Protein AF-A0A1F3T4G9-F1 (afdb_monomer_lite)

Secondary structure (DSSP, 8-state):
----GGGSPPPTTHHHHHHHHHHHHHHHGGGGGGT---EEETTSTTHHHHHHS--SSEEEEEE-SSHHHHHHGGGGS-SSEEEEEES-HHHHHHHHHTT---GGGEEE--HHHHSPPPSSPPPPP-TTTS-EEEEEES-BSGGGTHHHHHHHHHHHHHTS---EEEEEES-B-----GGG-------HHHHHHHHHHHS--SSPPEEE----TTHHHHHT-SS-EEEE----TT-SS-HHHHHHHHTT--EEEESSGGGGG--EEEEEEEPGGGS--TTS-HHHHHHHHHHHHHHHHTT---EE--------PPPPPPEEHHHHHHHHHHHHHHH-GGGHHHHTT-HHHHHTSHHHHHHHHHHHHHHHT--TT--EEEEE-----TT-HHHHHHHHHHHHHHHHHHHHT--EEEEEGGGTTSHHHHHHHHH-SEEEE----TTTHHHHHHHHHHS--S-EEE----SSSSSHHHHHHHHHH--S--------TTSTTSSSSSS--

Foldseek 3Di:
DDDDPVPPDPDQCVLVLVLLVVLVCQLCVVCVVVVQDQEAEQPDPCRLVSQVVDPDQEHEYEAAQLNVLSLLCLLVGPFHWYQYEYAWPLVLCCCCPQLVDPSLSYWYRALCSSFNFDPAFDAADLQLPDQAEEEEADEDELLQLVLLVQLLQLCLCPVRVGNYAYEYEEHYDHDFQLLQADDDDDCVVVVVVVSQVVGDHPYGYHYHYDDDPCRRVVVSDPQHEYETAGQHLRPAAPSVVSVCRNVSHQYEYELFHNVVSDADNSYFYDQNQLRDGPPDDPLVSSLSSNLVNVVSNVPPTDHRHDNCPPDGPPRRDIDTSVRSVVSSVVSDVVLDVLVVCVNVVSSNNLSLDPSSVVVSLVSSCSGNVADSQQEEEEEDADLPDPPDPQSVVVSVLVSLLSVLCSVVSGHYDYAYPVCCPRPSNVSSVLRHLEYEYSDDDVVCVVVCVVVCVVRPDQAYEYQDDDVPPDCRSVVSNCVSVDPDHDHDPPPDPPPVVPPVPPPPD

Structure (mmCIF, N/CA/C/O backbone):
data_AF-A0A1F3T4G9-F1
#
_entry.id   AF-A0A1F3T4G9-F1
#
loop_
_atom_site.group_PDB
_atom_site.id
_atom_site.type_symbol
_atom_site.label_atom_id
_atom_site.label_alt_id
_atom_site.label_comp_id
_atom_site.label_asym_id
_atom_site.label_entity_id
_atom_site.label_seq_id
_atom_site.pdbx_PDB_ins_code
_atom_site.Cartn_x
_atom_site.Cartn_y
_atom_site.Cartn_z
_atom_site.occupancy
_atom_site.B_iso_or_equiv
_atom_site.auth_seq_id
_atom_site.auth_comp_id
_atom_site.auth_asym_id
_atom_site.auth_atom_id
_atom_site.pdbx_PDB_model_num
ATOM 1 N N . MET A 1 1 ? -19.955 29.181 7.749 1.00 43.38 1 MET A N 1
ATOM 2 C CA . MET A 1 1 ? -20.123 29.004 6.291 1.00 43.38 1 MET A CA 1
ATOM 3 C C . MET A 1 1 ? -20.941 27.734 6.081 1.00 43.38 1 MET A C 1
ATOM 5 O O . MET A 1 1 ? -20.530 26.710 6.604 1.00 43.38 1 MET A O 1
ATOM 9 N N . LYS A 1 2 ? -22.126 27.787 5.457 1.00 42.16 2 LYS A N 1
ATOM 10 C CA . LYS A 1 2 ? -22.901 26.577 5.120 1.00 42.16 2 LYS A CA 1
ATOM 11 C C . LYS A 1 2 ? -22.518 26.178 3.695 1.00 42.16 2 LYS A C 1
ATOM 13 O O . LYS A 1 2 ? -22.867 26.904 2.770 1.00 42.16 2 LYS A O 1
ATOM 18 N N . ILE A 1 3 ? -21.765 25.094 3.528 1.00 47.03 3 ILE A N 1
ATOM 19 C CA . ILE A 1 3 ? -21.494 24.521 2.204 1.00 47.03 3 ILE A CA 1
ATOM 20 C C . ILE A 1 3 ? -22.787 23.831 1.766 1.00 47.03 3 ILE A C 1
ATOM 22 O O . ILE A 1 3 ? -23.358 23.045 2.521 1.00 47.03 3 ILE A O 1
ATOM 26 N N . HIS A 1 4 ? -23.312 24.196 0.598 1.00 53.00 4 HIS A N 1
ATOM 27 C CA . HIS A 1 4 ? -24.523 23.567 0.085 1.00 53.00 4 HIS A CA 1
ATOM 28 C C . HIS A 1 4 ? -24.197 22.105 -0.282 1.00 53.00 4 HIS A C 1
ATOM 30 O O . HIS A 1 4 ? -23.204 21.893 -0.977 1.00 53.00 4 HIS A O 1
ATOM 36 N N . PRO A 1 5 ? -25.001 21.104 0.133 1.00 55.38 5 PRO A N 1
ATOM 37 C CA . PRO A 1 5 ? -24.696 19.681 -0.078 1.00 55.38 5 PRO A CA 1
ATOM 38 C C . PRO A 1 5 ? -24.409 19.300 -1.535 1.00 55.38 5 PRO A C 1
ATOM 40 O O . PRO A 1 5 ? -23.608 18.415 -1.789 1.00 55.38 5 PRO A O 1
ATOM 43 N N . ALA A 1 6 ? -25.007 20.011 -2.496 1.00 58.03 6 ALA A N 1
ATOM 44 C CA . ALA A 1 6 ? -24.750 19.809 -3.927 1.00 58.03 6 ALA A CA 1
ATOM 45 C C . ALA A 1 6 ? -23.314 20.150 -4.389 1.00 58.03 6 ALA A C 1
ATOM 47 O O . ALA A 1 6 ? -22.973 19.834 -5.522 1.00 58.03 6 ALA A O 1
ATOM 48 N N . PHE A 1 7 ? -22.498 20.806 -3.556 1.00 56.47 7 PHE A N 1
ATOM 49 C CA . PHE A 1 7 ? -21.085 21.099 -3.843 1.00 56.47 7 PHE A CA 1
ATOM 50 C C . PHE A 1 7 ? -20.116 20.178 -3.098 1.00 56.47 7 PHE A C 1
ATOM 52 O O . PHE A 1 7 ? -18.908 20.374 -3.189 1.00 56.47 7 PHE A O 1
ATOM 59 N N . VAL A 1 8 ? -20.622 19.204 -2.337 1.00 61.56 8 VAL A N 1
ATOM 60 C CA . VAL A 1 8 ? -19.778 18.144 -1.791 1.00 61.56 8 VAL A CA 1
ATOM 61 C C . VAL A 1 8 ? -19.690 17.083 -2.877 1.00 61.56 8 VAL A C 1
ATOM 63 O O . VAL A 1 8 ? -20.661 16.368 -3.123 1.00 61.56 8 VAL A O 1
ATOM 66 N N . GLU A 1 9 ? -18.561 17.038 -3.582 1.00 63.91 9 GLU A N 1
ATOM 67 C CA . GLU A 1 9 ? -18.299 15.933 -4.499 1.00 63.91 9 GLU A CA 1
ATOM 68 C C . GLU A 1 9 ? -18.365 14.619 -3.708 1.00 63.91 9 GLU A C 1
ATOM 70 O O . GLU A 1 9 ? -17.829 14.548 -2.596 1.00 63.91 9 GLU A O 1
ATOM 75 N N . PRO A 1 10 ? -19.078 13.598 -4.213 1.00 69.50 10 PRO A N 1
ATOM 76 C CA . PRO A 1 10 ? -19.166 12.323 -3.524 1.00 69.50 10 PRO A CA 1
ATOM 77 C C . PRO A 1 10 ? -17.761 11.739 -3.376 1.00 69.50 10 PRO A C 1
ATOM 79 O O . PRO A 1 10 ? -17.034 11.616 -4.362 1.00 69.50 10 PRO A O 1
ATOM 82 N N . ASP A 1 11 ? -17.390 11.378 -2.146 1.00 76.31 11 ASP A N 1
ATOM 83 C CA . ASP A 1 11 ? -16.114 10.726 -1.873 1.00 76.31 11 ASP A CA 1
ATOM 84 C C . ASP A 1 11 ? -16.021 9.438 -2.703 1.00 76.31 11 ASP A C 1
ATOM 86 O O . ASP A 1 11 ? -16.831 8.517 -2.569 1.00 76.31 11 ASP A O 1
ATOM 90 N N . VAL A 1 12 ? -15.014 9.378 -3.573 1.00 77.06 12 VAL A N 1
ATOM 91 C CA . VAL A 1 12 ? -14.746 8.248 -4.471 1.00 77.06 12 VAL A CA 1
ATOM 92 C C . VAL A 1 12 ? -14.501 6.952 -3.678 1.00 77.06 12 VAL A C 1
ATOM 94 O O . VAL A 1 12 ? -14.681 5.854 -4.206 1.00 77.06 12 VAL A O 1
ATOM 97 N N . CYS A 1 13 ? -14.128 7.052 -2.398 1.00 83.88 13 CYS A N 1
ATOM 98 C CA . CYS A 1 13 ? -13.931 5.918 -1.497 1.00 83.88 13 CYS A CA 1
ATOM 99 C C . CYS A 1 13 ? -15.211 5.444 -0.800 1.00 83.88 13 CYS A C 1
ATOM 101 O O . CYS A 1 13 ? -15.209 4.342 -0.244 1.00 83.88 13 CYS A O 1
ATOM 103 N N . GLN A 1 14 ? -16.300 6.217 -0.840 1.00 87.88 14 GLN A N 1
ATOM 104 C CA . GLN A 1 14 ? -17.501 5.950 -0.047 1.00 87.88 14 GLN A CA 1
ATOM 105 C C . GLN A 1 14 ? -18.088 4.561 -0.333 1.00 87.88 14 GLN A C 1
ATOM 107 O O . GLN A 1 14 ? -18.443 3.836 0.593 1.00 87.88 14 GLN A O 1
ATOM 112 N N . THR A 1 15 ? -18.103 4.129 -1.598 1.00 88.56 15 THR A N 1
ATOM 113 C CA . THR A 1 15 ? -18.576 2.786 -1.976 1.00 88.56 15 THR A CA 1
ATOM 114 C C . THR A 1 15 ? -17.752 1.669 -1.328 1.00 88.56 15 THR A C 1
ATOM 116 O O . THR A 1 15 ? -18.314 0.676 -0.863 1.00 88.56 15 THR A O 1
ATOM 119 N N . SER A 1 16 ? -16.427 1.822 -1.266 1.00 90.31 16 SER A N 1
ATOM 120 C CA . SER A 1 16 ? -15.539 0.852 -0.613 1.00 90.31 16 SER A CA 1
ATOM 121 C C . SER A 1 16 ? -15.722 0.859 0.905 1.00 90.31 16 SER A C 1
ATOM 123 O O . SER A 1 16 ? -15.733 -0.207 1.518 1.00 90.31 16 SER A O 1
ATOM 125 N N . ILE A 1 17 ? -15.912 2.040 1.504 1.00 92.19 17 ILE A N 1
ATOM 126 C CA . ILE A 1 17 ? -16.172 2.213 2.941 1.00 92.19 17 ILE A CA 1
ATOM 127 C C . ILE A 1 17 ? -17.494 1.547 3.340 1.00 92.19 17 ILE A C 1
ATOM 129 O O . ILE A 1 17 ? -17.544 0.825 4.335 1.00 92.19 17 ILE A O 1
ATOM 133 N N . GLU A 1 18 ? -18.558 1.742 2.561 1.00 93.19 18 GLU A N 1
ATOM 134 C CA . GLU A 1 18 ? -19.873 1.137 2.802 1.00 93.19 18 GLU A CA 1
ATOM 135 C C . GLU A 1 18 ? -19.830 -0.388 2.690 1.00 93.19 18 GLU A C 1
ATOM 137 O O . GLU A 1 18 ? -20.284 -1.091 3.594 1.00 93.19 18 GLU A O 1
ATOM 142 N N . LEU A 1 19 ? -19.211 -0.904 1.625 1.00 93.00 19 LEU A N 1
ATOM 143 C CA . LEU A 1 19 ? -19.013 -2.337 1.419 1.00 93.00 19 LEU A CA 1
ATOM 144 C C . LEU A 1 19 ? -18.200 -2.954 2.573 1.00 93.00 19 LEU A C 1
ATOM 146 O O . LEU A 1 19 ? -18.610 -3.962 3.150 1.00 93.00 19 LEU A O 1
ATOM 150 N N . LEU A 1 20 ? -17.089 -2.329 2.975 1.00 94.88 20 LEU A N 1
ATOM 151 C CA . LEU A 1 20 ? -16.284 -2.800 4.105 1.00 94.88 20 LEU A CA 1
ATOM 152 C C . LEU A 1 20 ? -17.065 -2.752 5.428 1.00 94.88 20 LEU A C 1
ATOM 154 O O . LEU A 1 20 ? -16.997 -3.697 6.215 1.00 94.88 20 LEU A O 1
ATOM 158 N N . ARG A 1 21 ? -17.843 -1.689 5.667 1.00 95.56 21 ARG A N 1
ATOM 159 C CA . ARG A 1 21 ? -18.725 -1.562 6.836 1.00 95.56 21 ARG A CA 1
ATOM 160 C C . ARG A 1 21 ? -19.712 -2.724 6.909 1.00 95.56 21 ARG A C 1
ATOM 162 O O . ARG A 1 21 ? -19.790 -3.374 7.950 1.00 95.56 21 ARG A O 1
ATOM 169 N N . GLU A 1 22 ? -20.449 -2.993 5.833 1.00 95.75 22 GLU A N 1
ATOM 170 C CA . GLU A 1 22 ? -21.432 -4.085 5.759 1.00 95.75 22 GLU A CA 1
ATOM 171 C C . GLU A 1 22 ? -20.797 -5.437 6.112 1.00 95.75 22 GLU A C 1
ATOM 173 O O . GLU A 1 22 ? -21.308 -6.175 6.962 1.00 95.75 22 GLU A O 1
ATOM 178 N N . HIS A 1 23 ? -19.635 -5.729 5.529 1.00 95.94 23 HIS A N 1
ATOM 179 C CA . HIS A 1 23 ? -18.925 -6.979 5.778 1.00 95.94 23 HIS A CA 1
ATOM 180 C C . HIS A 1 23 ? -18.355 -7.082 7.196 1.00 95.94 23 HIS A C 1
ATOM 182 O O . HIS A 1 23 ? -18.458 -8.138 7.816 1.00 95.94 23 HIS A O 1
ATOM 188 N N . CYS A 1 24 ? -17.828 -5.995 7.762 1.00 96.19 24 CYS A N 1
ATOM 189 C CA . CYS A 1 24 ? -17.387 -5.959 9.157 1.00 96.19 24 CYS A CA 1
ATOM 190 C C . CYS A 1 24 ? -18.546 -6.194 10.141 1.00 96.19 24 CYS A C 1
ATOM 192 O O . CYS A 1 24 ? -18.367 -6.898 11.135 1.00 96.19 24 CYS A O 1
ATOM 194 N N . ILE A 1 25 ? -19.742 -5.652 9.867 1.00 96.12 25 ILE A N 1
ATOM 195 C CA . ILE A 1 25 ? -20.944 -5.926 10.676 1.00 96.12 25 ILE A CA 1
ATOM 196 C C . ILE A 1 25 ? -21.257 -7.424 10.657 1.00 96.12 25 ILE A C 1
ATOM 198 O O . ILE A 1 25 ? -21.473 -8.014 11.715 1.00 96.12 25 ILE A O 1
ATOM 202 N N . SER A 1 26 ? -21.249 -8.040 9.471 1.00 95.38 26 SER A N 1
ATOM 203 C CA . SER A 1 26 ? -21.489 -9.478 9.323 1.00 95.38 26 SER A CA 1
ATOM 204 C C . SER A 1 26 ? -20.421 -10.315 10.035 1.00 95.38 26 SER A C 1
ATOM 206 O O . SER A 1 26 ? -20.754 -11.279 10.721 1.00 95.38 26 SER A O 1
ATOM 208 N N . ALA A 1 27 ? -19.147 -9.934 9.918 1.00 94.38 27 ALA A N 1
ATOM 209 C CA . ALA A 1 27 ? -18.022 -10.636 10.534 1.00 94.38 27 ALA A CA 1
ATOM 210 C C . ALA A 1 27 ? -18.083 -10.629 12.070 1.00 94.38 27 ALA A C 1
ATOM 212 O O . ALA A 1 27 ? -17.683 -11.597 12.715 1.00 94.38 27 ALA A O 1
ATOM 213 N N . LEU A 1 28 ? -18.588 -9.542 12.660 1.00 94.44 28 LEU A N 1
ATOM 214 C CA . LEU A 1 28 ? -18.686 -9.364 14.111 1.00 94.44 28 LEU A CA 1
ATOM 215 C C . LEU A 1 28 ? -20.017 -9.845 14.707 1.00 94.44 28 LEU A C 1
ATOM 217 O O . LEU A 1 28 ? -20.136 -9.921 15.931 1.00 94.44 28 LEU A O 1
ATOM 221 N N . ASP A 1 29 ? -21.009 -10.206 13.888 1.00 94.19 29 ASP A N 1
ATOM 222 C CA . ASP A 1 29 ? -22.315 -10.684 14.361 1.00 94.19 29 ASP A CA 1
ATOM 223 C C . ASP A 1 29 ? -22.218 -11.853 15.368 1.00 94.19 29 ASP A C 1
ATOM 225 O O . ASP A 1 29 ? -22.850 -11.772 16.431 1.00 94.19 29 ASP A O 1
ATOM 229 N N . PRO A 1 30 ? -21.352 -12.873 15.164 1.00 92.25 30 PRO A N 1
ATOM 230 C CA . PRO A 1 30 ? -21.170 -13.952 16.137 1.00 92.25 30 PRO A CA 1
ATOM 231 C C . PRO A 1 30 ? -20.687 -13.474 17.518 1.00 92.25 30 PRO A C 1
ATOM 233 O O . PRO A 1 30 ? -20.947 -14.131 18.529 1.00 92.25 30 PRO A O 1
ATOM 236 N N . MET A 1 31 ? -20.024 -12.313 17.590 1.00 90.75 31 MET A N 1
ATOM 237 C CA . MET A 1 31 ? -19.479 -11.741 18.826 1.00 90.75 31 MET A CA 1
ATOM 238 C C . MET A 1 31 ? -20.502 -10.927 19.626 1.00 90.75 31 MET A C 1
ATOM 240 O O . MET A 1 31 ? -20.212 -10.521 20.755 1.00 90.75 31 MET A O 1
ATOM 244 N N . LYS A 1 32 ? -21.733 -10.744 19.124 1.00 91.38 32 LYS A N 1
ATOM 245 C CA . LYS A 1 32 ? -22.816 -10.081 19.876 1.00 91.38 32 LYS A CA 1
ATOM 246 C C . LYS A 1 32 ? -23.099 -10.757 21.215 1.00 91.38 32 LYS A C 1
ATOM 248 O O . LYS A 1 32 ? -23.320 -10.079 22.217 1.00 91.38 32 LYS A O 1
ATOM 253 N N . LYS A 1 33 ? -23.005 -12.091 21.268 1.00 88.88 33 LYS A N 1
ATOM 254 C CA . LYS A 1 33 ? -23.147 -12.874 22.512 1.00 88.88 33 LYS A CA 1
ATOM 255 C C . LYS A 1 33 ? -22.025 -12.609 23.523 1.00 88.88 33 LYS A C 1
ATOM 257 O O . LYS A 1 33 ? -22.215 -12.836 24.710 1.00 88.88 33 LYS A O 1
ATOM 262 N N . MET A 1 34 ? -20.883 -12.106 23.057 1.00 86.81 34 MET A N 1
ATOM 263 C CA . MET A 1 34 ? -19.728 -11.710 23.868 1.00 86.81 34 MET A CA 1
ATOM 264 C C . MET A 1 34 ? -19.728 -10.199 24.171 1.00 86.81 34 MET A C 1
ATOM 266 O O . MET A 1 34 ? -18.715 -9.630 24.572 1.00 86.81 34 MET A O 1
ATOM 270 N N . GLY A 1 35 ? -20.865 -9.530 23.956 1.00 88.94 35 GLY A N 1
ATOM 271 C CA . GLY A 1 35 ? -21.068 -8.127 24.293 1.00 88.94 35 GLY A CA 1
ATOM 272 C C . GLY A 1 35 ? -20.636 -7.133 23.218 1.00 88.94 35 GLY A C 1
ATOM 273 O O . GLY A 1 35 ? -20.632 -5.943 23.510 1.00 88.94 35 GLY A O 1
ATOM 274 N N . VAL A 1 36 ? -20.259 -7.558 22.007 1.00 90.75 36 VAL A N 1
ATOM 275 C CA . VAL A 1 36 ? -20.019 -6.638 20.875 1.00 90.75 36 VAL A CA 1
ATOM 276 C C . VAL A 1 36 ? -21.368 -6.163 20.339 1.00 90.75 36 VAL A C 1
ATOM 278 O O . VAL A 1 36 ? -22.005 -6.841 19.539 1.00 90.75 36 VAL A O 1
ATOM 281 N N . THR A 1 37 ? -21.867 -5.034 20.833 1.00 85.38 37 THR A N 1
ATOM 282 C CA . THR A 1 37 ? -23.244 -4.585 20.542 1.00 85.38 37 THR A CA 1
ATOM 283 C C . THR A 1 37 ? -23.308 -3.236 19.848 1.00 85.38 37 THR A C 1
ATOM 285 O O . THR A 1 37 ? -24.317 -2.914 19.228 1.00 85.38 37 THR A O 1
ATOM 288 N N . SER A 1 38 ? -22.252 -2.433 19.963 1.00 91.50 38 SER A N 1
ATOM 289 C CA . SER A 1 38 ? -22.264 -1.020 19.606 1.00 91.50 38 SER A CA 1
ATOM 290 C C . SER A 1 38 ? -21.130 -0.721 18.625 1.00 91.50 38 SER A C 1
ATOM 292 O O . SER A 1 38 ? -20.130 -0.133 19.000 1.00 91.50 38 SER A O 1
ATOM 294 N N . LEU A 1 39 ? -21.318 -1.046 17.341 1.00 95.00 39 LEU A N 1
ATOM 295 C CA . LEU A 1 39 ? -20.319 -0.813 16.284 1.00 95.00 39 LEU A CA 1
ATOM 296 C C . LEU A 1 39 ? -20.311 0.636 15.763 1.00 95.00 39 LEU A C 1
ATOM 298 O O . LEU A 1 39 ? -21.343 1.093 15.273 1.00 95.00 39 LEU A O 1
ATOM 302 N N . ALA A 1 40 ? -19.195 1.350 15.845 1.00 96.06 40 ALA A N 1
ATOM 303 C CA . ALA A 1 40 ? -18.978 2.671 15.249 1.00 96.06 40 ALA A CA 1
ATOM 304 C C . ALA A 1 40 ? -17.820 2.594 14.244 1.00 96.06 40 ALA A C 1
ATOM 306 O O . ALA A 1 40 ? -16.798 1.976 14.527 1.00 96.06 40 ALA A O 1
ATOM 307 N N . PHE A 1 41 ? -17.981 3.196 13.068 1.00 95.88 41 PHE A N 1
ATOM 308 C CA . PHE A 1 41 ? -17.056 3.055 11.941 1.00 95.88 41 PHE A CA 1
ATOM 309 C C . PHE A 1 41 ? -16.327 4.372 11.732 1.00 95.88 41 PHE A C 1
ATOM 311 O O . PHE A 1 41 ? -16.973 5.350 11.378 1.00 95.88 41 PHE A O 1
ATOM 318 N N . ALA A 1 42 ? -15.019 4.405 11.982 1.00 90.81 42 ALA A N 1
ATOM 319 C CA . ALA A 1 42 ? -14.299 5.662 12.179 1.00 90.81 42 ALA A CA 1
ATOM 320 C C . ALA A 1 42 ? -14.314 6.590 10.952 1.00 90.81 42 ALA A C 1
ATOM 322 O O . ALA A 1 42 ? -14.461 7.796 11.106 1.00 90.81 42 ALA A O 1
ATOM 323 N N . ASP A 1 43 ? -14.261 6.026 9.747 1.00 88.88 43 ASP A N 1
ATOM 324 C CA . ASP A 1 43 ? -14.284 6.787 8.491 1.00 88.88 43 ASP A CA 1
ATOM 325 C C . ASP A 1 43 ? -15.671 6.924 7.862 1.00 88.88 43 ASP A C 1
ATOM 327 O O . ASP A 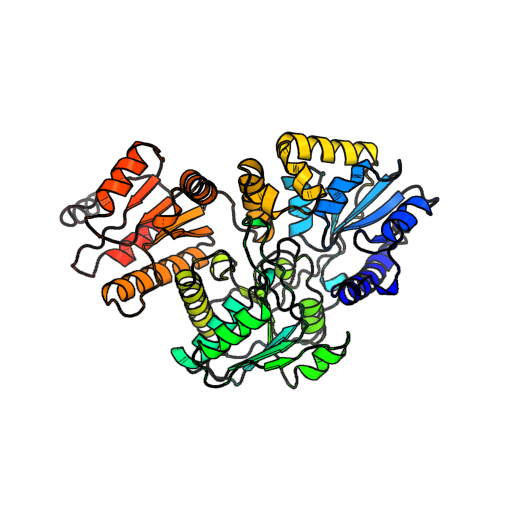1 43 ? -15.813 7.436 6.755 1.00 88.88 43 ASP A O 1
ATOM 331 N N . HIS A 1 44 ? -16.723 6.489 8.555 1.00 92.12 44 HIS A N 1
ATOM 332 C CA . HIS A 1 44 ? -18.076 6.692 8.067 1.00 92.12 44 HIS A CA 1
ATOM 333 C C . HIS A 1 44 ? -18.619 8.059 8.519 1.00 92.12 44 HIS A C 1
ATOM 335 O O . HIS A 1 44 ? -18.427 8.481 9.657 1.00 92.12 44 HIS A O 1
ATOM 341 N N . GLN A 1 45 ? -19.374 8.736 7.650 1.00 87.81 45 GLN A N 1
ATOM 342 C CA . GLN A 1 45 ? -19.973 10.058 7.907 1.00 87.81 45 GLN A CA 1
ATOM 343 C C . GLN A 1 45 ? -20.854 10.154 9.172 1.00 87.81 45 GLN A C 1
ATOM 345 O O . GLN A 1 45 ? -21.072 11.246 9.689 1.00 87.81 45 GLN A O 1
ATOM 350 N N . ASP A 1 46 ? -21.366 9.022 9.668 1.00 90.06 46 ASP A N 1
ATOM 351 C CA . ASP A 1 46 ? -22.190 8.935 10.884 1.00 90.06 46 ASP A CA 1
ATOM 352 C C . ASP A 1 46 ? -21.366 8.725 12.167 1.00 90.06 46 ASP A C 1
ATOM 354 O O . ASP A 1 46 ? -21.951 8.555 13.237 1.00 90.06 46 ASP A O 1
ATOM 358 N N . PHE A 1 47 ? -20.028 8.715 12.088 1.00 90.81 47 PHE A N 1
ATOM 359 C CA . PHE A 1 47 ? -19.158 8.368 13.210 1.00 90.81 47 PHE A CA 1
ATOM 360 C C . PHE A 1 47 ? -19.381 9.238 14.458 1.00 90.81 47 PHE A C 1
ATOM 362 O O . PHE A 1 47 ? -19.616 8.659 15.523 1.00 90.81 47 PHE A O 1
ATOM 369 N N . PRO A 1 48 ? -19.409 10.587 14.384 1.00 89.25 48 PRO A N 1
ATOM 370 C CA . PRO A 1 48 ? -19.650 11.415 15.569 1.00 89.25 48 PRO A CA 1
ATOM 371 C C . PRO A 1 48 ? -21.005 11.116 16.222 1.00 89.25 48 PRO A C 1
ATOM 373 O O . PRO A 1 48 ? -21.092 10.904 17.431 1.00 89.25 48 PRO A O 1
ATOM 376 N N . GLN A 1 49 ? -22.064 10.995 15.415 1.00 90.31 49 GLN A N 1
ATOM 377 C CA . GLN A 1 49 ? -23.401 10.672 15.910 1.00 90.31 49 GLN A CA 1
ATOM 378 C C . GLN A 1 49 ? -23.450 9.254 16.491 1.00 90.31 49 GLN A C 1
ATOM 380 O O . GLN A 1 49 ? -24.146 9.008 17.478 1.00 90.31 49 GLN A O 1
ATOM 385 N N . ALA A 1 50 ? -22.708 8.308 15.912 1.00 89.06 50 ALA A N 1
ATOM 386 C CA . ALA A 1 50 ? -22.594 6.945 16.414 1.00 89.06 50 ALA A CA 1
ATOM 387 C C . ALA A 1 50 ? -21.879 6.879 17.772 1.00 89.06 50 ALA A C 1
ATOM 389 O O . ALA A 1 50 ? -22.191 5.981 18.553 1.00 89.06 50 ALA A O 1
ATOM 390 N N . LEU A 1 51 ? -20.976 7.815 18.080 1.00 90.25 51 LEU A N 1
ATOM 391 C CA . LEU A 1 51 ? -20.354 7.928 19.402 1.00 90.25 51 LEU A CA 1
ATOM 392 C C . LEU A 1 51 ? -21.300 8.560 20.438 1.00 90.25 51 LEU A C 1
ATOM 394 O O . LEU A 1 51 ? -21.379 8.070 21.561 1.00 90.25 51 LEU A O 1
ATOM 398 N N . GLU A 1 52 ? -22.040 9.609 20.068 1.00 86.38 52 GLU A N 1
ATOM 399 C CA . GLU A 1 52 ? -22.909 10.366 20.989 1.00 86.38 52 GLU A CA 1
ATOM 400 C C . GLU A 1 52 ? -24.242 9.673 21.308 1.00 86.38 52 GLU A C 1
ATOM 402 O O . GLU A 1 52 ? -24.752 9.746 22.426 1.00 86.38 52 GLU A O 1
ATOM 407 N N . SER A 1 53 ? -24.847 9.005 20.323 1.00 77.06 53 SER A N 1
ATOM 408 C CA . SER A 1 53 ? -26.222 8.486 20.424 1.00 77.06 53 SER A CA 1
ATOM 409 C C . SER A 1 53 ? -26.375 7.258 21.328 1.00 77.06 53 SER A C 1
ATOM 411 O O . SER A 1 53 ? -27.490 6.761 21.529 1.00 77.06 53 SER A O 1
ATOM 413 N N . ARG A 1 54 ? -25.277 6.724 21.869 1.00 73.94 54 ARG A N 1
ATOM 414 C CA . ARG A 1 54 ? -25.261 5.365 22.410 1.00 73.94 54 ARG A CA 1
ATOM 415 C C . ARG A 1 54 ? -25.208 5.343 23.922 1.00 73.94 54 ARG A C 1
ATOM 417 O O . ARG A 1 54 ? -24.225 5.690 24.554 1.00 73.94 54 ARG A O 1
ATOM 424 N N . LYS A 1 55 ? -26.292 4.820 24.496 1.00 68.44 55 LYS A N 1
ATOM 425 C CA . LYS A 1 55 ? -26.476 4.607 25.940 1.00 68.44 55 LYS A CA 1
ATOM 426 C C . LYS A 1 55 ? -25.695 3.402 26.491 1.00 68.44 55 LYS A C 1
ATOM 428 O O . LYS A 1 55 ? -25.875 3.043 27.652 1.00 68.44 55 LYS A O 1
ATOM 433 N N . THR A 1 56 ? -24.914 2.709 25.661 1.00 73.44 56 THR A N 1
ATOM 434 C CA . THR A 1 56 ? -24.182 1.497 26.055 1.00 73.44 56 THR A CA 1
ATOM 435 C C . THR A 1 56 ? -22.936 1.844 26.858 1.00 73.44 56 THR A C 1
ATOM 437 O O . THR A 1 56 ? -22.255 2.813 26.548 1.00 73.44 56 THR A O 1
ATOM 440 N N . ALA A 1 57 ? -22.582 1.004 27.834 1.00 85.44 57 ALA A N 1
ATOM 441 C CA . ALA A 1 57 ? -21.376 1.201 28.641 1.00 85.44 57 ALA A CA 1
ATOM 442 C C . ALA A 1 57 ? -20.064 1.097 27.834 1.00 85.44 57 ALA A C 1
ATOM 444 O O . ALA A 1 57 ? -19.058 1.669 28.250 1.00 85.44 57 ALA A O 1
ATOM 445 N N . VAL A 1 58 ? -20.066 0.372 26.704 1.00 95.12 58 VAL A N 1
ATOM 446 C CA . VAL A 1 58 ? -18.893 0.166 25.839 1.00 95.12 58 VAL A CA 1
ATOM 447 C C . VAL A 1 58 ? -19.276 0.315 24.364 1.00 95.12 58 VAL A C 1
ATOM 449 O O . VAL A 1 58 ? -20.256 -0.293 23.929 1.00 95.12 58 VAL A O 1
ATOM 452 N N . THR A 1 59 ? -18.480 1.064 23.597 1.00 95.75 59 THR A N 1
ATOM 453 C CA . THR A 1 59 ? -18.618 1.223 22.137 1.00 95.75 59 THR A CA 1
ATOM 454 C C . THR A 1 59 ? -17.470 0.525 21.406 1.00 95.75 59 THR A C 1
ATOM 456 O O . THR A 1 59 ? -16.303 0.736 21.715 1.00 95.75 59 THR A O 1
ATOM 459 N N . ASP A 1 60 ? -17.787 -0.319 20.433 1.00 96.81 60 ASP A N 1
ATOM 460 C CA . ASP A 1 60 ? -16.837 -1.017 19.570 1.00 96.81 60 ASP A CA 1
ATOM 461 C C . ASP A 1 60 ? -16.513 -0.130 18.357 1.00 96.81 60 ASP A C 1
ATOM 463 O O . ASP A 1 60 ? -17.355 0.071 17.486 1.00 96.81 60 ASP A O 1
ATOM 467 N N . VAL A 1 61 ? -15.306 0.430 18.304 1.00 97.50 61 VAL A N 1
ATOM 468 C CA . VAL A 1 61 ? -14.852 1.327 17.234 1.00 97.50 61 VAL A CA 1
ATOM 469 C C . VAL A 1 61 ? -14.014 0.541 16.233 1.00 97.50 61 VAL A C 1
ATOM 471 O O . VAL A 1 61 ? -12.960 0.019 16.589 1.00 97.50 61 VAL A O 1
ATOM 474 N N . ILE A 1 62 ? -14.466 0.479 14.983 1.00 97.94 62 ILE A N 1
ATOM 475 C CA . ILE A 1 62 ? -13.734 -0.128 13.874 1.00 97.94 62 ILE A CA 1
ATOM 476 C C . ILE A 1 62 ? -12.915 0.963 13.186 1.00 97.94 62 ILE A C 1
ATOM 478 O O . ILE A 1 62 ? -13.463 1.927 12.647 1.00 97.94 62 ILE A O 1
ATOM 482 N N . LEU A 1 63 ? -11.601 0.785 13.218 1.00 97.44 63 LEU A N 1
ATOM 483 C CA . LEU A 1 63 ? -10.595 1.648 12.627 1.00 97.44 63 LEU A CA 1
ATOM 484 C C . LEU A 1 63 ? -10.112 1.028 11.308 1.00 97.44 63 LEU A C 1
ATOM 486 O O . LEU A 1 63 ? -9.490 -0.037 11.301 1.00 97.44 63 LEU A O 1
ATOM 490 N N . PHE A 1 64 ? -10.389 1.718 10.208 1.00 94.56 64 PHE A N 1
ATOM 491 C CA . PHE A 1 64 ? -9.793 1.501 8.891 1.00 94.56 64 PHE A CA 1
ATOM 492 C C . PHE A 1 64 ? -9.608 2.853 8.191 1.00 94.56 64 PHE A C 1
ATOM 494 O O . PHE A 1 64 ? -10.080 3.859 8.717 1.00 94.56 64 PHE A O 1
ATOM 501 N N . GLY A 1 65 ? -8.900 2.879 7.062 1.00 90.12 65 GLY A N 1
ATOM 502 C CA . GLY A 1 65 ? -8.557 4.076 6.300 1.00 90.12 65 GLY A CA 1
ATOM 503 C C . GLY A 1 65 ? -7.714 5.053 7.123 1.00 90.12 65 GLY A C 1
ATOM 504 O O . GLY A 1 65 ? -6.570 4.762 7.478 1.00 90.12 65 GLY A O 1
ATOM 505 N N . GLY A 1 66 ? -8.291 6.199 7.472 1.00 91.88 66 GLY A N 1
ATOM 506 C CA . GLY A 1 66 ? -7.734 7.272 8.296 1.00 91.88 66 GLY A CA 1
ATOM 507 C C . GLY A 1 66 ? -7.534 6.920 9.772 1.00 91.88 66 GLY A C 1
ATOM 508 O O . GLY A 1 66 ? -7.621 7.797 10.631 1.00 91.88 66 GLY A O 1
ATOM 509 N N . PHE A 1 67 ? -7.234 5.662 10.111 1.00 96.19 67 PHE A N 1
ATOM 510 C CA . PHE A 1 67 ? -7.154 5.176 11.494 1.00 96.19 67 PHE A CA 1
ATOM 511 C C . PHE A 1 67 ? -6.235 6.022 12.395 1.00 96.19 67 PHE A C 1
ATOM 513 O O . PHE A 1 67 ? -6.525 6.201 13.578 1.00 96.19 67 PHE A O 1
ATOM 520 N N . LEU A 1 68 ? -5.128 6.548 11.852 1.00 96.19 68 LEU A N 1
ATOM 521 C CA . LEU A 1 68 ? -4.177 7.364 12.608 1.00 96.19 68 LEU A CA 1
ATOM 522 C C . LEU A 1 68 ? -4.763 8.741 12.943 1.00 96.19 68 LEU A C 1
ATOM 524 O O . LEU A 1 68 ? -4.604 9.211 14.069 1.00 96.19 68 LEU A O 1
ATOM 528 N N . LEU A 1 69 ? -5.480 9.355 11.999 1.00 95.44 69 LEU A N 1
ATOM 529 C CA . LEU A 1 69 ? -6.215 10.598 12.232 1.00 95.44 69 LEU A CA 1
ATOM 530 C C . LEU A 1 69 ? -7.285 10.387 13.310 1.00 95.44 69 LEU A C 1
ATOM 532 O O . LEU A 1 69 ? -7.358 11.150 14.269 1.00 95.44 69 LEU A O 1
ATOM 536 N N . ARG A 1 70 ? -8.034 9.283 13.226 1.00 95.94 70 ARG A N 1
ATOM 537 C CA . ARG A 1 70 ? -9.081 8.925 14.197 1.00 95.94 70 ARG A CA 1
ATOM 538 C C . ARG A 1 70 ? -8.525 8.671 15.595 1.00 95.94 70 ARG A C 1
ATOM 540 O O . ARG A 1 70 ? -9.131 9.079 16.582 1.00 95.94 70 ARG A O 1
ATOM 547 N N . PHE A 1 71 ? -7.343 8.066 15.697 1.00 97.31 71 PHE A N 1
ATOM 548 C CA . PHE A 1 71 ? -6.615 7.976 16.962 1.00 97.31 71 PHE A CA 1
ATOM 549 C C . PHE A 1 71 ? -6.225 9.362 17.503 1.00 97.31 71 PHE A C 1
ATOM 551 O O . PHE A 1 71 ? -6.364 9.618 18.695 1.00 97.31 71 PHE A O 1
ATOM 558 N N . LEU A 1 72 ? -5.778 10.289 16.654 1.00 96.56 72 LEU A N 1
ATOM 559 C CA . LEU A 1 72 ? -5.448 11.655 17.079 1.00 96.56 72 LEU A CA 1
ATOM 560 C C . LEU A 1 72 ? -6.677 12.483 17.483 1.00 96.56 72 LEU A C 1
ATOM 562 O O . LEU A 1 72 ? -6.567 13.373 18.326 1.00 96.56 72 LEU A O 1
ATOM 566 N N . GLU A 1 73 ? -7.847 12.168 16.942 1.00 95.44 73 GLU A N 1
ATOM 567 C CA . GLU A 1 73 ? -9.132 12.743 17.346 1.00 95.44 73 GLU A CA 1
ATOM 568 C C . GLU A 1 73 ? -9.676 12.155 18.653 1.00 95.44 73 GLU A C 1
ATOM 570 O O . GLU A 1 73 ? -10.627 12.700 19.214 1.00 95.44 73 GLU A O 1
ATOM 575 N N . SER A 1 74 ? -9.081 11.082 19.186 1.00 96.00 74 SER A N 1
ATOM 576 C CA . SER A 1 74 ? -9.639 10.358 20.334 1.00 96.00 74 SER A CA 1
ATOM 577 C C . SER A 1 74 ? -9.752 11.190 21.614 1.00 96.00 74 SER A C 1
ATOM 579 O O . SER A 1 74 ? -10.528 10.851 22.502 1.00 96.00 74 SER A O 1
ATOM 581 N N . GLY A 1 75 ? -9.006 12.296 21.715 1.00 94.44 75 GLY A N 1
ATOM 582 C CA . GLY A 1 75 ? -9.131 13.261 22.812 1.00 94.44 75 GLY A CA 1
ATOM 583 C C . GLY A 1 75 ? -10.438 14.066 22.791 1.00 94.44 75 GLY A C 1
ATOM 584 O O . GLY A 1 75 ? -10.744 14.745 23.766 1.00 94.44 75 GLY A O 1
ATOM 585 N N . LEU A 1 76 ? -11.194 14.001 21.692 1.00 94.62 76 LEU A N 1
ATOM 586 C CA . LEU A 1 76 ? -12.505 14.634 21.521 1.00 94.62 76 LEU A CA 1
ATOM 587 C C . LEU A 1 76 ? -13.662 13.643 21.689 1.00 94.62 76 LEU A C 1
ATOM 589 O O . LEU A 1 76 ? -14.823 14.045 21.635 1.00 94.62 76 LEU A O 1
ATOM 593 N N . TRP A 1 77 ? -13.372 12.351 21.850 1.00 95.19 77 TRP A N 1
ATOM 594 C CA . TRP A 1 77 ? -14.415 11.342 21.977 1.00 95.19 77 TRP A CA 1
ATOM 595 C C . TRP A 1 77 ? -15.131 11.465 23.334 1.00 95.19 77 TRP A C 1
ATOM 597 O O . TRP A 1 77 ? -14.503 11.850 24.325 1.00 95.19 77 TRP A O 1
ATOM 607 N N . PRO A 1 78 ? -16.429 11.113 23.417 1.00 94.81 78 PRO A N 1
ATOM 608 C CA . PRO A 1 78 ? -17.171 11.110 24.678 1.00 94.81 78 PRO A CA 1
ATOM 609 C C . PRO A 1 78 ? -16.488 10.301 25.798 1.00 94.81 78 PRO A C 1
ATOM 611 O O . PRO A 1 78 ? -15.782 9.322 25.537 1.00 94.81 78 PRO A O 1
ATOM 614 N N . ASP A 1 79 ? -16.724 10.676 27.059 1.00 95.25 79 ASP A N 1
ATOM 615 C CA . ASP A 1 79 ? -16.088 10.058 28.238 1.00 95.25 79 ASP A CA 1
ATOM 616 C C . ASP A 1 79 ? -16.711 8.681 28.578 1.00 95.25 79 ASP A C 1
ATOM 618 O O . ASP A 1 79 ? -17.481 8.533 29.530 1.00 95.25 79 ASP A O 1
ATOM 622 N N . HIS A 1 80 ? -16.416 7.671 27.750 1.00 94.31 80 HIS A N 1
ATOM 623 C CA . HIS A 1 80 ? -16.942 6.299 27.815 1.00 94.31 80 HIS A CA 1
ATOM 624 C C . HIS A 1 80 ? -15.835 5.242 27.621 1.00 94.31 80 HIS A C 1
ATOM 626 O O . HIS A 1 80 ? -14.663 5.576 27.441 1.00 94.31 80 HIS A O 1
ATOM 632 N N . HIS A 1 81 ? -16.193 3.953 27.670 1.00 96.56 81 HIS A N 1
ATOM 633 C CA . HIS A 1 81 ? -15.274 2.865 27.321 1.00 96.56 81 HIS A CA 1
ATOM 634 C C . HIS A 1 81 ? -15.392 2.485 25.844 1.00 96.56 81 HIS A C 1
ATOM 636 O O . HIS A 1 81 ? -16.490 2.402 25.291 1.00 96.56 81 HIS A O 1
ATOM 642 N N . TYR A 1 82 ? -14.255 2.159 25.239 1.00 97.38 82 TYR A N 1
ATOM 643 C CA . TYR A 1 82 ? -14.137 1.774 23.841 1.00 97.38 82 TYR A CA 1
ATOM 644 C C . TYR A 1 82 ? -13.482 0.408 23.694 1.00 97.38 82 TYR A C 1
ATOM 646 O O . TYR A 1 82 ? -12.613 0.040 24.475 1.00 97.38 82 TYR A O 1
ATOM 654 N N . ARG A 1 83 ? -13.861 -0.340 22.667 1.00 97.38 83 ARG A N 1
ATOM 655 C CA . ARG A 1 83 ? -13.124 -1.507 22.176 1.00 97.38 83 ARG A CA 1
ATOM 656 C C . ARG A 1 83 ? -12.650 -1.190 20.774 1.00 97.38 83 ARG A C 1
ATOM 658 O O . ARG A 1 83 ? -13.476 -0.884 19.923 1.00 97.38 83 ARG A O 1
ATOM 665 N N . LEU A 1 84 ? -11.342 -1.205 20.547 1.00 98.12 84 LEU A N 1
ATOM 666 C CA . LEU A 1 84 ? -10.783 -0.854 19.246 1.00 98.12 84 LEU A CA 1
ATOM 667 C C . LEU A 1 84 ? -10.656 -2.114 18.397 1.00 98.12 84 LEU A C 1
ATOM 669 O O . LEU A 1 84 ? -10.114 -3.119 18.853 1.00 98.12 84 LEU A O 1
ATOM 673 N N . TRP A 1 85 ? -11.133 -2.045 17.163 1.00 98.12 85 TRP A N 1
ATOM 674 C CA . TRP A 1 85 ? -11.045 -3.106 16.171 1.00 98.12 85 TRP A CA 1
ATOM 675 C C . TRP A 1 85 ? -10.327 -2.580 14.935 1.00 98.12 85 TRP A C 1
ATOM 677 O O . TRP A 1 85 ? -10.592 -1.464 14.503 1.00 98.12 85 TRP A O 1
ATOM 687 N N . VAL A 1 86 ? -9.436 -3.377 14.354 1.00 97.81 86 VAL A N 1
ATOM 688 C CA . VAL A 1 86 ? -8.756 -3.065 13.088 1.00 97.81 86 VAL A CA 1
ATOM 689 C C . VAL A 1 86 ? -8.924 -4.215 12.104 1.00 97.81 86 VAL A C 1
ATOM 691 O O . VAL A 1 86 ? -9.211 -5.344 12.505 1.00 97.81 86 VAL A O 1
ATOM 694 N N . VAL A 1 87 ? -8.724 -3.936 10.817 1.00 96.94 87 VAL A N 1
ATOM 695 C CA . VAL A 1 87 ? -8.883 -4.917 9.725 1.00 96.94 87 VAL A CA 1
ATOM 696 C C . VAL A 1 87 ? -7.554 -5.433 9.162 1.00 96.94 87 VAL A C 1
ATOM 698 O O . VAL A 1 87 ? -7.558 -6.293 8.286 1.00 96.94 87 VAL A O 1
ATOM 701 N N . SER A 1 88 ? -6.421 -4.948 9.691 1.00 96.06 88 SER A N 1
ATOM 702 C CA . SER A 1 88 ? -5.090 -5.433 9.323 1.00 96.06 88 SER A CA 1
ATOM 703 C C . SER A 1 88 ? -4.112 -5.529 10.485 1.00 96.06 88 SER A C 1
ATOM 705 O O . SER A 1 88 ? -4.090 -4.696 11.398 1.00 96.06 88 SER A O 1
ATOM 707 N N . THR A 1 89 ? -3.241 -6.536 10.400 1.00 96.12 89 THR A N 1
ATOM 708 C CA . THR A 1 89 ? -2.107 -6.732 11.306 1.00 96.12 89 THR A CA 1
ATOM 709 C C . THR A 1 89 ? -1.165 -5.527 11.290 1.00 96.12 89 THR A C 1
ATOM 711 O O . THR A 1 89 ? -0.702 -5.107 12.347 1.00 96.12 89 THR A O 1
ATOM 714 N N . ALA A 1 90 ? -0.925 -4.911 10.128 1.00 96.31 90 ALA A N 1
ATOM 715 C CA . ALA A 1 90 ? -0.044 -3.749 10.016 1.00 96.31 90 ALA A CA 1
ATOM 716 C C . ALA A 1 90 ? -0.586 -2.538 10.795 1.00 96.31 90 ALA A C 1
ATOM 718 O O . ALA A 1 90 ? 0.158 -1.875 11.517 1.00 96.31 90 ALA A O 1
ATOM 719 N N . VAL A 1 91 ? -1.897 -2.287 10.714 1.00 97.75 91 VAL A N 1
ATOM 720 C CA . VAL A 1 91 ? -2.556 -1.217 11.481 1.00 97.75 91 VAL A CA 1
ATOM 721 C C . VAL A 1 91 ? -2.480 -1.502 12.981 1.00 97.75 91 VAL A C 1
ATOM 723 O O . VAL A 1 91 ? -2.139 -0.611 13.763 1.00 97.75 91 VAL A O 1
ATOM 726 N N . ARG A 1 92 ? -2.724 -2.756 13.393 1.00 97.69 92 ARG A N 1
ATOM 727 C CA . ARG A 1 92 ? -2.554 -3.182 14.791 1.00 97.69 92 ARG A CA 1
ATOM 728 C C . ARG A 1 92 ? -1.136 -2.898 15.284 1.00 97.69 92 ARG A C 1
ATOM 730 O O . ARG A 1 92 ? -0.971 -2.303 16.347 1.00 97.69 92 ARG A O 1
ATOM 737 N N . ASP A 1 93 ? -0.130 -3.292 14.510 1.00 97.19 93 ASP A N 1
ATOM 738 C CA . ASP A 1 93 ? 1.279 -3.106 14.854 1.00 97.19 93 ASP A CA 1
ATOM 739 C C . ASP A 1 93 ? 1.635 -1.625 15.008 1.00 97.19 93 ASP A C 1
ATOM 741 O O . ASP A 1 93 ? 2.391 -1.273 15.913 1.00 97.19 93 ASP A O 1
ATOM 745 N N . ILE A 1 94 ? 1.064 -0.743 14.186 1.00 97.94 94 ILE A N 1
ATOM 746 C CA . ILE A 1 94 ? 1.247 0.704 14.326 1.00 97.94 94 ILE A CA 1
ATOM 747 C C . ILE A 1 94 ? 0.628 1.229 15.616 1.00 97.94 94 ILE A C 1
ATOM 749 O O . ILE A 1 94 ? 1.313 1.908 16.384 1.00 97.94 94 ILE A O 1
ATOM 753 N N . LEU A 1 95 ? -0.633 0.898 15.893 1.00 98.44 95 LEU A N 1
ATOM 754 C CA . LEU A 1 95 ? -1.300 1.358 17.112 1.00 98.44 95 LEU A CA 1
ATOM 755 C C . LEU A 1 95 ? -0.579 0.857 18.375 1.00 98.44 95 LEU A C 1
ATOM 757 O O . LEU A 1 95 ? -0.454 1.586 19.361 1.00 98.44 95 LEU A O 1
ATOM 761 N N . VAL A 1 96 ? -0.029 -0.357 18.333 1.00 98.25 96 VAL A N 1
ATOM 762 C CA . VAL A 1 96 ? 0.746 -0.913 19.446 1.00 98.25 96 VAL A CA 1
ATOM 763 C C . VAL A 1 96 ? 2.121 -0.264 19.564 1.00 98.25 96 VAL A C 1
ATOM 765 O O . VAL A 1 96 ? 2.485 0.240 20.625 1.00 98.25 96 VAL A O 1
ATOM 768 N N . ARG A 1 97 ? 2.915 -0.282 18.490 1.00 97.75 97 ARG A N 1
ATOM 769 C CA . ARG A 1 97 ? 4.348 0.046 18.551 1.00 97.75 97 ARG A CA 1
ATOM 770 C C . ARG A 1 97 ? 4.620 1.536 18.400 1.00 97.75 97 ARG A C 1
ATOM 772 O O . ARG A 1 97 ? 5.552 2.034 19.024 1.00 97.75 97 ARG A O 1
ATOM 779 N N . LEU A 1 98 ? 3.830 2.244 17.592 1.00 97.31 98 LEU A N 1
ATOM 780 C CA . LEU A 1 98 ? 3.990 3.683 17.382 1.00 97.31 98 LEU A CA 1
ATOM 781 C C . LEU A 1 98 ? 3.067 4.499 18.273 1.00 97.31 98 LEU A C 1
ATOM 783 O O . LEU A 1 98 ? 3.535 5.496 18.810 1.00 97.31 98 LEU A O 1
ATOM 787 N N . CYS A 1 99 ? 1.812 4.094 18.479 1.00 98.00 99 CYS A N 1
ATOM 788 C CA . CYS A 1 99 ? 0.873 4.840 19.330 1.00 98.00 99 CYS A CA 1
ATOM 789 C C . CYS A 1 99 ? 0.924 4.415 20.809 1.00 98.00 99 CYS A C 1
ATOM 791 O O . CYS A 1 99 ? 0.474 5.164 21.670 1.00 98.00 99 CYS A O 1
ATOM 793 N N . GLY A 1 100 ? 1.538 3.270 21.126 1.00 98.12 100 GLY A N 1
ATOM 794 C CA . GLY A 1 100 ? 1.744 2.802 22.501 1.00 98.12 100 GLY A CA 1
ATOM 795 C C . GLY A 1 100 ? 0.523 2.142 23.145 1.00 98.12 100 GLY A C 1
ATOM 796 O O . GLY A 1 100 ? 0.547 1.891 24.347 1.00 98.12 100 GLY A O 1
ATOM 797 N N . ILE A 1 101 ? -0.533 1.849 22.379 1.00 98.50 101 ILE A N 1
ATOM 798 C CA . ILE A 1 101 ? -1.739 1.197 22.901 1.00 98.50 101 ILE A CA 1
ATOM 799 C C . ILE A 1 101 ? -1.429 -0.288 23.162 1.00 98.50 101 ILE A C 1
ATOM 801 O O . ILE A 1 101 ? -1.030 -0.998 22.239 1.00 98.50 101 ILE A O 1
ATOM 805 N N . PRO A 1 102 ? -1.636 -0.826 24.376 1.00 98.25 102 PRO A N 1
ATOM 806 C CA . PRO A 1 102 ? -1.366 -2.235 24.635 1.00 98.25 102 PRO A CA 1
ATOM 807 C C . PRO A 1 102 ? -2.204 -3.159 23.739 1.00 98.25 102 PRO A C 1
ATOM 809 O O . PRO A 1 102 ? -3.412 -2.979 23.592 1.00 98.25 102 PRO A O 1
ATOM 812 N N . ALA A 1 103 ? -1.581 -4.213 23.202 1.00 97.31 103 ALA A N 1
ATOM 813 C CA . ALA A 1 103 ? -2.187 -5.100 22.200 1.00 97.31 103 ALA A CA 1
ATOM 814 C C . ALA A 1 103 ? -3.493 -5.792 22.638 1.00 97.31 103 ALA A C 1
ATOM 816 O O . ALA A 1 103 ? -4.263 -6.219 21.779 1.00 97.31 103 ALA A O 1
ATOM 817 N N . LYS A 1 104 ? -3.749 -5.898 23.950 1.00 97.62 104 LYS A N 1
ATOM 818 C CA . LYS A 1 104 ? -4.998 -6.431 24.527 1.00 97.62 104 LYS A CA 1
ATOM 819 C C . LYS A 1 104 ? -6.219 -5.531 24.293 1.00 97.62 104 LYS A C 1
ATOM 821 O O . LYS A 1 104 ? -7.341 -6.000 24.434 1.00 97.62 104 LYS A O 1
ATOM 826 N N . HIS A 1 105 ? -6.010 -4.253 23.969 1.00 97.94 105 HIS A N 1
ATOM 827 C CA . HIS A 1 105 ? -7.080 -3.282 23.709 1.00 97.94 105 HIS A CA 1
ATOM 828 C C . HIS A 1 105 ? -7.455 -3.180 22.227 1.00 97.94 105 HIS A C 1
ATOM 830 O O . HIS A 1 105 ? -8.372 -2.435 21.886 1.00 97.94 105 HIS A O 1
ATOM 836 N N . ILE A 1 106 ? -6.750 -3.904 21.351 1.00 97.94 106 ILE A N 1
ATOM 837 C CA . ILE A 1 106 ? -6.948 -3.849 19.902 1.00 97.94 106 ILE A CA 1
ATOM 838 C C . ILE A 1 106 ? -7.279 -5.250 19.395 1.00 97.94 106 ILE A C 1
ATOM 840 O O . ILE A 1 106 ? -6.414 -6.130 19.355 1.00 97.94 106 ILE A O 1
ATOM 844 N N . GLY A 1 107 ? -8.535 -5.435 18.999 1.00 96.69 107 GLY A N 1
ATOM 845 C CA . GLY A 1 107 ? -9.010 -6.618 18.298 1.00 96.69 107 GLY A CA 1
ATOM 846 C C . GLY A 1 107 ? -8.655 -6.550 16.815 1.00 96.69 107 GLY A C 1
ATOM 847 O O . GLY A 1 107 ? -8.629 -5.473 16.219 1.00 96.69 107 GLY A O 1
ATOM 848 N N . LEU A 1 108 ? -8.387 -7.704 16.213 1.00 96.62 108 LEU A N 1
ATOM 849 C CA . LEU A 1 108 ? -8.166 -7.846 14.776 1.00 96.62 108 LEU A CA 1
ATOM 850 C C . LEU A 1 108 ? -9.349 -8.610 14.185 1.00 96.62 108 LEU A C 1
ATOM 852 O O . LEU A 1 108 ? -9.606 -9.748 14.583 1.00 96.62 108 LEU A O 1
ATOM 856 N N . ILE A 1 109 ? -10.047 -7.998 13.230 1.00 96.12 109 ILE A N 1
ATOM 857 C CA . ILE A 1 109 ? -11.070 -8.675 12.433 1.00 96.12 109 ILE A CA 1
ATOM 858 C C . ILE A 1 109 ? -10.342 -9.420 11.300 1.00 96.12 109 ILE A C 1
ATOM 860 O O . ILE A 1 109 ? -9.714 -8.767 10.465 1.00 96.12 109 ILE A O 1
ATOM 864 N N . PRO A 1 110 ? -10.374 -10.765 11.246 1.00 94.50 110 PRO A N 1
ATOM 865 C CA . PRO A 1 110 ? -9.663 -11.519 10.220 1.00 94.50 110 PRO A CA 1
ATOM 866 C C . PRO A 1 110 ? -10.173 -11.179 8.819 1.00 94.50 110 PRO A C 1
ATOM 868 O O . PRO A 1 110 ? -11.384 -11.174 8.586 1.00 94.50 110 PRO A O 1
ATOM 871 N N . ARG A 1 111 ? -9.252 -10.994 7.864 1.00 95.31 111 ARG A N 1
ATOM 872 C CA . ARG A 1 111 ? -9.562 -10.651 6.464 1.00 95.31 111 ARG A CA 1
ATOM 873 C C . ARG A 1 111 ? -10.672 -11.521 5.871 1.00 95.31 111 ARG A C 1
ATOM 875 O O . ARG A 1 111 ? -11.658 -11.010 5.351 1.00 95.31 111 ARG A O 1
ATOM 882 N N . TYR A 1 112 ? -10.522 -12.838 5.991 1.00 95.50 112 TYR A N 1
ATOM 883 C CA . TYR A 1 112 ? -11.458 -13.810 5.422 1.00 95.50 112 TYR A CA 1
ATOM 884 C C . TYR A 1 112 ? -12.736 -14.005 6.246 1.00 95.50 112 TYR A C 1
ATOM 886 O O . TYR A 1 112 ? -13.663 -14.657 5.777 1.00 95.50 112 TYR A O 1
ATOM 894 N N . GLY A 1 113 ? -12.799 -13.427 7.450 1.00 94.00 113 GLY A N 1
ATOM 895 C CA . GLY A 1 113 ? -14.046 -13.265 8.196 1.00 94.00 113 GLY A CA 1
ATOM 896 C C . GLY A 1 113 ? -14.887 -12.094 7.679 1.00 94.00 113 GLY A C 1
ATOM 897 O O . GLY A 1 113 ? -16.109 -12.158 7.751 1.00 94.00 113 GLY A O 1
ATOM 898 N N . ILE A 1 114 ? -14.243 -11.055 7.128 1.00 95.31 114 ILE A N 1
ATOM 899 C CA . ILE A 1 114 ? -14.901 -9.912 6.471 1.00 95.31 114 ILE A CA 1
ATOM 900 C C . ILE A 1 114 ? -15.423 -10.346 5.101 1.00 95.31 114 ILE A C 1
ATOM 902 O O . ILE A 1 114 ? -16.620 -10.262 4.833 1.00 95.31 114 ILE A O 1
ATOM 906 N N . LEU A 1 115 ? -14.530 -10.853 4.247 1.00 95.38 115 LEU A N 1
ATOM 907 C CA . LEU A 1 115 ? -14.894 -11.343 2.924 1.00 95.38 115 LEU A CA 1
ATOM 908 C C . LEU A 1 115 ? -14.194 -12.682 2.640 1.00 95.38 115 LEU A C 1
ATOM 910 O O . LEU A 1 115 ? -12.979 -12.698 2.414 1.00 95.38 115 LEU A O 1
ATOM 914 N N . PRO A 1 116 ? -14.930 -13.809 2.674 1.00 95.44 116 PRO A N 1
ATOM 915 C CA . PRO A 1 116 ? -14.364 -15.123 2.394 1.00 95.44 116 PRO A CA 1
ATOM 916 C C . PRO A 1 116 ? -13.765 -15.204 0.985 1.00 95.44 116 PRO A C 1
ATOM 918 O O . PRO A 1 116 ? -14.337 -14.693 0.023 1.00 95.44 116 PRO A O 1
ATOM 921 N N . ALA A 1 117 ? -12.618 -15.873 0.858 1.00 95.88 117 ALA A N 1
ATOM 922 C CA . ALA A 1 117 ? -12.067 -16.220 -0.450 1.00 95.88 117 ALA A CA 1
ATOM 923 C C . ALA A 1 117 ? -12.898 -17.331 -1.110 1.00 95.88 117 ALA A C 1
ATOM 925 O O . ALA A 1 117 ? -13.559 -18.109 -0.420 1.00 95.88 117 ALA A O 1
ATOM 926 N N . ALA A 1 118 ? -12.815 -17.444 -2.438 1.00 96.31 118 ALA A N 1
ATOM 927 C CA . ALA A 1 118 ? -13.400 -18.575 -3.148 1.00 96.31 118 ALA A CA 1
ATOM 928 C C . ALA A 1 118 ? -12.812 -19.905 -2.649 1.00 96.31 118 ALA A C 1
ATOM 930 O O . ALA A 1 118 ? -11.606 -20.016 -2.427 1.00 96.31 118 ALA A O 1
ATOM 931 N N . GLU A 1 119 ? -13.651 -20.937 -2.548 1.00 94.50 119 GLU A N 1
ATOM 932 C CA . GLU A 1 119 ? -13.225 -22.287 -2.146 1.00 94.50 119 GLU A CA 1
ATOM 933 C C . GLU A 1 119 ? -12.236 -22.911 -3.144 1.00 94.50 119 GLU A C 1
ATOM 935 O O . GLU A 1 119 ? -11.352 -23.689 -2.776 1.00 94.50 119 GLU A O 1
ATOM 940 N N . HIS A 1 120 ? -12.370 -22.552 -4.422 1.00 95.62 120 HIS A N 1
ATOM 941 C CA . HIS A 1 120 ? -11.561 -23.065 -5.523 1.00 95.62 120 HIS A CA 1
ATOM 942 C C . HIS A 1 120 ? -10.890 -21.912 -6.276 1.00 95.62 120 HIS A C 1
ATOM 944 O O . HIS A 1 120 ? -11.317 -21.555 -7.377 1.00 95.62 120 HIS A O 1
ATOM 950 N N . PRO A 1 121 ? -9.848 -21.297 -5.688 1.00 95.56 121 PRO A N 1
ATOM 951 C CA . PRO A 1 121 ? -9.127 -20.223 -6.349 1.00 95.56 121 PRO A CA 1
ATOM 952 C C . PRO A 1 121 ? -8.446 -20.729 -7.624 1.00 95.56 121 PRO A C 1
ATOM 954 O O . PRO A 1 121 ? -7.796 -21.780 -7.626 1.00 95.56 121 PRO A O 1
ATOM 957 N N . ARG A 1 122 ? -8.543 -19.951 -8.707 1.00 95.94 122 ARG A N 1
ATOM 958 C CA . ARG A 1 122 ? -7.798 -20.216 -9.941 1.00 95.94 122 ARG A CA 1
ATOM 959 C C . ARG A 1 122 ? -6.308 -20.038 -9.684 1.00 95.94 122 ARG A C 1
ATOM 961 O O . ARG A 1 122 ? -5.900 -19.161 -8.923 1.00 95.94 122 ARG A O 1
ATOM 968 N N . ARG A 1 123 ? -5.485 -20.865 -10.329 1.00 95.31 123 ARG A N 1
ATOM 969 C CA . ARG A 1 123 ? -4.025 -20.739 -10.254 1.00 95.31 123 ARG A CA 1
ATOM 970 C C . ARG A 1 123 ? -3.567 -19.497 -11.010 1.00 95.31 123 ARG A C 1
ATOM 972 O O . ARG A 1 123 ? -4.190 -19.091 -11.986 1.00 95.31 123 ARG A O 1
ATOM 979 N N . LEU A 1 124 ? -2.463 -18.917 -10.557 1.00 95.25 124 LEU A N 1
ATOM 980 C CA . LEU A 1 124 ? -1.789 -17.869 -11.309 1.00 95.25 124 LEU A CA 1
ATOM 981 C C . LEU A 1 124 ? -1.187 -18.481 -12.594 1.00 95.25 124 LEU A C 1
ATOM 983 O O . LEU A 1 124 ? -0.497 -19.502 -12.478 1.00 95.25 124 LEU A O 1
ATOM 987 N N . PRO A 1 125 ? -1.437 -17.903 -13.784 1.00 95.25 125 PRO A N 1
ATOM 988 C CA . PRO A 1 125 ? -0.910 -18.420 -15.049 1.00 95.25 125 PRO A CA 1
ATOM 989 C C . PRO A 1 125 ? 0.618 -18.283 -15.137 1.00 95.25 125 PRO A C 1
ATOM 991 O O . PRO A 1 125 ? 1.241 -17.521 -14.386 1.00 95.25 125 PRO A O 1
ATOM 994 N N . GLU A 1 126 ? 1.259 -19.015 -16.053 1.00 95.19 126 GLU A N 1
ATOM 995 C CA . GLU A 1 126 ? 2.662 -18.767 -16.393 1.00 95.19 126 GLU A CA 1
ATOM 996 C C . GLU A 1 126 ? 2.751 -17.515 -17.271 1.00 95.19 126 GLU A C 1
ATOM 998 O O . GLU A 1 126 ? 2.670 -17.596 -18.488 1.00 95.19 126 GLU A O 1
ATOM 1003 N N . ILE A 1 127 ? 2.948 -16.345 -16.649 1.00 96.00 127 ILE A N 1
ATOM 1004 C CA . ILE A 1 127 ? 2.950 -15.020 -17.312 1.00 96.00 127 ILE A CA 1
ATOM 1005 C C . ILE A 1 127 ? 3.826 -14.976 -18.580 1.00 96.00 127 ILE A C 1
ATOM 1007 O O . ILE A 1 127 ? 3.517 -14.252 -19.523 1.00 96.00 127 ILE A O 1
ATOM 1011 N N . GLN A 1 128 ? 4.920 -15.745 -18.609 1.00 95.69 128 GLN A N 1
ATOM 1012 C CA . GLN A 1 128 ? 5.833 -15.810 -19.751 1.00 95.69 128 GLN A CA 1
ATOM 1013 C C . GLN A 1 128 ? 5.227 -16.490 -20.992 1.00 95.69 128 GLN A C 1
ATOM 1015 O O . GLN A 1 128 ? 5.624 -16.173 -22.112 1.00 95.69 128 GLN A O 1
ATOM 1020 N N . HIS A 1 129 ? 4.307 -17.436 -20.811 1.00 95.62 129 HIS A N 1
ATOM 1021 C CA . HIS A 1 129 ? 3.829 -18.327 -21.873 1.00 95.62 129 HIS A CA 1
ATOM 1022 C C . HIS A 1 129 ? 2.324 -18.211 -22.119 1.00 95.62 129 HIS A C 1
ATOM 1024 O O . HIS A 1 129 ? 1.882 -18.309 -23.263 1.00 95.62 129 HIS A O 1
ATOM 1030 N N . ASP A 1 130 ? 1.552 -17.959 -21.067 1.00 96.38 130 ASP A N 1
ATOM 1031 C CA . ASP A 1 130 ? 0.098 -17.959 -21.107 1.00 96.38 130 ASP A CA 1
ATOM 1032 C C . ASP A 1 130 ? -0.441 -16.544 -21.363 1.00 96.38 130 ASP A C 1
ATOM 1034 O O . ASP A 1 130 ? -0.042 -15.600 -20.664 1.00 96.38 130 ASP A O 1
ATOM 1038 N N . PRO A 1 131 ? -1.391 -16.367 -22.302 1.00 97.38 131 PRO A N 1
ATOM 1039 C CA . PRO A 1 131 ? -2.125 -15.117 -22.442 1.00 97.38 131 PRO A CA 1
ATOM 1040 C C . PRO A 1 131 ? -2.723 -14.683 -21.101 1.00 97.38 131 PRO A C 1
ATOM 1042 O O . PRO A 1 131 ? -3.534 -15.395 -20.516 1.00 97.38 131 PRO A O 1
ATOM 1045 N N . THR A 1 132 ? -2.311 -13.517 -20.603 1.00 97.94 132 THR A N 1
ATOM 1046 C CA . THR A 1 132 ? -2.658 -13.078 -19.244 1.00 97.94 132 THR A CA 1
ATOM 1047 C C . THR A 1 132 ? -3.304 -11.694 -19.264 1.00 97.94 132 THR A C 1
ATOM 1049 O O . THR A 1 132 ? -2.670 -10.693 -19.616 1.00 97.94 132 THR A O 1
ATOM 1052 N N . ALA A 1 133 ? -4.569 -11.622 -18.844 1.00 98.06 133 ALA A N 1
ATOM 1053 C CA . ALA A 1 133 ? -5.300 -10.371 -18.665 1.00 98.06 133 ALA A CA 1
ATOM 1054 C C . ALA A 1 133 ? -5.068 -9.809 -17.253 1.00 98.06 133 ALA A C 1
ATOM 1056 O O . ALA A 1 133 ? -5.719 -10.216 -16.293 1.00 98.06 133 ALA A O 1
ATOM 1057 N N . LEU A 1 134 ? -4.125 -8.875 -17.125 1.00 98.56 134 LEU A N 1
ATOM 1058 C CA . LEU A 1 134 ? -3.876 -8.143 -15.888 1.00 98.56 134 LEU A CA 1
ATOM 1059 C C . LEU A 1 134 ? -4.936 -7.053 -15.695 1.00 98.56 134 LEU A C 1
ATOM 1061 O O . LEU A 1 134 ? -5.225 -6.274 -16.607 1.00 98.56 134 LEU A O 1
ATOM 1065 N N . VAL A 1 135 ? -5.488 -6.979 -14.488 1.00 98.25 135 VAL A N 1
ATOM 1066 C CA . VAL A 1 135 ? -6.548 -6.036 -14.120 1.00 98.25 135 VAL A CA 1
ATOM 1067 C C . VAL A 1 135 ? -6.172 -5.336 -12.820 1.00 98.25 135 VAL A C 1
ATOM 1069 O O . VAL A 1 135 ? -5.888 -5.989 -11.820 1.00 98.25 135 VAL A O 1
ATOM 1072 N N . PHE A 1 136 ? -6.196 -4.008 -12.824 1.00 98.06 136 PHE A N 1
ATOM 1073 C CA . PHE A 1 136 ? -6.154 -3.186 -11.614 1.00 98.06 136 PHE A CA 1
ATOM 1074 C C . PHE A 1 136 ? -7.552 -2.623 -11.352 1.00 98.06 136 PHE A C 1
ATOM 1076 O O . PHE A 1 136 ? -8.185 -2.125 -12.283 1.00 98.06 136 PHE A O 1
ATOM 1083 N N . GLY A 1 137 ? -8.018 -2.677 -10.104 1.00 95.19 137 GLY A N 1
ATOM 1084 C CA . GLY A 1 137 ? -9.295 -2.098 -9.686 1.00 95.19 137 GLY A CA 1
ATOM 1085 C C . GLY A 1 137 ? -9.101 -1.081 -8.565 1.00 95.19 137 GLY A C 1
ATOM 1086 O O . GLY A 1 137 ? -8.478 -1.388 -7.554 1.00 95.19 137 GLY A O 1
ATOM 1087 N N . GLY A 1 138 ? -9.650 0.121 -8.721 1.00 93.75 138 GLY A N 1
ATOM 1088 C CA . GLY A 1 138 ? -9.609 1.175 -7.707 1.00 93.75 138 GLY A CA 1
ATOM 1089 C C . GLY A 1 138 ? -9.197 2.530 -8.272 1.00 93.75 138 GLY A C 1
ATOM 1090 O O . GLY A 1 138 ? -9.066 2.709 -9.478 1.00 93.75 138 GLY A O 1
ATOM 1091 N N . ARG A 1 139 ? -9.000 3.512 -7.389 1.00 93.31 139 ARG A N 1
ATOM 1092 C CA . ARG A 1 139 ? -8.534 4.849 -7.789 1.00 93.31 139 ARG A CA 1
ATOM 1093 C C . ARG A 1 139 ? -7.187 4.754 -8.505 1.00 93.31 139 ARG A C 1
ATOM 1095 O O . ARG A 1 139 ? -6.289 4.062 -8.034 1.00 93.31 139 ARG A O 1
ATOM 1102 N N . ILE A 1 140 ? -7.053 5.452 -9.624 1.00 96.25 140 ILE A N 1
ATOM 1103 C CA . ILE A 1 140 ? -5.830 5.515 -10.419 1.00 96.25 140 ILE A CA 1
ATOM 1104 C C . ILE A 1 140 ? -5.042 6.732 -9.928 1.00 96.25 140 ILE A C 1
ATOM 1106 O O . ILE A 1 140 ? -5.262 7.846 -10.396 1.00 96.25 140 ILE A O 1
ATOM 1110 N N . SER A 1 141 ? -4.163 6.513 -8.949 1.00 95.94 141 SER A N 1
ATOM 1111 C CA . SER A 1 141 ? -3.376 7.564 -8.291 1.00 95.94 141 SER A CA 1
ATOM 1112 C C . SER A 1 141 ? -1.931 7.139 -8.040 1.00 95.94 141 SER A C 1
ATOM 1114 O O . SER A 1 141 ? -1.605 5.946 -8.052 1.00 95.94 141 SER A O 1
ATOM 1116 N N . ALA A 1 142 ? -1.055 8.108 -7.765 1.00 96.25 142 ALA A N 1
ATOM 1117 C CA . ALA A 1 142 ? 0.364 7.842 -7.547 1.00 96.25 142 ALA A CA 1
ATOM 1118 C C . ALA A 1 142 ? 0.600 6.926 -6.338 1.00 96.25 142 ALA A C 1
ATOM 1120 O O . ALA A 1 142 ? 1.458 6.051 -6.402 1.00 96.25 142 ALA A O 1
ATOM 1121 N N . VAL A 1 143 ? -0.217 7.019 -5.278 1.00 95.94 143 VAL A N 1
ATOM 1122 C CA . VAL A 1 143 ? -0.112 6.115 -4.110 1.00 95.94 143 VAL A CA 1
ATOM 1123 C C . VAL A 1 143 ? -0.370 4.639 -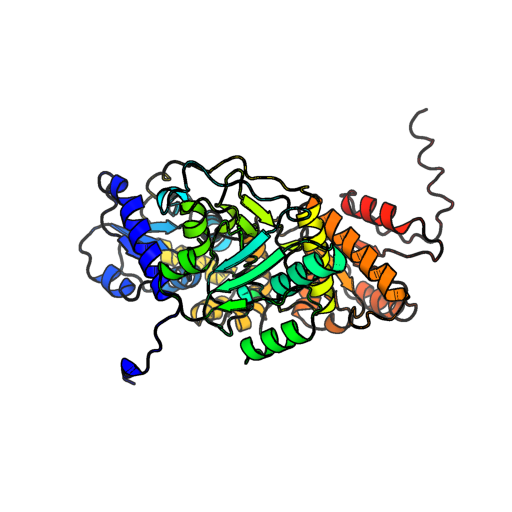4.437 1.00 95.94 143 VAL A C 1
ATOM 1125 O O . VAL A 1 143 ? 0.056 3.753 -3.690 1.00 95.94 143 VAL A O 1
ATOM 1128 N N . LYS A 1 144 ? -1.045 4.364 -5.562 1.00 97.25 144 LYS A N 1
ATOM 1129 C CA . LYS A 1 144 ? -1.296 3.013 -6.084 1.00 97.25 144 LYS A CA 1
ATOM 1130 C C . LYS A 1 144 ? -0.181 2.512 -7.013 1.00 97.25 144 LYS A C 1
ATOM 1132 O O . LYS A 1 144 ? -0.243 1.373 -7.469 1.00 97.25 144 LYS A O 1
ATOM 1137 N N . ASN A 1 145 ? 0.854 3.328 -7.239 1.00 97.75 145 ASN A N 1
ATOM 1138 C CA . ASN A 1 145 ? 2.038 3.030 -8.048 1.00 97.75 145 ASN A CA 1
ATOM 1139 C C . ASN A 1 145 ? 1.700 2.628 -9.495 1.00 97.75 145 ASN A C 1
ATOM 1141 O O . ASN A 1 145 ? 2.276 1.683 -10.047 1.00 97.75 145 ASN A O 1
ATOM 1145 N N . ILE A 1 146 ? 0.762 3.346 -10.122 1.00 98.19 146 ILE A N 1
ATOM 1146 C CA . ILE A 1 146 ? 0.315 3.062 -11.494 1.00 98.19 146 ILE A CA 1
ATOM 1147 C C . ILE A 1 146 ? 1.456 3.260 -12.500 1.00 98.19 146 ILE A C 1
ATOM 1149 O O . ILE A 1 146 ? 1.569 2.494 -13.452 1.00 98.19 146 ILE A O 1
ATOM 1153 N N . GLU A 1 147 ? 2.373 4.201 -12.268 1.00 97.62 147 GLU A N 1
ATOM 1154 C CA . GLU A 1 147 ? 3.573 4.371 -13.095 1.00 97.62 147 GLU A CA 1
ATOM 1155 C C . GLU A 1 147 ? 4.458 3.129 -13.087 1.00 97.62 147 GLU A C 1
ATOM 1157 O O . GLU A 1 147 ? 4.936 2.694 -14.137 1.00 97.62 147 GLU A O 1
ATOM 1162 N N . CYS A 1 148 ? 4.682 2.559 -11.898 1.00 97.75 148 CYS A N 1
ATOM 1163 C CA . CYS A 1 148 ? 5.464 1.341 -11.736 1.00 97.75 148 CYS A CA 1
ATOM 1164 C C . CYS A 1 148 ? 4.791 0.194 -12.494 1.00 97.75 148 CYS A C 1
ATOM 1166 O O . CYS A 1 148 ? 5.446 -0.483 -13.285 1.00 97.75 148 CYS A O 1
ATOM 1168 N N . LEU A 1 149 ? 3.471 0.051 -12.338 1.00 98.56 149 LEU A N 1
ATOM 1169 C CA . LEU A 1 149 ? 2.677 -0.952 -13.040 1.00 98.56 149 LEU A CA 1
ATOM 1170 C C . LEU A 1 149 ? 2.782 -0.816 -14.568 1.00 98.56 149 LEU A C 1
ATOM 1172 O O . LEU A 1 149 ? 3.069 -1.800 -15.249 1.00 98.56 149 LEU A O 1
ATOM 1176 N N . LEU A 1 150 ? 2.611 0.393 -15.109 1.00 98.69 150 LEU A N 1
ATOM 1177 C CA . LEU A 1 150 ? 2.719 0.657 -16.546 1.00 98.69 150 LEU A CA 1
ATOM 1178 C C . LEU A 1 150 ? 4.103 0.280 -17.089 1.00 98.69 150 LEU A C 1
ATOM 1180 O O . LEU A 1 150 ? 4.207 -0.443 -18.080 1.00 98.69 150 LEU A O 1
ATOM 1184 N N . ARG A 1 151 ? 5.173 0.709 -16.411 1.00 98.38 151 ARG A N 1
ATOM 1185 C CA . ARG A 1 151 ? 6.554 0.377 -16.797 1.00 98.38 151 ARG A CA 1
ATOM 1186 C C . ARG A 1 151 ? 6.819 -1.127 -16.720 1.00 98.38 151 ARG A C 1
ATOM 1188 O O . ARG A 1 151 ? 7.464 -1.675 -17.611 1.00 98.38 151 ARG A O 1
ATOM 1195 N N . THR A 1 152 ? 6.304 -1.805 -15.695 1.00 98.56 152 THR A N 1
ATOM 1196 C CA . THR A 1 152 ? 6.457 -3.257 -15.537 1.00 98.56 152 THR A CA 1
ATOM 1197 C C . THR A 1 152 ? 5.747 -4.015 -16.651 1.00 98.56 152 THR A C 1
ATOM 1199 O O . THR A 1 152 ? 6.345 -4.919 -17.227 1.00 98.56 152 THR A O 1
ATOM 1202 N N . VAL A 1 153 ? 4.512 -3.648 -17.006 1.00 98.69 153 VAL A N 1
ATOM 1203 C CA . VAL A 1 153 ? 3.782 -4.322 -18.094 1.00 98.69 153 VAL A CA 1
ATOM 1204 C C . VAL A 1 153 ? 4.421 -4.047 -19.454 1.00 98.69 153 VAL A C 1
ATOM 1206 O O . VAL A 1 153 ? 4.570 -4.979 -20.241 1.00 98.69 153 VAL A O 1
ATOM 1209 N N . SER A 1 154 ? 4.864 -2.814 -19.713 1.00 98.56 154 SER A N 1
ATOM 1210 C CA . SER A 1 154 ? 5.638 -2.491 -20.918 1.00 98.56 154 SER A CA 1
ATOM 1211 C C . SER A 1 154 ? 6.900 -3.364 -21.014 1.00 98.56 154 SER A C 1
ATOM 1213 O O . SER A 1 154 ? 7.128 -3.998 -22.042 1.00 98.56 154 SER A O 1
ATOM 1215 N N . SER A 1 155 ? 7.661 -3.511 -19.922 1.00 98.00 155 SER A N 1
ATOM 1216 C CA . SER A 1 155 ? 8.844 -4.385 -19.878 1.00 98.00 155 SER A CA 1
ATOM 1217 C C . SER A 1 155 ? 8.500 -5.870 -20.074 1.00 98.00 155 SER A C 1
ATOM 1219 O O . SER A 1 155 ? 9.167 -6.558 -20.843 1.00 98.00 155 SER A O 1
ATOM 1221 N N . LEU A 1 156 ? 7.415 -6.375 -19.471 1.00 98.31 156 LEU A N 1
ATOM 1222 C CA . LEU A 1 156 ? 6.931 -7.740 -19.724 1.00 98.31 156 LEU A CA 1
ATOM 1223 C C . LEU A 1 156 ? 6.632 -7.970 -21.214 1.00 98.31 156 LEU A C 1
ATOM 1225 O O . LEU A 1 156 ? 7.029 -8.995 -21.766 1.00 98.31 156 LEU A O 1
ATOM 1229 N N . GLN A 1 157 ? 5.961 -7.023 -21.873 1.00 98.50 157 GLN A N 1
ATOM 1230 C CA . GLN A 1 157 ? 5.620 -7.130 -23.292 1.00 98.50 157 GLN A CA 1
ATOM 1231 C C . GLN A 1 157 ? 6.840 -7.016 -24.209 1.00 98.50 157 GLN A C 1
ATOM 1233 O O . GLN A 1 157 ? 6.946 -7.776 -25.166 1.00 98.50 157 GLN A O 1
ATOM 1238 N N . ILE A 1 158 ? 7.729 -6.057 -23.949 1.00 98.19 158 ILE A N 1
ATOM 1239 C CA . ILE A 1 158 ? 8.784 -5.660 -24.889 1.00 98.19 158 ILE A CA 1
ATOM 1240 C C . ILE A 1 158 ? 10.105 -6.364 -24.595 1.00 98.19 158 ILE A C 1
ATOM 1242 O O . ILE A 1 158 ? 10.701 -6.949 -25.497 1.00 98.19 158 ILE A O 1
ATOM 1246 N N . ASP A 1 159 ? 10.552 -6.354 -23.340 1.00 97.00 159 ASP A N 1
ATOM 1247 C CA . ASP A 1 159 ? 11.842 -6.939 -22.960 1.00 97.00 159 ASP A CA 1
ATOM 1248 C C . ASP A 1 159 ? 11.741 -8.468 -22.828 1.00 97.00 159 ASP A C 1
ATOM 1250 O O . ASP A 1 159 ? 12.704 -9.191 -23.089 1.00 97.00 159 ASP A O 1
ATOM 1254 N N . HIS A 1 160 ? 10.564 -8.970 -22.437 1.00 96.88 160 HIS A N 1
ATOM 1255 C CA . HIS A 1 160 ? 10.334 -10.389 -22.155 1.00 96.88 160 HIS A CA 1
ATOM 1256 C C . HIS A 1 160 ? 9.354 -11.081 -23.114 1.00 96.88 160 HIS A C 1
ATOM 1258 O O . HIS A 1 160 ? 9.119 -12.279 -22.954 1.00 96.88 160 HIS A O 1
ATOM 1264 N N . ASN A 1 161 ? 8.806 -10.375 -24.112 1.00 97.94 161 ASN A N 1
ATOM 1265 C CA . ASN A 1 161 ? 7.862 -10.916 -25.104 1.00 97.94 161 ASN A CA 1
ATOM 1266 C C . ASN A 1 161 ? 6.666 -11.675 -24.490 1.00 97.94 161 ASN A C 1
ATOM 1268 O O . ASN A 1 161 ? 6.173 -12.643 -25.069 1.00 97.94 161 ASN A O 1
ATOM 1272 N N . CYS A 1 162 ? 6.204 -11.268 -23.306 1.00 97.94 162 CYS A N 1
ATOM 1273 C CA . CYS A 1 162 ? 5.100 -11.932 -22.615 1.00 97.94 162 CYS A CA 1
ATOM 1274 C C . CYS A 1 162 ? 3.745 -11.529 -23.235 1.00 97.94 162 CYS A C 1
ATOM 1276 O O . CYS A 1 162 ? 3.522 -10.338 -23.489 1.00 97.94 162 CYS A O 1
ATOM 1278 N N . PRO A 1 163 ? 2.797 -12.468 -23.425 1.00 97.69 163 PRO A N 1
ATOM 1279 C CA . PRO A 1 163 ? 1.472 -12.193 -23.987 1.00 97.69 163 PRO A CA 1
ATOM 1280 C C . PRO A 1 163 ? 0.513 -11.588 -22.940 1.00 97.69 163 PRO A C 1
ATOM 1282 O O . PRO A 1 163 ? -0.548 -12.135 -22.638 1.00 97.69 163 PRO A O 1
ATOM 1285 N N . VAL A 1 164 ? 0.884 -10.442 -22.363 1.00 98.44 164 VAL A N 1
ATOM 1286 C CA . VAL A 1 164 ? 0.121 -9.770 -21.299 1.00 98.44 164 VAL A CA 1
ATOM 1287 C C . VAL A 1 164 ? -0.670 -8.572 -21.824 1.00 98.44 164 VAL A C 1
ATOM 1289 O O . VAL A 1 164 ? -0.207 -7.826 -22.688 1.00 98.44 164 VAL A O 1
ATOM 1292 N N . SER A 1 165 ? -1.848 -8.329 -21.257 1.00 98.38 165 SER A N 1
ATOM 1293 C CA . SER A 1 165 ? -2.614 -7.089 -21.448 1.00 98.38 165 SER A CA 1
ATOM 1294 C C . SER A 1 165 ? -2.972 -6.469 -20.107 1.00 98.38 165 SER A C 1
ATOM 1296 O O . SER A 1 165 ? -3.150 -7.211 -19.148 1.00 98.38 165 SER A O 1
ATOM 1298 N N . LEU A 1 166 ? -3.123 -5.145 -20.046 1.00 98.50 166 LEU A N 1
ATOM 1299 C CA . LEU A 1 166 ? -3.472 -4.427 -18.820 1.00 98.50 166 LEU A CA 1
ATOM 1300 C C . LEU A 1 166 ? -4.758 -3.614 -18.994 1.00 98.50 166 LEU A C 1
ATOM 1302 O O . LEU A 1 166 ? -4.868 -2.830 -19.937 1.00 98.50 166 LEU A O 1
ATOM 1306 N N . SER A 1 167 ? -5.683 -3.764 -18.048 1.00 98.00 167 SER A N 1
ATOM 1307 C CA . SER A 1 167 ? -6.841 -2.879 -17.881 1.00 98.00 167 SER A CA 1
ATOM 1308 C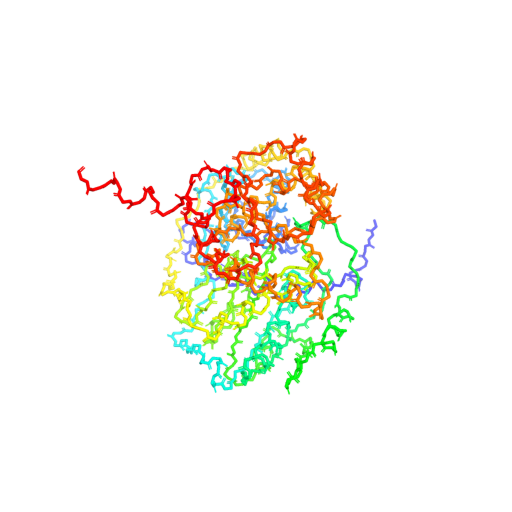 C . SER A 1 167 ? -6.791 -2.201 -16.510 1.00 98.00 167 SER A C 1
ATOM 1310 O O . SER A 1 167 ? -6.614 -2.867 -15.490 1.00 98.00 167 SER A O 1
ATOM 1312 N N . LEU A 1 168 ? -6.946 -0.878 -16.488 1.00 97.62 168 LEU A N 1
ATOM 1313 C CA . LEU A 1 168 ? -6.987 -0.041 -15.290 1.00 97.62 168 LEU A CA 1
ATOM 1314 C C . LEU A 1 168 ? -8.427 0.437 -15.079 1.00 97.62 168 LEU A C 1
ATOM 1316 O O . LEU A 1 168 ? -8.935 1.232 -15.872 1.00 97.62 168 LEU A O 1
ATOM 1320 N N . LEU A 1 169 ? -9.098 -0.088 -14.052 1.00 95.81 169 LEU A N 1
ATOM 1321 C CA . LEU A 1 169 ? -10.520 0.133 -13.794 1.00 95.81 169 LEU A CA 1
ATOM 1322 C C . LEU A 1 169 ? -10.691 1.074 -12.598 1.00 95.81 169 LEU A C 1
ATOM 1324 O O . LEU A 1 169 ? -10.459 0.677 -11.456 1.00 95.81 169 LEU A O 1
ATOM 1328 N N . GLY A 1 170 ? -11.139 2.302 -12.855 1.00 93.69 170 GLY A N 1
ATOM 1329 C CA . GLY A 1 170 ? -11.434 3.284 -11.813 1.00 93.69 170 GLY A CA 1
ATOM 1330 C C . GLY A 1 170 ? -11.257 4.734 -12.251 1.00 93.69 170 GLY A C 1
ATOM 1331 O O . GLY A 1 170 ? -10.932 5.021 -13.401 1.00 93.69 170 GLY A O 1
ATOM 1332 N N . ALA A 1 171 ? -11.543 5.658 -11.336 1.00 93.12 171 ALA A N 1
ATOM 1333 C CA . ALA A 1 171 ? -11.379 7.092 -11.565 1.00 93.12 171 ALA A CA 1
ATOM 1334 C C . ALA A 1 171 ? -9.938 7.532 -11.276 1.00 93.12 171 ALA A C 1
ATOM 1336 O O . ALA A 1 171 ? -9.298 6.985 -10.373 1.00 93.12 171 ALA A O 1
ATOM 1337 N N . PHE A 1 172 ? -9.454 8.526 -12.020 1.00 94.50 172 PHE A N 1
ATOM 1338 C CA . PHE A 1 172 ? -8.204 9.210 -11.702 1.00 94.50 172 PHE A CA 1
ATOM 1339 C C . PHE A 1 172 ? -8.335 10.027 -10.418 1.00 94.50 172 PHE A C 1
ATOM 1341 O O . PHE A 1 172 ? -9.420 10.490 -10.066 1.00 94.50 172 PHE A O 1
ATOM 1348 N N . ASP A 1 173 ? -7.217 10.159 -9.715 1.00 92.75 173 ASP A N 1
ATOM 1349 C CA . ASP A 1 173 ? -7.092 10.922 -8.480 1.00 92.75 173 ASP A CA 1
ATOM 1350 C C . ASP A 1 173 ? -5.642 11.415 -8.347 1.00 92.75 173 ASP A C 1
ATOM 1352 O O . ASP A 1 173 ? -4.698 10.676 -8.633 1.00 92.75 173 ASP A O 1
ATOM 1356 N N . ASP A 1 174 ? -5.466 12.657 -7.902 1.00 93.25 174 ASP A N 1
ATOM 1357 C CA . ASP A 1 174 ? -4.165 13.320 -7.749 1.00 93.25 174 ASP A CA 1
ATOM 1358 C C . ASP A 1 174 ? -3.472 12.980 -6.410 1.00 93.25 174 ASP A C 1
ATOM 1360 O O . ASP A 1 174 ? -2.459 13.581 -6.044 1.00 93.25 174 ASP A O 1
ATOM 1364 N N . GLN A 1 175 ? -3.975 11.993 -5.656 1.00 92.56 175 GLN A N 1
ATOM 1365 C CA . GLN A 1 175 ? -3.298 11.513 -4.449 1.00 92.56 175 GLN A CA 1
ATOM 1366 C C . GLN A 1 175 ? -1.872 11.013 -4.726 1.00 92.56 175 GLN A C 1
ATOM 1368 O O . GLN A 1 175 ? -1.630 10.136 -5.559 1.00 92.56 175 GLN A O 1
ATOM 1373 N N . TYR A 1 176 ? -0.934 11.503 -3.918 1.00 93.44 176 TYR A N 1
ATOM 1374 C CA . TYR A 1 176 ? 0.483 11.145 -3.936 1.00 93.44 176 TYR A CA 1
ATOM 1375 C C . TYR A 1 176 ? 0.954 10.657 -2.563 1.00 93.44 176 TYR A C 1
ATOM 1377 O O . TYR A 1 176 ? 0.238 10.773 -1.565 1.00 93.44 176 TYR A O 1
ATOM 1385 N N . HIS A 1 177 ? 2.153 10.069 -2.505 1.00 94.19 177 HIS A N 1
ATOM 1386 C CA . HIS A 1 177 ? 2.726 9.549 -1.259 1.00 94.19 177 HIS A CA 1
ATOM 1387 C C . HIS A 1 177 ? 3.162 10.679 -0.321 1.00 94.19 177 HIS A C 1
ATOM 1389 O O . HIS A 1 177 ? 4.342 11.010 -0.237 1.00 94.19 177 HIS A O 1
ATOM 1395 N N . SER A 1 178 ? 2.208 11.282 0.383 1.00 94.25 178 SER A N 1
ATOM 1396 C CA . SER A 1 178 ? 2.462 12.380 1.322 1.00 94.25 178 SER A CA 1
ATOM 1397 C C . SER A 1 178 ? 3.380 11.986 2.484 1.00 94.25 178 SER A C 1
ATOM 1399 O O . SER A 1 178 ? 4.030 12.842 3.072 1.00 94.25 178 SER A O 1
ATOM 1401 N N . ASP A 1 179 ? 3.543 10.692 2.770 1.00 94.44 179 ASP A N 1
ATOM 1402 C CA . ASP A 1 179 ? 4.512 10.192 3.748 1.00 94.44 179 ASP A CA 1
ATOM 1403 C C . ASP A 1 179 ? 5.988 10.339 3.311 1.00 94.44 179 ASP A C 1
ATOM 1405 O O . ASP A 1 179 ? 6.898 10.097 4.113 1.00 94.44 179 ASP A O 1
ATOM 1409 N N . TYR A 1 180 ? 6.243 10.743 2.062 1.00 91.31 180 TYR A N 1
ATOM 1410 C CA . TYR A 1 180 ? 7.578 11.054 1.534 1.00 91.31 180 TYR A CA 1
ATOM 1411 C C . TYR A 1 180 ? 7.885 12.555 1.466 1.00 91.31 180 TYR A C 1
ATOM 1413 O O . TYR A 1 180 ? 9.006 12.911 1.111 1.00 91.31 180 TYR A O 1
ATOM 1421 N N . GLY A 1 181 ? 6.938 13.420 1.837 1.00 91.62 181 GLY A N 1
ATOM 1422 C CA . GLY A 1 181 ? 7.115 14.871 1.793 1.00 91.62 181 GLY A CA 1
ATOM 1423 C C . GLY A 1 181 ? 6.262 15.555 0.733 1.00 91.62 181 GLY A C 1
ATOM 1424 O O . GLY A 1 181 ? 5.382 14.952 0.112 1.00 91.62 181 GLY A O 1
ATOM 1425 N N . ARG A 1 182 ? 6.494 16.858 0.556 1.00 90.38 182 ARG A N 1
ATOM 1426 C CA . ARG A 1 182 ? 5.761 17.677 -0.423 1.00 90.38 182 ARG A CA 1
ATOM 1427 C C . ARG A 1 182 ? 6.211 17.396 -1.854 1.00 90.38 182 ARG A C 1
ATOM 1429 O O . ARG A 1 182 ? 7.403 17.384 -2.155 1.00 90.38 182 ARG A O 1
ATOM 1436 N N . ARG A 1 183 ? 5.241 17.320 -2.769 1.00 82.94 183 ARG A N 1
ATOM 1437 C CA . ARG A 1 183 ? 5.467 17.382 -4.218 1.00 82.94 183 ARG A CA 1
ATOM 1438 C C . ARG A 1 183 ? 4.462 18.290 -4.906 1.00 82.94 183 ARG A C 1
ATOM 1440 O O . ARG A 1 183 ? 3.299 18.356 -4.526 1.00 82.94 183 ARG A O 1
ATOM 1447 N N . ALA A 1 184 ? 4.922 18.961 -5.956 1.00 72.50 184 ALA A N 1
ATOM 1448 C CA . ALA A 1 184 ? 4.035 19.611 -6.904 1.00 72.50 184 ALA A CA 1
ATOM 1449 C C . ALA A 1 184 ? 3.498 18.539 -7.857 1.00 72.50 184 ALA A C 1
ATOM 1451 O O . ALA A 1 184 ? 4.220 18.086 -8.742 1.00 72.50 184 ALA A O 1
ATOM 1452 N N . HIS A 1 185 ? 2.256 18.111 -7.658 1.00 68.38 185 HIS A N 1
ATOM 1453 C CA . HIS A 1 185 ? 1.567 17.256 -8.615 1.00 68.38 185 HIS A CA 1
ATOM 1454 C C . HIS A 1 185 ? 0.109 17.678 -8.725 1.00 68.38 185 HIS A C 1
ATOM 1456 O O . HIS A 1 185 ? -0.663 17.487 -7.798 1.00 68.38 185 HIS A O 1
ATOM 1462 N N . ASN A 1 186 ? -0.222 18.237 -9.884 1.00 79.88 186 ASN A N 1
ATOM 1463 C CA . ASN A 1 186 ? -1.577 18.324 -10.409 1.00 79.88 186 ASN A CA 1
ATOM 1464 C C . ASN A 1 186 ? -1.535 17.683 -11.803 1.00 79.88 186 ASN A C 1
ATOM 1466 O O . ASN A 1 186 ? -0.498 17.773 -12.473 1.00 79.88 186 ASN A O 1
ATOM 1470 N N . GLY A 1 187 ? -2.632 17.076 -12.246 1.00 92.69 187 GLY A N 1
ATOM 1471 C CA . GLY A 1 187 ? -2.726 16.513 -13.595 1.00 92.69 187 GLY A CA 1
ATOM 1472 C C . GLY A 1 187 ? -2.066 15.140 -13.722 1.00 92.69 187 GLY A C 1
ATOM 1473 O O . GLY A 1 187 ? -1.276 14.877 -14.636 1.00 92.69 187 GLY A O 1
ATOM 1474 N N . TYR A 1 188 ? -2.332 14.263 -12.752 1.00 94.44 188 TYR A N 1
ATOM 1475 C CA . TYR A 1 188 ? -1.829 12.895 -12.767 1.00 94.44 188 TYR A CA 1
ATOM 1476 C C . TYR A 1 188 ? -2.347 12.099 -13.976 1.00 94.44 188 TYR A C 1
ATOM 1478 O O . TYR A 1 188 ? -1.601 11.309 -14.558 1.00 94.44 188 TYR A O 1
ATOM 1486 N N . GLU A 1 189 ? -3.585 12.351 -14.409 1.00 96.12 18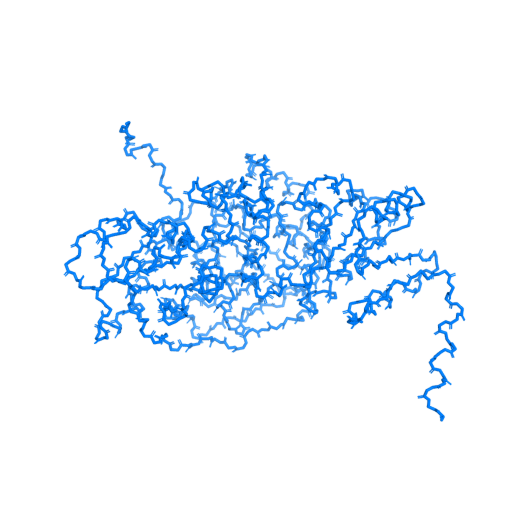9 GLU A N 1
ATOM 1487 C CA . GLU A 1 189 ? -4.173 11.761 -15.619 1.00 96.12 189 GLU A CA 1
ATOM 1488 C C . GLU A 1 189 ? -3.352 12.107 -16.872 1.00 96.12 189 GLU A C 1
ATOM 1490 O O . GLU A 1 189 ? -2.909 11.209 -17.595 1.00 96.12 189 GLU A O 1
ATOM 1495 N N . GLU A 1 190 ? -3.060 13.389 -17.105 1.00 96.44 190 GLU A N 1
ATOM 1496 C CA . GLU A 1 190 ? -2.260 13.849 -18.245 1.00 96.44 190 GLU A CA 1
ATOM 1497 C C . GLU A 1 190 ? -0.841 13.275 -18.213 1.00 96.44 190 GLU A C 1
ATOM 1499 O O . GLU A 1 190 ? -0.283 12.888 -19.250 1.00 96.44 190 GLU A O 1
ATOM 1504 N N . TYR A 1 191 ? -0.256 13.187 -17.018 1.00 95.38 191 TYR A N 1
ATOM 1505 C CA . TYR A 1 191 ? 1.044 12.563 -16.821 1.00 95.38 191 TYR A CA 1
ATOM 1506 C C . TYR A 1 191 ? 1.023 11.071 -17.188 1.00 95.38 191 TYR A C 1
ATOM 1508 O O . TYR A 1 191 ? 1.896 10.617 -17.933 1.00 95.38 191 TYR A O 1
ATOM 1516 N N . LEU A 1 192 ? 0.018 10.308 -16.744 1.00 96.88 192 LEU A N 1
ATOM 1517 C CA . LEU A 1 192 ? -0.110 8.891 -17.090 1.00 96.88 192 LEU A CA 1
ATOM 1518 C C . LEU A 1 192 ? -0.352 8.679 -18.587 1.00 96.88 192 LEU A C 1
ATOM 1520 O O . LEU A 1 192 ? 0.259 7.785 -19.176 1.00 96.88 192 LEU A O 1
ATOM 1524 N N . HIS A 1 193 ? -1.165 9.515 -19.235 1.00 97.81 193 HIS A N 1
ATOM 1525 C CA . HIS A 1 193 ? -1.334 9.469 -20.690 1.00 97.81 193 HIS A CA 1
ATOM 1526 C C . HIS A 1 193 ? -0.018 9.732 -21.432 1.00 97.81 193 HIS A C 1
ATOM 1528 O O . HIS A 1 193 ? 0.325 8.999 -22.366 1.00 97.81 193 HIS A O 1
ATOM 1534 N N . SER A 1 194 ? 0.757 10.719 -20.975 1.00 97.00 194 SER A N 1
ATOM 1535 C CA . SER A 1 194 ? 2.085 11.019 -21.520 1.00 97.00 194 SER A CA 1
ATOM 1536 C C . SER A 1 194 ? 3.050 9.845 -21.332 1.00 97.00 194 SER A C 1
ATOM 1538 O O . SER A 1 194 ? 3.773 9.478 -22.259 1.00 97.00 194 SER A O 1
ATOM 1540 N N . LEU A 1 195 ? 3.023 9.200 -20.161 1.00 96.94 195 LEU A N 1
ATOM 1541 C CA . LEU A 1 195 ? 3.830 8.016 -19.871 1.00 96.94 195 LEU A CA 1
ATOM 1542 C C . LEU A 1 195 ? 3.453 6.832 -20.776 1.00 96.94 195 LEU A C 1
ATOM 1544 O O . LEU A 1 195 ? 4.339 6.163 -21.304 1.00 96.94 195 LEU A O 1
ATOM 1548 N N . VAL A 1 196 ? 2.159 6.589 -21.004 1.00 98.12 196 VAL A N 1
ATOM 1549 C CA . VAL A 1 196 ? 1.686 5.535 -21.918 1.00 98.12 196 VAL A CA 1
ATOM 1550 C C . VAL A 1 196 ? 2.148 5.790 -23.350 1.00 98.12 196 VAL A C 1
ATOM 1552 O O . VAL A 1 196 ? 2.552 4.842 -24.019 1.00 98.12 196 VAL A O 1
ATOM 1555 N N . HIS A 1 197 ? 2.133 7.043 -23.815 1.00 97.88 197 HIS A N 1
ATOM 1556 C CA . HIS A 1 197 ? 2.668 7.410 -25.132 1.00 97.88 197 HIS A CA 1
ATOM 1557 C C . HIS A 1 197 ? 4.189 7.241 -25.237 1.00 97.88 197 HIS A C 1
ATOM 1559 O O . HIS A 1 197 ? 4.684 6.877 -26.301 1.00 97.88 197 HIS A O 1
ATOM 1565 N N . ALA A 1 198 ? 4.926 7.503 -24.157 1.00 96.75 198 ALA A N 1
ATOM 1566 C CA . ALA A 1 198 ? 6.384 7.409 -24.144 1.00 96.75 198 ALA A CA 1
ATOM 1567 C C . ALA A 1 198 ? 6.909 5.965 -24.045 1.00 96.75 198 ALA A C 1
ATOM 1569 O O . ALA A 1 198 ? 8.025 5.685 -24.484 1.00 96.75 198 ALA A O 1
ATOM 1570 N N . LEU A 1 199 ? 6.143 5.053 -23.443 1.00 97.44 199 LEU A N 1
ATOM 1571 C CA . LEU A 1 199 ? 6.538 3.654 -23.283 1.00 97.44 199 LEU A CA 1
ATOM 1572 C C . LEU A 1 199 ? 6.275 2.835 -24.561 1.00 97.44 199 LEU A C 1
ATOM 1574 O O . LEU A 1 199 ? 5.271 3.057 -25.240 1.00 97.44 199 LEU A O 1
ATOM 1578 N N . PRO A 1 200 ? 7.135 1.855 -24.894 1.00 97.69 200 PRO A N 1
ATOM 1579 C CA . PRO A 1 200 ? 6.862 0.912 -25.972 1.00 97.69 200 PRO A CA 1
ATOM 1580 C C . PRO A 1 200 ? 5.828 -0.141 -25.534 1.00 97.69 200 PRO A C 1
ATOM 1582 O O . PRO A 1 200 ? 5.849 -0.606 -24.392 1.00 97.69 200 PRO A O 1
ATOM 1585 N N . TRP A 1 201 ? 4.941 -0.552 -26.445 1.00 98.50 201 TRP A N 1
ATOM 1586 C CA . TRP A 1 201 ? 3.887 -1.538 -26.171 1.00 98.50 201 TRP A CA 1
ATOM 1587 C C . TRP A 1 201 ? 3.676 -2.473 -27.357 1.00 98.50 201 TRP A C 1
ATOM 1589 O O . TRP A 1 201 ? 3.655 -2.026 -28.503 1.00 98.50 201 TRP A O 1
ATOM 1599 N N . SER A 1 202 ? 3.433 -3.754 -27.079 1.00 98.25 202 SER A N 1
ATOM 1600 C CA . SER A 1 202 ? 2.791 -4.647 -28.052 1.00 98.25 202 SER A CA 1
ATOM 1601 C C . SER A 1 202 ? 1.270 -4.481 -28.008 1.00 98.25 202 SER A C 1
ATOM 1603 O O . SER A 1 202 ? 0.596 -4.566 -29.033 1.00 98.25 202 SER A O 1
ATOM 1605 N N . ARG A 1 203 ? 0.730 -4.174 -26.819 1.00 98.25 203 ARG A N 1
ATOM 1606 C CA . ARG A 1 203 ? -0.672 -3.823 -26.588 1.00 98.25 203 ARG A CA 1
ATOM 1607 C C . ARG A 1 203 ? -0.767 -2.767 -25.493 1.00 98.25 203 ARG A C 1
ATOM 1609 O O . ARG A 1 203 ? -0.472 -3.057 -24.334 1.00 98.25 203 ARG A O 1
ATOM 1616 N N . GLN A 1 204 ? -1.196 -1.561 -25.862 1.00 98.44 204 GLN A N 1
ATOM 1617 C CA . GLN A 1 204 ? -1.378 -0.460 -24.915 1.00 98.44 204 GLN A CA 1
ATOM 1618 C C . GLN A 1 204 ? -2.409 -0.803 -23.821 1.00 98.44 204 GLN A C 1
ATOM 1620 O O . GLN A 1 204 ? -3.347 -1.567 -24.079 1.00 98.44 204 GLN A O 1
ATOM 1625 N N . PRO A 1 205 ? -2.246 -0.246 -22.607 1.00 98.31 205 PRO A N 1
ATOM 1626 C CA . PRO A 1 205 ? -3.189 -0.435 -21.513 1.00 98.31 205 PRO A CA 1
ATOM 1627 C C . PRO A 1 205 ? -4.526 0.258 -21.799 1.00 98.31 205 PRO A C 1
ATOM 1629 O O . PRO A 1 205 ? -4.569 1.318 -22.423 1.00 98.31 205 PRO A O 1
ATOM 1632 N N . ALA A 1 206 ? -5.618 -0.323 -21.305 1.00 97.50 206 ALA A N 1
ATOM 1633 C CA . ALA A 1 206 ? -6.950 0.271 -21.381 1.00 97.50 206 ALA A CA 1
ATOM 1634 C C . ALA A 1 206 ? -7.311 0.964 -20.060 1.00 97.50 206 ALA A C 1
ATOM 1636 O O . ALA A 1 206 ? -7.246 0.342 -19.001 1.00 97.50 206 ALA A O 1
ATOM 1637 N N . PHE A 1 207 ? -7.737 2.225 -20.125 1.00 96.88 207 PHE A N 1
ATOM 1638 C CA . PHE A 1 207 ? -8.320 2.942 -18.989 1.00 96.88 207 PHE A CA 1
ATOM 1639 C C . PHE A 1 207 ? -9.839 2.841 -19.075 1.00 96.88 207 PHE A C 1
ATOM 1641 O O . PHE A 1 207 ? -10.442 3.303 -20.043 1.00 96.88 207 PHE A O 1
ATOM 1648 N N . LEU A 1 208 ? -10.459 2.221 -18.076 1.00 94.81 208 LEU A N 1
ATOM 1649 C CA . LEU A 1 208 ? -11.901 2.023 -18.015 1.00 94.81 208 LEU A CA 1
ATOM 1650 C C . LEU A 1 208 ? -12.442 2.755 -16.781 1.00 94.81 208 LEU A C 1
ATOM 1652 O O . LEU A 1 208 ? -12.320 2.289 -15.648 1.00 94.81 208 LEU A O 1
ATOM 1656 N N . GLN A 1 209 ? -13.006 3.939 -16.998 1.00 88.31 209 GLN A N 1
ATOM 1657 C CA . GLN A 1 209 ? -13.480 4.809 -15.922 1.00 88.31 209 GLN A CA 1
ATOM 1658 C C . GLN A 1 209 ? -14.932 4.511 -15.522 1.00 88.31 209 GLN A C 1
ATOM 1660 O O . GLN A 1 209 ? -15.706 3.980 -16.313 1.00 88.31 209 GLN A O 1
ATOM 1665 N N . LYS A 1 210 ? -15.304 4.955 -14.310 1.00 77.75 210 LYS A N 1
ATOM 1666 C CA . LYS A 1 210 ? -16.685 5.017 -13.785 1.00 77.75 210 LYS A CA 1
ATOM 1667 C C . LYS A 1 210 ? -17.439 3.686 -13.863 1.00 77.75 210 LYS A C 1
ATOM 1669 O O . LYS A 1 210 ? -18.326 3.509 -14.691 1.00 77.75 210 LYS A O 1
ATOM 1674 N N . MET A 1 211 ? -17.117 2.784 -12.941 1.00 81.88 211 MET A N 1
ATOM 1675 C CA . MET A 1 211 ? -17.828 1.516 -12.776 1.00 81.88 211 MET A CA 1
ATOM 1676 C C . MET A 1 211 ? -18.529 1.462 -11.424 1.00 81.88 211 MET A C 1
ATOM 1678 O O . MET A 1 211 ? -17.972 1.889 -10.412 1.00 81.88 211 MET A O 1
ATOM 1682 N N . GLY A 1 212 ? -19.742 0.917 -11.403 1.00 79.19 212 GLY A N 1
ATOM 1683 C CA . GLY A 1 212 ? -20.450 0.597 -10.171 1.00 79.19 212 GLY A CA 1
ATOM 1684 C C . GLY A 1 212 ? -19.765 -0.514 -9.364 1.00 79.19 212 GLY A C 1
ATOM 1685 O O . GLY A 1 212 ? -18.936 -1.273 -9.873 1.00 79.19 212 GLY A O 1
ATOM 1686 N N . ARG A 1 213 ? -20.173 -0.646 -8.094 1.00 79.50 213 ARG A N 1
ATOM 1687 C CA . ARG A 1 213 ? -19.625 -1.578 -7.081 1.00 79.50 213 ARG A CA 1
ATOM 1688 C C . ARG A 1 213 ? -19.395 -3.013 -7.578 1.00 79.50 213 ARG A C 1
ATOM 1690 O O . ARG A 1 213 ? -18.411 -3.638 -7.190 1.00 79.50 213 ARG A O 1
ATOM 1697 N N . GLU A 1 214 ? -20.289 -3.538 -8.413 1.00 81.00 214 GLU A N 1
ATOM 1698 C CA . GLU A 1 214 ? -20.229 -4.913 -8.941 1.00 81.00 214 GLU A CA 1
ATOM 1699 C C . GLU A 1 214 ? -19.883 -4.984 -10.434 1.00 81.00 214 GLU A C 1
ATOM 1701 O O . GLU A 1 214 ? -19.679 -6.067 -10.985 1.00 81.00 214 GLU A O 1
ATOM 1706 N N . GLU A 1 215 ? -19.848 -3.842 -11.117 1.00 86.94 215 GLU A N 1
ATOM 1707 C CA . GLU A 1 215 ? -19.667 -3.794 -12.567 1.00 86.94 215 GLU A CA 1
ATOM 1708 C C . GLU A 1 215 ? -18.222 -4.092 -12.952 1.00 86.94 215 GLU A C 1
ATOM 1710 O O . GLU A 1 215 ? -17.985 -4.745 -13.964 1.00 86.94 215 GLU A O 1
ATOM 1715 N N . TRP A 1 216 ? -17.260 -3.695 -12.117 1.00 90.44 216 TRP A N 1
ATOM 1716 C CA . TRP A 1 216 ? -15.840 -3.842 -12.433 1.00 90.44 216 TRP A CA 1
ATOM 1717 C C . TRP A 1 216 ? -15.380 -5.305 -12.499 1.00 90.44 216 TRP A C 1
ATOM 1719 O O . TRP A 1 216 ? -14.619 -5.668 -13.393 1.00 90.44 216 TRP A O 1
ATOM 1729 N N . ILE A 1 217 ? -15.914 -6.172 -11.627 1.00 91.50 217 ILE A N 1
ATOM 1730 C CA . ILE A 1 217 ? -15.661 -7.622 -11.671 1.00 91.50 217 ILE A CA 1
ATOM 1731 C C . ILE A 1 217 ? -16.168 -8.221 -12.988 1.00 91.50 217 ILE A C 1
ATOM 1733 O O . ILE A 1 217 ? -15.512 -9.082 -13.564 1.00 91.50 217 ILE A O 1
ATOM 1737 N N . LYS A 1 218 ? -17.314 -7.747 -13.494 1.00 90.88 218 LYS A N 1
ATOM 1738 C CA . LYS A 1 218 ? -17.880 -8.200 -14.776 1.00 90.88 218 LYS A CA 1
ATOM 1739 C C . LYS A 1 218 ? -17.106 -7.629 -15.968 1.00 90.88 218 LYS A C 1
ATOM 1741 O O . LYS A 1 218 ? -16.905 -8.324 -16.957 1.00 90.88 218 LYS A O 1
ATOM 1746 N N . ALA A 1 219 ? -16.661 -6.378 -15.870 1.00 91.06 219 ALA A N 1
ATOM 1747 C CA . ALA A 1 219 ? -15.929 -5.679 -16.924 1.00 91.06 219 ALA A CA 1
ATOM 1748 C C . ALA A 1 219 ? -14.503 -6.213 -17.136 1.00 91.06 219 ALA A C 1
ATOM 1750 O O . ALA A 1 219 ? -13.940 -6.034 -18.213 1.00 91.06 219 ALA A O 1
ATOM 1751 N N . ALA A 1 220 ? -13.926 -6.880 -16.134 1.00 91.44 220 ALA A N 1
ATOM 1752 C CA . ALA A 1 220 ? -12.600 -7.487 -16.212 1.00 91.44 220 ALA A CA 1
ATOM 1753 C C . ALA A 1 220 ? -12.487 -8.636 -17.233 1.00 91.44 220 ALA A C 1
ATOM 1755 O O . ALA A 1 220 ? -11.373 -8.994 -17.616 1.00 91.44 220 ALA A O 1
ATOM 1756 N N . GLY A 1 221 ? -13.620 -9.176 -17.697 1.00 90.38 221 GLY A N 1
ATOM 1757 C CA . GLY A 1 221 ? -13.676 -10.240 -18.694 1.00 90.38 221 GLY A CA 1
ATOM 1758 C C . GLY A 1 221 ? -13.381 -11.624 -18.122 1.00 90.38 221 GLY A C 1
ATOM 1759 O O . GLY A 1 221 ? -13.515 -11.867 -16.920 1.00 90.38 221 GLY A O 1
ATOM 1760 N N . ASP A 1 222 ? -13.003 -12.539 -19.013 1.00 90.50 222 ASP A N 1
ATOM 1761 C CA . ASP A 1 222 ? -12.732 -13.926 -18.658 1.00 90.50 222 ASP A CA 1
ATOM 1762 C C . ASP A 1 222 ? -11.321 -14.091 -18.092 1.00 90.50 222 ASP A C 1
ATOM 1764 O O . ASP A 1 222 ? -10.342 -13.518 -18.566 1.00 90.50 222 ASP A O 1
ATOM 1768 N N . GLU A 1 223 ? -11.238 -14.907 -17.048 1.00 94.00 223 GLU A N 1
ATOM 1769 C CA . GLU A 1 223 ? -10.001 -15.329 -16.400 1.00 94.00 223 GLU A CA 1
ATOM 1770 C C . GLU A 1 223 ? -8.993 -14.234 -15.956 1.00 94.00 223 GLU A C 1
ATOM 1772 O O . GLU A 1 223 ? -7.787 -14.496 -15.947 1.00 94.00 223 GLU A O 1
ATOM 1777 N N . PRO A 1 224 ? -9.415 -13.063 -15.450 1.00 97.44 224 PRO A N 1
ATOM 1778 C CA . PRO A 1 224 ? -8.493 -11.980 -15.107 1.00 97.44 224 PRO A CA 1
ATOM 1779 C C . PRO A 1 224 ? -7.540 -12.351 -13.965 1.00 97.44 224 PRO A C 1
ATOM 1781 O O . PRO A 1 224 ? -7.855 -13.175 -13.098 1.00 97.44 224 PRO A O 1
ATOM 1784 N N . VAL A 1 225 ? -6.384 -11.693 -13.949 1.00 98.44 225 VAL A N 1
ATOM 1785 C CA . VAL A 1 225 ? -5.413 -11.706 -12.855 1.00 98.44 225 VAL A CA 1
ATOM 1786 C C . VAL A 1 225 ? -5.392 -10.315 -12.241 1.00 98.44 225 VAL A C 1
ATOM 1788 O O . VAL A 1 225 ? -5.059 -9.342 -12.919 1.00 98.44 225 VAL A O 1
ATOM 1791 N N . LEU A 1 226 ? -5.726 -10.207 -10.956 1.00 98.50 226 LEU A N 1
ATOM 1792 C CA . LEU A 1 226 ? -5.608 -8.928 -10.267 1.00 98.50 226 LEU A CA 1
ATOM 1793 C C . LEU A 1 226 ? -4.127 -8.559 -10.133 1.00 98.50 226 LEU A C 1
ATOM 1795 O O . LEU A 1 226 ? -3.322 -9.384 -9.698 1.00 98.50 226 LEU A O 1
ATOM 1799 N N . ILE A 1 227 ? -3.774 -7.312 -10.427 1.00 98.56 227 ILE A N 1
ATOM 1800 C CA . ILE A 1 227 ? -2.483 -6.736 -10.064 1.00 98.56 227 ILE A CA 1
ATOM 1801 C C . ILE A 1 227 ? -2.685 -5.436 -9.286 1.00 98.56 227 ILE A C 1
ATOM 1803 O O . ILE A 1 227 ? -3.334 -4.513 -9.770 1.00 98.56 227 ILE A O 1
ATOM 1807 N N . ASN A 1 228 ? -2.131 -5.359 -8.074 1.00 98.38 228 ASN A N 1
ATOM 1808 C CA . ASN A 1 228 ? -2.174 -4.155 -7.247 1.00 98.38 228 ASN A CA 1
ATOM 1809 C C . ASN A 1 228 ? -0.832 -3.920 -6.540 1.00 98.38 228 ASN A C 1
ATOM 1811 O O . ASN A 1 228 ? -0.472 -4.605 -5.584 1.00 98.38 228 ASN A O 1
ATOM 1815 N N . LEU A 1 229 ? -0.095 -2.911 -7.003 1.00 98.19 229 LEU A N 1
ATOM 1816 C CA . LEU A 1 229 ? 1.220 -2.552 -6.474 1.00 98.19 229 LEU A CA 1
ATOM 1817 C C . LEU A 1 229 ? 1.155 -1.419 -5.443 1.00 98.19 229 LEU A C 1
ATOM 1819 O O . LEU A 1 229 ? 2.179 -0.802 -5.176 1.00 98.19 229 LEU A O 1
ATOM 1823 N N . SER A 1 230 ? -0.014 -1.129 -4.866 1.00 97.81 230 SER A N 1
ATOM 1824 C CA . SER A 1 230 ? -0.191 -0.033 -3.913 1.00 97.81 230 SER A CA 1
ATOM 1825 C C . SER A 1 230 ? 0.815 -0.064 -2.766 1.00 97.81 230 SER A C 1
ATOM 1827 O O . SER A 1 230 ? 1.088 -1.108 -2.171 1.00 97.81 230 SER A O 1
ATOM 1829 N N . SER A 1 231 ? 1.337 1.111 -2.436 1.00 96.25 231 SER A N 1
ATOM 1830 C CA . SER A 1 231 ? 2.118 1.359 -1.225 1.00 96.25 231 SER A CA 1
ATOM 1831 C C . SER A 1 231 ? 1.527 2.529 -0.445 1.00 96.25 231 SER A C 1
ATOM 1833 O O . SER A 1 231 ? 2.243 3.283 0.213 1.00 96.25 231 SER A O 1
ATOM 1835 N N . PHE A 1 232 ? 0.210 2.717 -0.552 1.00 96.50 232 PHE A N 1
ATOM 1836 C CA . PHE A 1 232 ? -0.480 3.783 0.149 1.00 96.50 232 PHE A CA 1
ATOM 1837 C C . PHE A 1 232 ? -0.372 3.577 1.661 1.00 96.50 232 PHE A C 1
ATOM 1839 O O . PHE A 1 232 ? -0.611 2.478 2.166 1.00 96.50 232 PHE A O 1
ATOM 1846 N N . MET A 1 233 ? -0.030 4.627 2.407 1.00 95.12 233 MET A N 1
ATOM 1847 C CA . MET A 1 233 ? 0.118 4.531 3.861 1.00 95.12 233 MET A CA 1
ATOM 1848 C C . MET A 1 233 ? -1.180 4.115 4.569 1.00 95.12 233 MET A C 1
ATOM 1850 O O . MET A 1 233 ? -1.107 3.558 5.653 1.00 95.12 233 MET A O 1
ATOM 1854 N N . MET A 1 234 ? -2.352 4.310 3.957 1.00 95.00 234 MET A N 1
ATOM 1855 C CA . MET A 1 234 ? -3.645 3.860 4.494 1.00 95.00 234 MET A CA 1
ATOM 1856 C C . MET A 1 234 ? -4.192 2.613 3.778 1.00 95.00 234 MET A C 1
ATOM 1858 O O . MET A 1 234 ? -5.385 2.343 3.846 1.00 95.00 234 MET A O 1
ATOM 1862 N N . GLU A 1 235 ? -3.350 1.849 3.070 1.00 95.94 235 GLU A N 1
ATOM 1863 C CA . GLU A 1 235 ? -3.761 0.566 2.486 1.00 95.94 235 GLU A CA 1
ATOM 1864 C C . GLU A 1 235 ? -3.877 -0.504 3.574 1.00 95.94 235 GLU A C 1
ATOM 1866 O O . GLU A 1 235 ? -2.916 -1.203 3.888 1.00 95.94 235 GLU A O 1
ATOM 1871 N N . ASP A 1 236 ? -5.044 -0.631 4.182 1.00 95.44 236 ASP A N 1
ATOM 1872 C CA . ASP A 1 236 ? -5.267 -1.490 5.343 1.00 95.44 236 ASP A CA 1
ATOM 1873 C C . ASP A 1 236 ? -6.147 -2.709 5.066 1.00 95.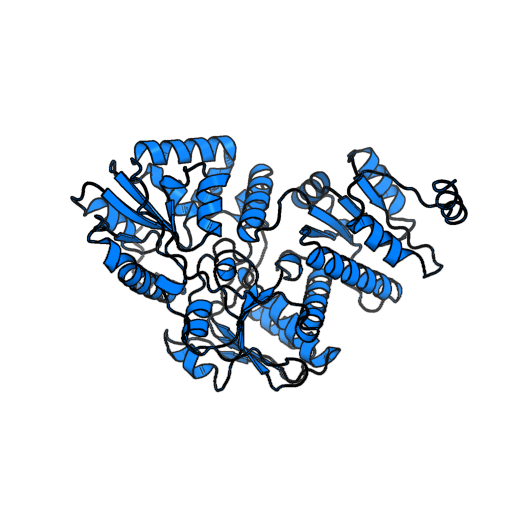44 236 ASP A C 1
ATOM 1875 O O . ASP A 1 236 ? -6.060 -3.690 5.789 1.00 95.44 236 ASP A O 1
ATOM 1879 N N . PHE A 1 237 ? -6.957 -2.704 4.014 1.00 96.12 237 PHE A N 1
ATOM 1880 C CA . PHE A 1 237 ? -7.745 -3.872 3.626 1.00 96.12 237 PHE A CA 1
ATOM 1881 C C . PHE A 1 237 ? -7.689 -4.147 2.128 1.00 96.12 237 PHE A C 1
ATOM 1883 O O . PHE A 1 237 ? -7.546 -5.301 1.736 1.00 96.12 237 PHE A O 1
ATOM 1890 N N . ASP A 1 238 ? -7.775 -3.116 1.294 1.00 96.31 238 ASP A N 1
ATOM 1891 C CA . ASP A 1 238 ? -8.027 -3.235 -0.143 1.00 96.31 238 ASP A CA 1
ATOM 1892 C C . ASP A 1 238 ? -9.256 -4.107 -0.471 1.00 96.31 238 ASP A C 1
ATOM 1894 O O . ASP A 1 238 ? -9.207 -5.335 -0.632 1.00 96.31 238 ASP A O 1
ATOM 1898 N N . VAL A 1 239 ? -10.390 -3.422 -0.599 1.00 95.62 239 VAL A N 1
ATOM 1899 C CA . VAL A 1 239 ? -11.677 -4.020 -0.959 1.00 95.62 239 VAL A CA 1
ATOM 1900 C C . VAL A 1 239 ? -11.630 -4.665 -2.348 1.00 95.62 239 VAL A C 1
ATOM 1902 O O . VAL A 1 239 ? -12.227 -5.725 -2.534 1.00 95.62 239 VAL A O 1
ATOM 1905 N N . SER A 1 240 ? -10.880 -4.094 -3.298 1.00 95.88 240 SER A N 1
ATOM 1906 C CA . SER A 1 240 ? -10.782 -4.632 -4.660 1.00 95.88 240 SER A CA 1
ATOM 1907 C C . SER A 1 240 ? -10.080 -5.994 -4.671 1.00 95.88 240 SER A C 1
ATOM 1909 O O . SER A 1 240 ? -10.573 -6.951 -5.274 1.00 95.88 240 SER A O 1
ATOM 1911 N N . LEU A 1 241 ? -8.995 -6.128 -3.899 1.00 97.50 241 LEU A N 1
ATOM 1912 C CA . LEU A 1 241 ? -8.312 -7.398 -3.680 1.00 97.50 241 LEU A CA 1
ATOM 1913 C C . LEU A 1 241 ? -9.222 -8.423 -3.016 1.00 97.50 241 LEU A C 1
ATOM 1915 O O . LEU A 1 241 ? -9.252 -9.581 -3.431 1.00 97.50 241 LEU A O 1
ATOM 1919 N N . ALA A 1 242 ? -9.967 -8.019 -1.989 1.00 97.06 242 ALA A N 1
ATOM 1920 C CA . ALA A 1 242 ? -10.876 -8.924 -1.302 1.00 97.06 242 ALA A CA 1
ATOM 1921 C C . ALA A 1 242 ? -11.954 -9.459 -2.267 1.00 97.06 242 ALA A C 1
ATOM 1923 O O . ALA A 1 242 ? -12.188 -10.667 -2.314 1.00 97.06 242 ALA A O 1
ATOM 1924 N N . GLN A 1 243 ? -12.562 -8.586 -3.079 1.00 96.50 243 GLN A N 1
ATOM 1925 C CA . GLN A 1 243 ? -13.555 -8.971 -4.087 1.00 96.50 243 GLN A CA 1
ATOM 1926 C C . GLN A 1 243 ? -12.964 -9.910 -5.150 1.00 96.50 243 GLN A C 1
ATOM 1928 O O . GLN A 1 243 ? -13.584 -10.920 -5.481 1.00 96.50 243 GLN A O 1
ATOM 1933 N N . ALA A 1 244 ? -11.751 -9.637 -5.640 1.00 97.19 244 ALA A N 1
ATOM 1934 C CA . ALA A 1 244 ? -11.067 -10.509 -6.594 1.00 97.19 244 ALA A CA 1
ATOM 1935 C C . ALA A 1 244 ? -10.795 -11.908 -6.006 1.00 97.19 244 ALA A C 1
ATOM 1937 O O . ALA A 1 244 ? -11.029 -12.920 -6.668 1.00 97.19 244 ALA A O 1
ATOM 1938 N N . GLN A 1 245 ? -10.364 -11.990 -4.741 1.00 97.19 245 GLN A N 1
ATOM 1939 C CA . GLN A 1 245 ? -10.162 -13.267 -4.044 1.00 97.19 245 GLN A CA 1
ATOM 1940 C C . GLN A 1 245 ? -11.480 -14.023 -3.823 1.00 97.19 245 GLN A C 1
ATOM 1942 O O . GLN A 1 245 ? -11.517 -15.243 -3.994 1.00 97.19 245 GLN A O 1
ATOM 1947 N N . ALA A 1 246 ? -12.562 -13.319 -3.482 1.00 96.19 246 ALA A N 1
ATOM 1948 C CA . ALA A 1 246 ? -13.903 -13.896 -3.372 1.00 96.19 246 ALA A CA 1
ATOM 1949 C C . ALA A 1 246 ? -14.417 -14.422 -4.725 1.00 96.19 246 ALA A C 1
ATOM 1951 O O . ALA A 1 246 ? -15.084 -15.451 -4.775 1.00 96.19 246 ALA A O 1
ATOM 1952 N N . ALA A 1 247 ? -14.034 -13.776 -5.831 1.00 96.44 247 ALA A N 1
ATOM 1953 C CA . ALA A 1 247 ? -14.288 -14.241 -7.195 1.00 96.44 247 ALA A CA 1
ATOM 1954 C C . ALA A 1 247 ? -13.307 -15.338 -7.671 1.00 96.44 247 ALA A C 1
ATOM 1956 O O . ALA A 1 247 ? -13.376 -15.787 -8.816 1.00 96.44 247 ALA A O 1
ATOM 1957 N N . GLY A 1 248 ? -12.369 -15.769 -6.819 1.00 96.94 248 GLY A N 1
ATOM 1958 C CA . GLY A 1 248 ? -11.396 -16.821 -7.120 1.00 96.94 248 GLY A CA 1
ATOM 1959 C C . GLY A 1 248 ? -10.299 -16.408 -8.098 1.00 96.94 248 GLY A C 1
ATOM 1960 O O . GLY A 1 248 ? -9.661 -17.275 -8.697 1.00 96.94 248 GLY A O 1
ATOM 1961 N N . TRP A 1 249 ? -10.073 -15.108 -8.291 1.00 97.81 249 TRP A N 1
ATOM 1962 C CA . TRP A 1 249 ? -9.024 -14.609 -9.173 1.00 97.81 249 TRP A CA 1
ATOM 1963 C C . TRP A 1 249 ? -7.648 -14.795 -8.531 1.00 97.81 249 TRP A C 1
ATOM 1965 O O . TRP A 1 249 ? -7.501 -14.580 -7.324 1.00 97.81 249 TRP A O 1
ATOM 1975 N N . PRO A 1 250 ? -6.621 -15.172 -9.309 1.00 97.50 250 PRO A N 1
ATOM 1976 C CA . PRO A 1 250 ? -5.248 -15.048 -8.854 1.00 97.50 250 PRO A CA 1
ATOM 1977 C C . PRO A 1 250 ? -4.868 -13.566 -8.725 1.00 97.50 250 PRO A C 1
ATOM 1979 O O . PRO A 1 250 ? -5.420 -12.707 -9.417 1.00 97.50 250 PRO A O 1
ATOM 1982 N N . ALA A 1 251 ? -3.923 -13.272 -7.834 1.00 98.00 251 ALA A N 1
ATOM 1983 C CA . ALA A 1 251 ? -3.550 -11.902 -7.503 1.00 98.00 251 ALA A CA 1
ATOM 1984 C C . ALA A 1 251 ? -2.031 -11.723 -7.407 1.00 98.00 251 ALA A C 1
ATOM 1986 O O . ALA A 1 251 ? -1.332 -12.552 -6.825 1.00 98.00 251 ALA A O 1
ATOM 1987 N N . ILE A 1 252 ? -1.538 -10.610 -7.942 1.00 97.94 252 ILE A N 1
ATOM 1988 C CA . ILE A 1 252 ? -0.167 -10.116 -7.818 1.00 97.94 252 ILE A CA 1
ATOM 1989 C C . ILE A 1 252 ? -0.244 -8.819 -7.015 1.00 97.94 252 ILE A C 1
ATOM 1991 O O . ILE A 1 252 ? -0.711 -7.801 -7.520 1.00 97.94 252 ILE A O 1
ATOM 1995 N N . ILE A 1 253 ? 0.178 -8.847 -5.758 1.00 98.06 253 ILE A N 1
ATOM 1996 C CA . ILE A 1 253 ? -0.028 -7.733 -4.825 1.00 98.06 253 ILE A CA 1
ATOM 1997 C C . ILE A 1 253 ? 1.258 -7.321 -4.134 1.00 98.06 253 ILE A C 1
ATOM 1999 O O . ILE A 1 253 ? 2.152 -8.141 -3.952 1.00 98.06 253 ILE A O 1
ATOM 2003 N N . SER A 1 254 ? 1.362 -6.066 -3.710 1.00 97.19 254 SER A N 1
ATOM 2004 C CA . SER A 1 254 ? 2.444 -5.630 -2.823 1.00 97.19 254 SER A CA 1
ATOM 2005 C C . SER A 1 254 ? 2.400 -6.356 -1.468 1.00 97.19 254 SER A C 1
ATOM 2007 O O . SER A 1 254 ? 1.334 -6.678 -0.959 1.00 97.19 254 SER A O 1
ATOM 2009 N N . ASP A 1 255 ? 3.550 -6.616 -0.846 1.00 95.75 255 ASP A N 1
ATOM 2010 C CA . ASP A 1 255 ? 3.638 -7.093 0.545 1.00 95.75 255 ASP A CA 1
ATOM 2011 C C . ASP A 1 255 ? 3.605 -5.885 1.499 1.00 95.75 255 ASP A C 1
ATOM 2013 O O . ASP A 1 255 ? 4.577 -5.568 2.184 1.00 95.75 255 ASP A O 1
ATOM 2017 N N . TRP A 1 256 ? 2.496 -5.139 1.463 1.00 96.75 256 TRP A N 1
ATOM 2018 C CA . TRP A 1 256 ? 2.329 -3.847 2.131 1.00 96.75 256 TRP A CA 1
ATOM 2019 C C . TRP A 1 256 ? 0.968 -3.734 2.822 1.00 96.75 256 TRP A C 1
ATOM 2021 O O . TRP A 1 256 ? -0.058 -4.058 2.230 1.00 96.75 256 TRP A O 1
ATOM 2031 N N . GLY A 1 257 ? 0.950 -3.259 4.069 1.00 96.50 257 GLY A N 1
ATOM 2032 C CA . GLY A 1 257 ? -0.285 -2.975 4.802 1.00 96.50 257 GLY A CA 1
ATOM 2033 C C . GLY A 1 257 ? -1.254 -4.164 4.825 1.00 96.50 257 GLY A C 1
ATOM 2034 O O . GLY A 1 257 ? -0.850 -5.291 5.119 1.00 96.50 257 GLY A O 1
ATOM 2035 N N . GLY A 1 258 ? -2.515 -3.929 4.457 1.00 96.44 258 GLY A N 1
ATOM 2036 C CA . GLY A 1 258 ? -3.577 -4.939 4.381 1.00 96.44 258 GLY A CA 1
ATOM 2037 C C . GLY A 1 258 ? -3.338 -6.067 3.378 1.00 96.44 258 GLY A C 1
ATOM 2038 O O . GLY A 1 258 ? -3.834 -7.180 3.569 1.00 96.44 258 GLY A O 1
ATOM 2039 N N . HIS A 1 259 ? -2.526 -5.842 2.340 1.00 97.50 259 HIS A N 1
ATOM 2040 C CA . HIS A 1 259 ? -2.152 -6.904 1.401 1.00 97.50 259 HIS A CA 1
ATOM 2041 C C . HIS A 1 259 ? -1.304 -7.994 2.072 1.00 97.50 259 HIS A C 1
ATOM 2043 O O . HIS A 1 259 ? -1.306 -9.148 1.638 1.00 97.50 259 HIS A O 1
ATOM 2049 N N . ARG A 1 260 ? -0.613 -7.671 3.175 1.00 95.31 260 ARG A N 1
ATOM 2050 C CA . ARG A 1 260 ? 0.145 -8.661 3.956 1.00 95.31 260 ARG A CA 1
ATOM 2051 C C . ARG A 1 260 ? -0.760 -9.710 4.591 1.00 95.31 260 ARG A C 1
ATOM 2053 O O . ARG A 1 260 ? -0.324 -10.845 4.774 1.00 95.31 260 ARG A O 1
ATOM 2060 N N . ASP A 1 261 ? -2.010 -9.362 4.868 1.00 95.56 261 ASP A N 1
ATOM 2061 C CA . ASP A 1 261 ? -2.987 -10.277 5.456 1.00 95.56 261 ASP A CA 1
ATOM 2062 C C . ASP A 1 261 ? -3.688 -11.150 4.398 1.00 95.56 261 ASP A C 1
ATOM 2064 O O . ASP A 1 261 ? -4.350 -12.131 4.740 1.00 95.56 261 ASP A O 1
ATOM 2068 N N . ALA A 1 262 ? -3.518 -10.843 3.107 1.00 95.69 262 ALA A N 1
ATOM 2069 C CA . ALA A 1 262 ? -3.963 -11.708 2.024 1.00 95.69 262 ALA A CA 1
ATOM 2070 C C . ALA A 1 262 ? -3.005 -12.901 1.860 1.00 95.69 262 ALA A C 1
ATOM 2072 O O . ALA A 1 262 ? -1.784 -12.747 1.774 1.00 95.69 262 ALA A O 1
ATOM 2073 N N . GLY A 1 263 ? -3.569 -14.103 1.796 1.00 94.12 263 GLY A N 1
ATOM 2074 C CA . GLY A 1 263 ? -2.867 -15.354 1.535 1.00 94.12 263 GLY A CA 1
ATOM 2075 C C . GLY A 1 263 ? -3.566 -16.203 0.474 1.00 94.12 263 GLY A C 1
ATOM 2076 O O . GLY A 1 263 ? -4.517 -15.765 -0.175 1.00 94.12 263 GLY A O 1
ATOM 2077 N N . GLY A 1 264 ? -3.088 -17.433 0.308 1.00 92.38 264 GLY A N 1
ATOM 2078 C CA . GLY A 1 264 ? -3.592 -18.388 -0.676 1.00 92.38 264 GLY A CA 1
ATOM 2079 C C . GLY A 1 264 ? -2.546 -18.745 -1.731 1.00 92.38 264 GLY A C 1
ATOM 2080 O O . GLY A 1 264 ? -1.658 -17.961 -2.066 1.00 92.38 264 GLY A O 1
ATOM 2081 N N . MET A 1 265 ? -2.669 -19.953 -2.288 1.00 91.19 265 MET A N 1
ATOM 2082 C CA . MET A 1 265 ? -1.722 -20.484 -3.281 1.00 91.19 265 MET A CA 1
ATOM 2083 C C . MET A 1 265 ? -1.733 -19.719 -4.612 1.00 91.19 265 MET A C 1
ATOM 2085 O O . MET A 1 265 ? -0.833 -19.893 -5.424 1.00 91.19 265 MET A O 1
ATOM 2089 N N . ASN A 1 266 ? -2.749 -18.892 -4.852 1.00 94.19 266 ASN A N 1
ATOM 2090 C CA . ASN A 1 266 ? -2.894 -18.070 -6.048 1.00 94.19 266 ASN A CA 1
ATOM 2091 C C . ASN A 1 266 ? -2.546 -16.590 -5.818 1.00 94.19 266 ASN A C 1
ATOM 2093 O O . ASN A 1 266 ? -2.813 -15.762 -6.688 1.00 94.19 266 ASN A O 1
ATOM 2097 N N . VAL A 1 267 ? -1.972 -16.257 -4.658 1.00 95.69 267 VAL A N 1
ATOM 2098 C CA . VAL A 1 267 ? -1.545 -14.899 -4.318 1.00 95.69 267 VAL A CA 1
ATOM 2099 C C . VAL A 1 267 ? -0.025 -14.817 -4.343 1.00 95.69 267 VAL A C 1
ATOM 2101 O O . VAL A 1 267 ? 0.674 -15.466 -3.560 1.00 95.69 267 VAL A O 1
ATOM 2104 N N . MET A 1 268 ? 0.483 -13.982 -5.240 1.00 95.50 268 MET A N 1
ATOM 2105 C CA . MET A 1 268 ? 1.888 -13.632 -5.356 1.00 95.50 268 MET A CA 1
ATOM 2106 C C . MET A 1 268 ? 2.138 -12.290 -4.678 1.00 95.50 268 MET A C 1
ATOM 2108 O O . MET A 1 268 ? 1.549 -11.279 -5.051 1.00 95.50 268 MET A O 1
ATOM 2112 N N . LYS A 1 269 ? 3.046 -12.282 -3.700 1.00 95.00 269 LYS A N 1
ATOM 2113 C CA . LYS A 1 269 ? 3.438 -11.072 -2.977 1.00 95.00 269 LYS A CA 1
ATOM 2114 C C . LYS A 1 269 ? 4.721 -10.476 -3.539 1.00 95.00 269 LYS A C 1
ATOM 2116 O O . LYS A 1 269 ? 5.736 -11.164 -3.675 1.00 95.00 269 LYS A O 1
ATOM 2121 N N . ILE A 1 270 ? 4.670 -9.187 -3.836 1.00 94.38 270 ILE A N 1
ATOM 2122 C CA . ILE A 1 270 ? 5.763 -8.390 -4.371 1.00 94.38 270 ILE A CA 1
ATOM 2123 C C . ILE A 1 270 ? 6.420 -7.625 -3.231 1.00 94.38 270 ILE A C 1
ATOM 2125 O O . ILE A 1 270 ? 5.769 -6.864 -2.519 1.00 94.38 270 ILE A O 1
ATOM 2129 N N . SER A 1 271 ? 7.731 -7.809 -3.073 1.00 91.81 271 SER A N 1
ATOM 2130 C CA . SER A 1 271 ? 8.507 -7.051 -2.092 1.00 91.81 271 SER A CA 1
ATOM 2131 C C . SER A 1 271 ? 8.359 -5.543 -2.347 1.00 91.81 271 SER A C 1
ATOM 2133 O O . SER A 1 271 ? 8.602 -5.116 -3.478 1.00 91.81 271 SER A O 1
ATOM 2135 N N . PRO A 1 272 ? 8.054 -4.721 -1.324 1.00 92.44 272 PRO A N 1
ATOM 2136 C CA . PRO A 1 272 ? 7.929 -3.270 -1.477 1.00 92.44 272 PRO A CA 1
ATOM 2137 C C . PRO A 1 272 ? 9.181 -2.595 -2.051 1.00 92.44 272 PRO A C 1
ATOM 2139 O O . PRO A 1 272 ? 9.084 -1.545 -2.668 1.00 92.44 272 PRO A O 1
ATOM 2142 N N . GLN A 1 273 ? 10.356 -3.217 -1.922 1.00 88.31 273 GLN A N 1
ATOM 2143 C CA . GLN A 1 273 ? 11.615 -2.706 -2.480 1.00 88.31 273 GLN A CA 1
ATOM 2144 C C . GLN A 1 273 ? 11.659 -2.741 -4.013 1.00 88.31 273 GLN A C 1
ATOM 2146 O O . GLN A 1 273 ? 12.399 -1.973 -4.622 1.00 88.31 273 GLN A O 1
ATOM 2151 N N . LEU A 1 274 ? 10.892 -3.640 -4.636 1.00 91.75 274 LEU A N 1
ATOM 2152 C CA . LEU A 1 274 ? 10.770 -3.733 -6.094 1.00 91.75 274 LEU A CA 1
ATOM 2153 C C . LEU A 1 274 ? 9.689 -2.801 -6.645 1.00 91.75 274 LEU A C 1
ATOM 2155 O O . LEU A 1 274 ? 9.561 -2.670 -7.858 1.00 91.75 274 LEU A O 1
ATOM 2159 N N . ILE A 1 275 ? 8.903 -2.175 -5.770 1.00 95.06 275 ILE A N 1
ATOM 2160 C CA . ILE A 1 275 ? 7.836 -1.262 -6.154 1.00 95.06 275 ILE A CA 1
ATOM 2161 C C . ILE A 1 275 ? 8.415 0.143 -6.144 1.00 95.06 275 ILE A C 1
ATOM 2163 O O . ILE A 1 275 ? 8.986 0.601 -5.150 1.00 95.06 275 ILE A O 1
ATOM 2167 N N . ALA A 1 276 ? 8.322 0.800 -7.293 1.00 93.44 276 ALA A N 1
ATOM 2168 C CA . ALA A 1 276 ? 8.746 2.177 -7.417 1.00 93.44 276 ALA A CA 1
ATOM 2169 C C . ALA A 1 276 ? 7.642 3.120 -6.944 1.00 93.44 276 ALA A C 1
ATOM 2171 O O . ALA A 1 276 ? 6.471 2.863 -7.224 1.00 93.44 276 ALA A O 1
ATOM 2172 N N . HIS A 1 277 ? 8.016 4.214 -6.283 1.00 91.12 277 HIS A N 1
ATOM 2173 C CA . HIS A 1 277 ? 7.079 5.275 -5.910 1.00 91.12 277 HIS A CA 1
ATOM 2174 C C . HIS A 1 277 ? 7.357 6.558 -6.694 1.00 91.12 277 HIS A C 1
ATOM 2176 O O . HIS A 1 277 ? 8.467 6.788 -7.181 1.00 91.12 277 HIS A O 1
ATOM 2182 N N . SER A 1 278 ? 6.351 7.428 -6.797 1.00 89.38 278 SER A N 1
ATOM 2183 C CA . SER A 1 278 ? 6.424 8.647 -7.614 1.00 89.38 278 SER A CA 1
ATOM 2184 C C . SER A 1 278 ? 7.524 9.614 -7.165 1.00 89.38 278 SER A C 1
ATOM 2186 O O . SER A 1 278 ? 8.030 10.385 -7.981 1.00 89.38 278 SER A O 1
ATOM 2188 N N . HIS A 1 279 ? 7.947 9.538 -5.894 1.00 88.12 279 HIS A N 1
ATOM 2189 C CA . HIS A 1 279 ? 9.054 10.341 -5.365 1.00 88.12 279 HIS A CA 1
ATOM 2190 C C . HIS A 1 279 ? 10.439 9.942 -5.889 1.00 88.12 279 HIS A C 1
ATOM 2192 O O . HIS A 1 279 ? 11.365 10.747 -5.800 1.00 88.12 279 HIS A O 1
ATOM 2198 N N . GLU A 1 280 ? 10.589 8.750 -6.465 1.00 88.50 280 GLU A N 1
ATOM 2199 C CA . GLU A 1 280 ? 11.880 8.293 -6.974 1.00 88.50 280 GLU A CA 1
ATOM 2200 C C . GLU A 1 280 ? 12.206 8.911 -8.339 1.00 88.50 280 GLU A C 1
ATOM 2202 O O . GLU A 1 280 ? 11.299 9.213 -9.123 1.00 88.50 280 GLU A O 1
ATOM 2207 N N . PRO A 1 281 ? 13.497 9.054 -8.678 1.00 86.94 281 PRO A N 1
ATOM 2208 C CA . PRO A 1 281 ? 13.914 9.458 -10.014 1.00 86.94 281 PRO A CA 1
ATOM 2209 C C . PRO A 1 281 ? 13.387 8.492 -11.088 1.00 86.94 281 PRO A C 1
ATOM 2211 O O . PRO A 1 281 ? 13.461 7.275 -10.894 1.00 86.94 281 PRO A O 1
ATOM 2214 N N . PRO A 1 282 ? 12.940 8.982 -12.258 1.00 88.19 282 PRO A N 1
ATOM 2215 C CA . PRO A 1 282 ? 12.461 8.137 -13.355 1.00 88.19 282 PRO A CA 1
ATOM 2216 C C . PRO A 1 282 ? 13.368 6.952 -13.728 1.00 88.19 282 PRO A C 1
ATOM 2218 O O . PRO A 1 282 ? 12.856 5.864 -13.988 1.00 88.19 282 PRO A O 1
ATOM 2221 N N . GLY A 1 283 ? 14.697 7.116 -13.701 1.00 84.62 283 GLY A N 1
ATOM 2222 C CA . GLY A 1 283 ? 15.631 6.015 -13.976 1.00 84.62 283 GLY A CA 1
ATOM 2223 C C . GLY A 1 283 ? 15.600 4.899 -12.921 1.00 84.62 283 GLY A C 1
ATOM 2224 O O . GLY A 1 283 ? 15.717 3.724 -13.266 1.00 84.62 283 GLY A O 1
ATOM 2225 N N . VAL A 1 284 ? 15.362 5.236 -11.647 1.00 86.69 284 VAL A N 1
ATOM 2226 C CA . VAL A 1 284 ? 15.139 4.254 -10.567 1.00 86.69 284 VAL A CA 1
ATOM 2227 C C . VAL A 1 284 ? 13.801 3.553 -10.752 1.00 86.69 284 VAL A C 1
ATOM 2229 O O . VAL A 1 284 ? 13.721 2.334 -10.605 1.00 86.69 284 VAL A O 1
ATOM 2232 N N . GLN A 1 285 ? 12.758 4.303 -11.117 1.00 92.44 285 GLN A N 1
ATOM 2233 C CA . GLN A 1 285 ? 11.441 3.720 -11.368 1.00 92.44 285 GLN A CA 1
ATOM 2234 C C . GLN A 1 285 ? 11.490 2.699 -12.513 1.00 92.44 285 GLN A C 1
ATOM 2236 O O . GLN A 1 285 ? 10.937 1.608 -12.391 1.00 92.44 285 GLN A O 1
ATOM 2241 N N . GLU A 1 286 ? 12.185 3.022 -13.610 1.00 93.00 286 GLU A N 1
ATOM 2242 C CA . GLU A 1 286 ? 12.408 2.099 -14.729 1.00 93.00 286 GLU A CA 1
ATOM 2243 C C . GLU A 1 286 ? 13.184 0.850 -14.291 1.00 93.00 286 GLU A C 1
ATOM 2245 O O . GLU A 1 286 ? 12.788 -0.274 -14.606 1.00 93.00 286 GLU A O 1
ATOM 2250 N N . LEU A 1 287 ? 14.264 1.037 -13.528 1.00 89.94 287 LEU A N 1
ATOM 2251 C CA . LEU A 1 287 ? 15.095 -0.047 -13.010 1.00 89.94 287 LEU A CA 1
ATOM 2252 C C . LEU A 1 287 ? 14.282 -1.033 -12.157 1.00 89.94 287 LEU A C 1
ATOM 2254 O O . LEU A 1 287 ? 14.318 -2.242 -12.393 1.00 89.94 287 LEU A O 1
ATOM 2258 N N . LYS A 1 288 ? 13.524 -0.519 -11.184 1.00 93.88 288 LYS A N 1
ATOM 2259 C CA . LYS A 1 288 ? 12.654 -1.323 -10.319 1.00 93.88 288 LYS A CA 1
ATOM 2260 C C . LYS A 1 288 ? 11.565 -2.033 -11.115 1.00 93.88 288 LYS A C 1
ATOM 2262 O O . LYS A 1 288 ? 11.338 -3.221 -10.901 1.00 93.88 288 LYS A O 1
ATOM 2267 N N . ALA A 1 289 ? 10.951 -1.350 -12.081 1.00 96.12 289 ALA A N 1
ATOM 2268 C CA . ALA A 1 289 ? 9.926 -1.940 -12.934 1.00 96.12 289 ALA A CA 1
ATOM 2269 C C . ALA A 1 289 ? 10.454 -3.118 -13.773 1.00 96.12 289 ALA A C 1
ATOM 2271 O O . ALA A 1 289 ? 9.772 -4.142 -13.872 1.00 96.12 289 ALA A O 1
ATOM 2272 N N . LYS A 1 290 ? 11.675 -3.004 -14.317 1.00 94.44 290 LYS A N 1
ATOM 2273 C CA . LYS A 1 290 ? 12.379 -4.089 -15.026 1.00 94.44 290 LYS A CA 1
ATOM 2274 C C . LYS A 1 290 ? 12.740 -5.244 -14.097 1.00 94.44 290 LYS A C 1
ATOM 2276 O O . LYS A 1 290 ? 12.492 -6.402 -14.428 1.00 94.44 290 LYS A O 1
ATOM 2281 N N . ALA A 1 291 ? 13.264 -4.941 -12.907 1.00 91.75 291 ALA A N 1
ATOM 2282 C CA . ALA A 1 291 ? 13.539 -5.954 -11.890 1.00 91.75 291 ALA A CA 1
ATOM 2283 C C . ALA A 1 291 ? 12.261 -6.717 -11.500 1.00 91.75 291 ALA A C 1
ATOM 2285 O O . ALA A 1 291 ? 12.283 -7.944 -11.396 1.00 91.75 291 ALA A O 1
ATOM 2286 N N . LEU A 1 292 ? 11.137 -6.011 -11.348 1.00 95.06 292 LEU A N 1
ATOM 2287 C CA . LEU A 1 292 ? 9.833 -6.606 -11.076 1.00 95.06 292 LEU A CA 1
ATOM 2288 C C . LEU A 1 292 ? 9.350 -7.487 -12.238 1.00 95.06 292 LEU A C 1
ATOM 2290 O O . LEU A 1 292 ? 8.957 -8.625 -11.993 1.00 95.06 292 LEU A O 1
ATOM 2294 N N . ALA A 1 293 ? 9.435 -7.026 -13.489 1.00 96.50 293 ALA A N 1
ATOM 2295 C CA . ALA A 1 293 ? 9.063 -7.816 -14.667 1.00 96.50 293 ALA A CA 1
ATOM 2296 C C . ALA A 1 293 ? 9.875 -9.123 -14.765 1.00 96.50 293 ALA A C 1
ATOM 2298 O O . ALA A 1 293 ? 9.305 -10.214 -14.847 1.00 96.50 293 ALA A O 1
ATOM 2299 N N . SER A 1 294 ? 11.201 -9.028 -14.628 1.00 93.69 294 SER A N 1
ATOM 2300 C CA . SER A 1 294 ? 12.103 -10.188 -14.577 1.00 93.69 294 SER A CA 1
ATOM 2301 C C . SER A 1 294 ? 11.780 -11.126 -13.410 1.00 93.69 294 SER A C 1
ATOM 2303 O O . SER A 1 294 ? 11.879 -12.352 -13.513 1.00 93.69 294 SER A O 1
ATOM 2305 N N . ARG A 1 295 ? 11.358 -10.572 -12.273 1.00 91.06 295 ARG A N 1
ATOM 2306 C CA . ARG A 1 295 ? 10.953 -11.373 -11.124 1.00 91.06 295 ARG A CA 1
ATOM 2307 C C . ARG A 1 295 ? 9.657 -12.134 -11.417 1.00 91.06 295 ARG A C 1
ATOM 2309 O O . ARG A 1 295 ? 9.636 -13.337 -11.160 1.00 91.06 295 ARG A O 1
ATOM 2316 N N . LEU A 1 296 ? 8.644 -11.483 -12.001 1.00 94.44 296 LEU A N 1
ATOM 2317 C CA . LEU A 1 296 ? 7.344 -12.073 -12.362 1.00 94.44 296 LEU A CA 1
ATOM 2318 C C . LEU A 1 296 ? 7.480 -13.304 -13.273 1.00 94.44 296 LEU A C 1
ATOM 2320 O O . LEU A 1 296 ? 6.807 -14.306 -13.031 1.00 94.44 296 LEU A O 1
ATOM 2324 N N . ILE A 1 297 ? 8.401 -13.285 -14.242 1.00 94.56 297 ILE A N 1
ATOM 2325 C CA . ILE A 1 297 ? 8.647 -14.439 -15.128 1.00 94.56 297 ILE A CA 1
ATOM 2326 C C . ILE A 1 297 ? 9.378 -15.594 -14.425 1.00 94.56 297 ILE A C 1
ATOM 2328 O O . ILE A 1 297 ? 9.107 -16.761 -14.684 1.00 94.56 297 ILE A O 1
ATOM 2332 N N . SER A 1 298 ? 10.282 -15.294 -13.489 1.00 87.06 298 SER A N 1
ATOM 2333 C CA . SER A 1 298 ? 11.185 -16.296 -12.902 1.00 87.06 298 SER A CA 1
ATOM 2334 C C . SER A 1 298 ? 10.527 -17.251 -11.895 1.00 87.06 298 SER A C 1
ATOM 2336 O O . SER A 1 298 ? 11.199 -18.144 -11.382 1.00 87.06 298 SER A O 1
ATOM 2338 N N . ARG A 1 299 ? 9.247 -17.039 -11.544 1.00 72.06 299 ARG A N 1
ATOM 2339 C CA . ARG A 1 299 ? 8.464 -17.831 -10.566 1.00 72.06 299 ARG A CA 1
ATOM 2340 C C . ARG A 1 299 ? 9.116 -18.049 -9.202 1.00 72.06 299 ARG A C 1
ATOM 2342 O O . ARG A 1 299 ? 8.674 -18.877 -8.413 1.00 72.06 299 ARG A O 1
ATOM 2349 N N . SER A 1 300 ? 10.132 -17.273 -8.870 1.00 67.25 300 SER A N 1
ATOM 2350 C CA . SER A 1 300 ? 10.948 -17.474 -7.676 1.00 67.25 300 SER A CA 1
ATOM 2351 C C . SER A 1 300 ? 10.283 -16.931 -6.397 1.00 67.25 300 SER A C 1
ATOM 2353 O O . SER A 1 300 ? 10.962 -16.532 -5.450 1.00 67.25 300 SER A O 1
ATOM 2355 N N . PHE A 1 301 ? 8.948 -16.907 -6.359 1.00 67.75 301 PHE A N 1
ATOM 2356 C CA . PHE A 1 301 ? 8.147 -16.311 -5.298 1.00 67.75 301 PHE A CA 1
ATOM 2357 C C . PHE A 1 301 ? 7.784 -17.309 -4.207 1.00 67.75 301 PHE A C 1
ATOM 2359 O O . PHE A 1 301 ? 7.476 -18.473 -4.454 1.00 67.75 301 PHE A O 1
ATOM 2366 N N . SER A 1 302 ? 7.739 -16.796 -2.983 1.00 66.19 302 SER A N 1
ATOM 2367 C CA . SER A 1 302 ? 7.032 -17.444 -1.893 1.00 66.19 302 SER A CA 1
ATOM 2368 C C . SER A 1 302 ? 5.534 -17.235 -2.094 1.00 66.19 302 SER A C 1
ATOM 2370 O O . SER A 1 302 ? 5.031 -16.127 -1.895 1.00 66.19 302 SER A O 1
ATOM 2372 N N . PHE A 1 303 ? 4.818 -18.289 -2.471 1.00 75.94 303 PHE A N 1
ATOM 2373 C CA . PHE A 1 303 ? 3.369 -18.304 -2.318 1.00 75.94 303 PHE A CA 1
ATOM 2374 C C . PHE A 1 303 ? 3.036 -18.343 -0.829 1.00 75.94 303 PHE A C 1
ATOM 2376 O O . PHE A 1 303 ? 3.668 -19.066 -0.054 1.00 75.94 303 PHE A O 1
ATOM 2383 N N . SER A 1 304 ? 2.044 -17.560 -0.416 1.00 69.06 304 SER A N 1
ATOM 2384 C CA . SER A 1 304 ? 1.537 -17.640 0.949 1.00 69.06 304 SER A CA 1
ATOM 2385 C C . SER A 1 304 ? 0.653 -18.884 1.053 1.00 69.06 304 SER A C 1
ATOM 2387 O O . SER A 1 304 ? -0.523 -18.861 0.701 1.00 69.06 304 SER A O 1
ATOM 2389 N N . SER A 1 305 ? 1.232 -20.006 1.489 1.00 63.22 305 SER A N 1
ATOM 2390 C CA . SER A 1 305 ? 0.512 -21.283 1.605 1.00 63.22 305 SER A CA 1
ATOM 2391 C C . SER A 1 305 ? -0.592 -21.252 2.663 1.00 63.22 305 SER A C 1
ATOM 2393 O O . SER A 1 305 ? -1.521 -22.052 2.613 1.00 63.22 305 SER A O 1
ATOM 2395 N N . THR A 1 306 ? -0.503 -20.335 3.623 1.00 67.31 306 THR A N 1
ATOM 2396 C CA . THR A 1 306 ? -1.472 -20.192 4.703 1.00 67.31 306 THR A CA 1
ATOM 2397 C C . THR A 1 306 ? -2.471 -19.098 4.357 1.00 67.31 306 THR A C 1
ATOM 2399 O O . THR A 1 306 ? -2.183 -17.908 4.482 1.00 67.31 306 THR A O 1
ATOM 2402 N N . LEU A 1 307 ? -3.690 -19.502 3.991 1.00 70.56 307 LEU A N 1
ATOM 2403 C CA . LEU A 1 307 ? -4.845 -18.673 4.315 1.00 70.56 307 LEU A CA 1
ATOM 2404 C C . LEU A 1 307 ? -4.825 -18.547 5.835 1.00 70.56 307 LEU A C 1
ATOM 2406 O O . LEU A 1 307 ? -4.994 -19.543 6.540 1.00 70.56 307 LEU A O 1
ATOM 2410 N N . SER A 1 308 ? -4.531 -17.354 6.345 1.00 60.78 308 SER A N 1
ATOM 2411 C CA . SER A 1 308 ? -4.689 -17.073 7.765 1.00 60.78 308 SER A CA 1
ATOM 2412 C C . SER A 1 308 ? -6.187 -17.096 8.065 1.00 60.78 308 SER A C 1
ATOM 2414 O O . SER A 1 308 ? -6.849 -16.065 8.129 1.00 60.78 308 SER A O 1
ATOM 2416 N N . GLY A 1 309 ? -6.748 -18.297 8.206 1.00 58.78 309 GLY A N 1
ATOM 2417 C CA . GLY A 1 309 ? -8.066 -18.536 8.781 1.00 58.78 309 GLY A CA 1
ATOM 2418 C C . GLY A 1 309 ? -8.012 -18.347 10.290 1.00 58.78 309 GLY A C 1
ATOM 2419 O O . GLY A 1 309 ? -8.558 -19.166 11.025 1.00 58.78 309 GLY A O 1
ATOM 2420 N N . ALA A 1 310 ? -7.273 -17.333 10.757 1.00 61.31 310 ALA A N 1
ATOM 2421 C CA . ALA A 1 310 ? -7.208 -17.008 12.163 1.00 61.31 310 ALA A CA 1
ATOM 2422 C C . ALA A 1 310 ? -8.647 -16.841 12.642 1.00 61.31 310 ALA A C 1
ATOM 2424 O O . ALA A 1 310 ? -9.414 -16.062 12.068 1.00 61.31 310 ALA A O 1
ATOM 2425 N N . ALA A 1 311 ? -9.016 -17.610 13.666 1.00 72.50 311 ALA A N 1
ATOM 2426 C CA . ALA A 1 311 ? -10.230 -17.335 14.408 1.00 72.50 311 ALA A CA 1
ATOM 2427 C C . ALA A 1 311 ? -10.224 -15.848 14.788 1.00 72.50 311 ALA A C 1
ATOM 2429 O O . ALA A 1 311 ? -9.150 -15.270 15.000 1.00 72.50 311 ALA A O 1
ATOM 2430 N N . LEU A 1 312 ? -11.410 -15.234 14.846 1.00 75.62 312 LEU A N 1
ATOM 2431 C CA . LEU A 1 312 ? -11.555 -13.885 15.389 1.00 75.62 312 LEU A CA 1
ATOM 2432 C C . LEU A 1 312 ? -10.705 -13.772 16.655 1.00 75.62 312 LEU A C 1
ATOM 2434 O O . LEU A 1 312 ? -10.737 -14.673 17.500 1.00 75.62 312 LEU A O 1
ATOM 2438 N N . SER A 1 313 ? -9.917 -12.699 16.752 1.00 73.31 313 SER A N 1
ATOM 2439 C CA . SER A 1 313 ? -9.121 -12.464 17.951 1.00 73.31 313 SER A CA 1
ATOM 2440 C C . SER A 1 313 ? -10.026 -12.483 19.182 1.00 73.31 313 SER A C 1
ATOM 2442 O O . SER A 1 313 ? -11.223 -12.203 19.084 1.00 73.31 313 SER A O 1
ATOM 2444 N N . GLU A 1 314 ? -9.455 -12.749 20.355 1.00 88.00 314 GLU A N 1
ATOM 2445 C CA . GLU A 1 314 ? -10.167 -12.513 21.611 1.00 88.00 314 GLU A CA 1
ATOM 2446 C C . GLU A 1 314 ? -10.788 -11.106 21.615 1.00 88.00 314 GLU A C 1
ATOM 2448 O O . GLU A 1 314 ? -10.232 -10.162 21.039 1.00 88.00 314 GLU A O 1
ATOM 2453 N N . VAL A 1 315 ? -11.968 -10.977 22.229 1.00 93.75 315 VAL A N 1
ATOM 2454 C CA . VAL A 1 315 ? -12.645 -9.681 22.347 1.00 93.75 315 VAL A CA 1
ATOM 2455 C C . VAL A 1 315 ? -11.709 -8.732 23.103 1.00 93.75 315 VAL A C 1
ATOM 2457 O O . VAL A 1 315 ? -11.305 -9.064 24.220 1.00 93.75 315 VAL A O 1
ATOM 2460 N N . PRO A 1 316 ? -11.354 -7.569 22.529 1.00 96.50 316 PRO A N 1
ATOM 2461 C CA . PRO A 1 316 ? -10.400 -6.668 23.149 1.00 96.50 316 PRO A CA 1
ATOM 2462 C C . PRO A 1 316 ? -10.926 -6.162 24.490 1.00 96.50 316 PRO A C 1
ATOM 2464 O O . PRO A 1 316 ? -12.127 -5.949 24.679 1.00 96.50 316 PRO A O 1
ATOM 2467 N N . VAL A 1 317 ? -10.008 -5.938 25.425 1.00 97.06 317 VAL A N 1
ATOM 2468 C CA . VAL A 1 317 ? -10.323 -5.346 26.725 1.00 97.06 317 VAL A CA 1
ATOM 2469 C C . VAL A 1 317 ? -10.747 -3.891 26.505 1.00 97.06 317 VAL A C 1
ATOM 2471 O O . VAL A 1 317 ? -9.987 -3.144 25.879 1.00 97.06 317 VAL A O 1
ATOM 2474 N N . PRO A 1 318 ? -11.912 -3.453 27.022 1.00 97.69 318 PRO A N 1
ATOM 2475 C CA . PRO A 1 318 ? -12.326 -2.064 26.893 1.00 97.69 318 PRO A CA 1
ATOM 2476 C C . PRO A 1 318 ? -11.282 -1.092 27.464 1.00 97.69 318 PRO A C 1
ATOM 2478 O O . PRO A 1 318 ? -10.694 -1.357 28.510 1.00 97.69 318 PRO A O 1
ATOM 2481 N N . ILE A 1 319 ? -11.071 0.031 26.782 1.00 97.94 319 ILE A N 1
ATOM 2482 C CA . ILE A 1 319 ? -10.203 1.139 27.186 1.00 97.94 319 ILE A CA 1
ATOM 2483 C C . ILE A 1 319 ? -11.056 2.375 27.475 1.00 97.94 319 ILE A C 1
ATOM 2485 O O . ILE A 1 319 ? -11.949 2.715 26.702 1.00 97.94 319 ILE A O 1
ATOM 2489 N N . HIS A 1 320 ? -10.811 3.052 28.594 1.00 97.75 320 HIS A N 1
ATOM 2490 C CA . HIS A 1 320 ? -11.536 4.280 28.927 1.00 97.75 320 HIS A CA 1
ATOM 2491 C C . HIS A 1 320 ? -11.047 5.459 28.066 1.00 97.75 320 HIS A C 1
ATOM 2493 O O . HIS A 1 320 ? -9.849 5.566 27.805 1.00 97.75 320 HIS A O 1
ATOM 2499 N N . ALA A 1 321 ? -11.928 6.394 27.690 1.00 97.12 321 ALA A N 1
ATOM 2500 C CA . ALA A 1 321 ? -11.593 7.578 26.881 1.00 97.12 321 ALA A CA 1
ATOM 2501 C C . ALA A 1 321 ? -10.346 8.326 27.390 1.00 97.12 321 ALA A C 1
ATOM 2503 O O . ALA A 1 321 ? -9.421 8.614 26.638 1.00 97.12 321 ALA A O 1
ATOM 2504 N N . ARG A 1 322 ? -10.286 8.568 28.705 1.00 97.44 322 ARG A N 1
ATOM 2505 C CA . ARG A 1 322 ? -9.141 9.208 29.384 1.00 97.44 322 ARG A CA 1
ATOM 2506 C C . ARG A 1 322 ? -7.819 8.445 29.248 1.00 97.44 322 ARG A C 1
ATOM 2508 O O . ARG A 1 322 ? -6.768 9.075 29.176 1.00 97.44 322 ARG A O 1
ATOM 2515 N N . GLU A 1 323 ? -7.862 7.114 29.240 1.00 98.31 323 GLU A N 1
ATOM 2516 C CA . GLU A 1 323 ? -6.674 6.273 29.044 1.00 98.31 323 GLU A CA 1
ATOM 2517 C C . GLU A 1 323 ? -6.226 6.319 27.577 1.00 98.31 323 GLU A C 1
ATOM 2519 O O . GLU A 1 323 ? -5.043 6.487 27.291 1.00 98.31 323 GLU A O 1
ATOM 2524 N N . LEU A 1 324 ? -7.176 6.291 26.638 1.00 98.06 324 LEU A N 1
ATOM 2525 C CA . LEU A 1 324 ? -6.887 6.470 25.216 1.00 98.06 324 LEU A CA 1
ATOM 2526 C C . LEU A 1 324 ? -6.278 7.858 24.926 1.00 98.06 324 LEU A C 1
ATOM 2528 O O . LEU A 1 324 ? -5.285 7.964 24.209 1.00 98.06 324 LEU A O 1
ATOM 2532 N N . ASP A 1 325 ? -6.806 8.918 25.546 1.00 98.06 325 ASP A N 1
ATOM 2533 C CA . ASP A 1 325 ? -6.246 10.275 25.481 1.00 98.06 325 ASP A CA 1
ATOM 2534 C C . ASP A 1 325 ? -4.847 10.371 26.121 1.00 98.06 325 ASP A C 1
ATOM 2536 O O . ASP A 1 325 ? -3.999 11.140 25.666 1.00 98.06 325 ASP A O 1
ATOM 2540 N N . HIS A 1 326 ? -4.559 9.568 27.151 1.00 98.31 326 HIS A N 1
ATOM 2541 C CA . HIS A 1 326 ? -3.205 9.457 27.693 1.00 98.31 326 HIS A CA 1
ATOM 2542 C C . HIS A 1 326 ? -2.226 8.882 26.656 1.00 98.31 326 HIS A C 1
ATOM 2544 O O . HIS A 1 326 ? -1.210 9.528 26.395 1.00 98.31 326 HIS A O 1
ATOM 2550 N N . PHE A 1 327 ? -2.556 7.767 25.989 1.00 98.44 327 PHE A N 1
ATOM 2551 C CA . PHE A 1 327 ? -1.720 7.221 24.906 1.00 98.44 327 PHE A CA 1
ATOM 2552 C C . PHE A 1 327 ? -1.533 8.213 23.754 1.00 98.44 327 PHE A C 1
ATOM 2554 O O . PHE A 1 327 ? -0.433 8.353 23.221 1.00 98.44 327 PHE A O 1
ATOM 2561 N N . ARG A 1 328 ? -2.582 8.961 23.399 1.00 97.81 328 ARG A N 1
ATOM 2562 C CA . ARG A 1 328 ? -2.509 10.028 22.394 1.00 97.81 328 ARG A CA 1
ATOM 2563 C C . ARG A 1 328 ? -1.528 11.135 22.788 1.00 97.81 328 ARG A C 1
ATOM 2565 O O . ARG A 1 328 ? -0.718 11.556 21.964 1.00 97.81 328 ARG A O 1
ATOM 2572 N N . ARG A 1 329 ? -1.564 11.613 24.036 1.00 97.56 329 ARG A N 1
ATOM 2573 C CA . ARG A 1 329 ? -0.612 12.628 24.527 1.00 97.56 329 ARG A CA 1
ATOM 2574 C C . ARG A 1 329 ? 0.825 12.107 24.558 1.00 97.56 329 ARG A C 1
ATOM 2576 O O . ARG A 1 329 ? 1.715 12.811 24.094 1.00 97.56 329 ARG A O 1
ATOM 2583 N N . GLU A 1 330 ? 1.034 10.881 25.034 1.00 98.06 330 GLU A N 1
ATOM 2584 C CA . GLU A 1 330 ? 2.332 10.187 25.003 1.00 98.06 330 GLU A CA 1
ATOM 2585 C C . GLU A 1 330 ? 2.874 10.073 23.569 1.00 98.06 330 GLU A C 1
ATOM 2587 O O . GLU A 1 330 ? 4.045 10.357 23.307 1.00 98.06 330 GLU A O 1
ATOM 2592 N N . PHE A 1 331 ? 2.009 9.713 22.615 1.00 97.75 331 PHE A N 1
ATOM 2593 C CA . PHE A 1 331 ? 2.344 9.673 21.195 1.00 97.75 331 PHE A CA 1
ATOM 2594 C C . PHE A 1 331 ? 2.809 11.038 20.676 1.00 97.75 331 PHE A C 1
ATOM 2596 O O . PHE A 1 331 ? 3.873 11.119 20.060 1.00 97.75 331 PHE A O 1
ATOM 2603 N N . LEU A 1 332 ? 2.048 12.105 20.937 1.00 96.81 332 LEU A N 1
ATOM 2604 C CA . LEU A 1 332 ? 2.398 13.462 20.506 1.00 96.81 332 LEU A CA 1
ATOM 2605 C C . LEU A 1 332 ? 3.712 13.935 21.144 1.00 96.81 332 LEU A C 1
ATOM 2607 O O . LEU A 1 332 ? 4.554 14.514 20.464 1.00 96.81 332 LEU A O 1
ATOM 2611 N N . GLN A 1 333 ? 3.928 13.636 22.426 1.00 96.94 333 GLN A N 1
ATOM 2612 C CA . GLN A 1 333 ? 5.158 13.990 23.134 1.00 96.94 333 GLN A CA 1
ATOM 2613 C C . GLN A 1 333 ? 6.386 13.264 22.565 1.00 96.94 333 GLN A C 1
ATOM 2615 O O . GLN A 1 333 ? 7.424 13.892 22.365 1.00 96.94 333 GLN A O 1
ATOM 2620 N N . ARG A 1 334 ? 6.277 11.959 22.275 1.00 96.75 334 ARG A N 1
ATOM 2621 C CA . ARG A 1 334 ? 7.368 11.160 21.690 1.00 96.75 334 ARG A CA 1
ATOM 2622 C C . ARG A 1 334 ? 7.654 11.541 20.239 1.00 96.75 334 ARG A C 1
ATOM 2624 O O . ARG A 1 334 ? 8.812 11.562 19.827 1.00 96.75 334 ARG A O 1
ATOM 2631 N N . THR A 1 335 ? 6.604 11.793 19.464 1.00 95.81 335 THR A N 1
ATOM 2632 C CA . THR A 1 335 ? 6.720 12.091 18.033 1.00 95.81 335 THR A CA 1
ATOM 2633 C C . THR A 1 335 ? 7.214 13.515 17.806 1.00 95.81 335 THR A C 1
ATOM 2635 O O . THR A 1 335 ? 7.964 13.748 16.868 1.00 95.81 335 THR A O 1
ATOM 2638 N N . GLY A 1 336 ? 6.880 14.444 18.701 1.00 95.12 336 GLY A N 1
ATOM 2639 C CA . GLY A 1 336 ? 7.289 15.841 18.633 1.00 95.12 336 GLY A CA 1
ATOM 2640 C C . GLY A 1 336 ? 6.128 16.775 18.287 1.00 95.12 336 GLY A C 1
ATOM 2641 O O . GLY A 1 336 ? 5.053 16.324 17.883 1.00 95.12 336 GLY A O 1
ATOM 2642 N N . PRO A 1 337 ? 6.332 18.096 18.445 1.00 92.44 337 PRO A N 1
ATOM 2643 C CA . PRO A 1 337 ? 5.269 19.083 18.296 1.00 92.44 337 PRO A CA 1
ATOM 2644 C C . PRO A 1 337 ? 4.633 19.058 16.905 1.00 92.44 337 PRO A C 1
ATOM 2646 O O . PRO A 1 337 ? 3.425 19.245 16.813 1.00 92.44 337 PRO A O 1
ATOM 2649 N N . ASP A 1 338 ? 5.389 18.756 15.844 1.00 95.75 338 ASP A N 1
ATOM 2650 C CA . ASP A 1 338 ? 4.890 18.739 14.459 1.00 95.75 338 ASP A CA 1
ATOM 2651 C C . ASP A 1 338 ? 3.895 17.604 14.178 1.00 95.75 338 ASP A C 1
ATOM 2653 O O . ASP A 1 338 ? 3.200 17.645 13.168 1.00 95.75 338 ASP A O 1
ATOM 2657 N N . ALA A 1 339 ? 3.736 16.627 15.080 1.00 94.88 339 ALA A N 1
ATOM 2658 C CA . ALA A 1 339 ? 2.752 15.552 14.931 1.00 94.88 339 ALA A CA 1
ATOM 2659 C C . ALA A 1 339 ? 1.301 16.066 14.812 1.00 94.88 339 ALA A C 1
ATOM 2661 O O . ALA A 1 339 ? 0.436 15.371 14.279 1.00 94.88 339 ALA A O 1
ATOM 2662 N N . HIS A 1 340 ? 1.025 17.301 15.253 1.00 93.06 340 HIS A N 1
ATOM 2663 C CA . HIS A 1 340 ? -0.263 17.964 15.028 1.00 93.06 340 HIS A CA 1
ATOM 2664 C C . HIS A 1 340 ? -0.586 18.195 13.538 1.00 93.06 340 HIS A C 1
ATOM 2666 O O . HIS A 1 340 ? -1.748 18.409 13.201 1.00 93.06 340 HIS A O 1
ATOM 2672 N N . LEU A 1 341 ? 0.410 18.164 12.645 1.00 95.69 341 LEU A N 1
ATOM 2673 C CA . LEU A 1 341 ? 0.210 18.287 11.199 1.00 95.69 341 LEU A CA 1
ATOM 2674 C C . LEU A 1 341 ? -0.491 17.055 10.613 1.00 95.69 341 LEU A C 1
ATOM 2676 O O . LEU A 1 341 ? -1.289 17.213 9.697 1.00 95.69 341 LEU A O 1
ATOM 2680 N N . ILE A 1 342 ? -0.296 15.863 11.197 1.00 94.12 342 ILE A N 1
ATOM 2681 C CA . ILE A 1 342 ? -1.063 14.656 10.834 1.00 94.12 342 ILE A CA 1
ATOM 2682 C C . ILE A 1 342 ? -2.556 14.893 11.094 1.00 94.12 342 ILE A C 1
ATOM 2684 O O . ILE A 1 342 ? -3.397 14.595 10.255 1.00 94.12 342 ILE A O 1
ATOM 2688 N N . TYR A 1 343 ? -2.885 15.488 12.247 1.00 90.75 343 TYR A N 1
ATOM 2689 C CA . TYR A 1 343 ? -4.263 15.825 12.618 1.00 90.75 343 TYR A CA 1
ATOM 2690 C C . TYR A 1 343 ? -4.900 16.869 11.683 1.00 90.75 343 TYR A C 1
ATOM 2692 O O . TYR A 1 343 ? -6.115 16.928 11.551 1.00 90.75 343 TYR A O 1
ATOM 2700 N N . ARG A 1 344 ? -4.085 17.702 11.027 1.00 92.00 344 ARG A N 1
ATOM 2701 C CA . ARG A 1 344 ? -4.533 18.681 10.023 1.00 92.00 344 ARG A CA 1
ATOM 2702 C C . ARG A 1 344 ? -4.514 18.130 8.597 1.00 92.00 344 ARG A C 1
ATOM 2704 O O . ARG A 1 344 ? -4.574 18.919 7.660 1.00 92.00 344 ARG A O 1
ATOM 2711 N N . GLU A 1 345 ? -4.361 16.815 8.445 1.00 91.69 345 GLU A N 1
ATOM 2712 C CA . GLU A 1 345 ? -4.249 16.141 7.147 1.00 91.69 345 GLU A CA 1
ATOM 2713 C C . GLU A 1 345 ? -3.095 16.682 6.280 1.00 91.69 345 GLU A C 1
ATOM 2715 O O . GLU A 1 345 ? -3.103 16.557 5.064 1.00 91.69 345 GLU A O 1
ATOM 2720 N N . SER A 1 346 ? -2.070 17.271 6.907 1.00 95.19 346 SER A N 1
ATOM 2721 C CA . SER A 1 346 ? -0.892 17.851 6.247 1.00 95.19 346 SER A CA 1
ATOM 2722 C C . SER A 1 346 ? 0.312 16.910 6.374 1.00 95.19 346 SER A C 1
ATOM 2724 O O . SER A 1 346 ? 1.375 17.285 6.887 1.00 95.19 346 SER A O 1
ATOM 2726 N N . ASN A 1 347 ? 0.122 15.646 5.981 1.00 95.56 347 ASN A N 1
ATOM 2727 C CA . ASN A 1 347 ? 1.121 14.581 6.136 1.00 95.56 347 ASN A CA 1
ATOM 2728 C C . ASN A 1 347 ? 2.432 14.911 5.414 1.00 95.56 347 ASN A C 1
ATOM 2730 O O . ASN A 1 347 ? 3.502 14.638 5.947 1.00 95.56 347 ASN A O 1
ATOM 2734 N N . GLU A 1 348 ? 2.356 15.564 4.261 1.00 94.62 348 GLU A N 1
ATOM 2735 C CA . GLU A 1 348 ? 3.499 16.020 3.474 1.00 94.62 348 GLU A CA 1
ATOM 2736 C C . GLU A 1 348 ? 4.337 17.066 4.214 1.00 94.62 348 GLU A C 1
ATOM 2738 O O . GLU A 1 348 ? 5.565 16.999 4.227 1.00 94.62 348 GLU A O 1
ATOM 2743 N N . CYS A 1 349 ? 3.684 17.998 4.912 1.00 95.19 349 CYS A N 1
ATOM 2744 C CA . CYS A 1 349 ? 4.371 19.000 5.720 1.00 95.19 349 CYS A CA 1
ATOM 2745 C C . CYS A 1 349 ? 5.020 18.355 6.949 1.00 95.19 349 CYS A C 1
ATOM 2747 O O . CYS A 1 349 ? 6.110 18.746 7.364 1.00 95.19 349 CYS A O 1
ATOM 2749 N N . PHE A 1 350 ? 4.357 17.350 7.528 1.00 96.12 350 PHE A N 1
ATOM 2750 C CA . PHE A 1 350 ? 4.921 16.575 8.622 1.00 96.12 350 PHE A CA 1
ATOM 2751 C C . PHE A 1 350 ? 6.136 15.760 8.170 1.00 96.12 350 PHE A C 1
ATOM 2753 O O . PHE A 1 350 ? 7.163 15.786 8.848 1.00 96.12 350 PHE A O 1
ATOM 2760 N N . ALA A 1 351 ? 6.051 15.077 7.027 1.00 94.56 351 ALA A N 1
ATOM 2761 C CA . ALA A 1 351 ? 7.114 14.244 6.470 1.00 94.56 351 ALA A CA 1
ATOM 2762 C C . ALA A 1 351 ? 8.403 15.031 6.171 1.00 94.56 351 ALA A C 1
ATOM 2764 O O . ALA A 1 351 ? 9.495 14.491 6.353 1.00 94.56 351 ALA A O 1
ATOM 2765 N N . ASP A 1 352 ? 8.282 16.312 5.814 1.00 92.00 352 ASP A N 1
ATOM 2766 C CA . ASP A 1 352 ? 9.420 17.220 5.624 1.00 92.00 352 ASP A CA 1
ATOM 2767 C C . ASP A 1 352 ? 10.142 17.584 6.938 1.00 92.00 352 ASP A C 1
ATOM 2769 O O . ASP A 1 352 ? 11.294 18.027 6.922 1.00 92.00 352 ASP A O 1
ATOM 2773 N N . SER A 1 353 ? 9.494 17.413 8.096 1.00 93.38 353 SER A N 1
ATOM 2774 C CA . SER A 1 353 ? 10.126 17.659 9.395 1.00 93.38 353 SER A CA 1
ATOM 2775 C C . SER A 1 353 ? 11.073 16.508 9.786 1.00 93.38 353 SER A C 1
ATOM 2777 O O . SER A 1 353 ? 10.798 15.339 9.492 1.00 93.38 353 SER A O 1
ATOM 2779 N N . PRO A 1 354 ? 12.155 16.765 10.552 1.00 90.19 354 PRO A N 1
ATOM 2780 C CA . PRO A 1 354 ? 13.040 15.697 11.025 1.00 90.19 354 PRO A CA 1
ATOM 2781 C C . PRO A 1 354 ? 12.321 14.619 11.844 1.00 90.19 354 PRO A C 1
ATOM 2783 O O . PRO A 1 354 ? 12.746 13.462 11.867 1.00 90.19 354 PRO A O 1
ATOM 2786 N N . CYS A 1 355 ? 11.260 14.995 12.563 1.00 93.81 355 CYS A N 1
ATOM 2787 C CA . CYS A 1 355 ? 10.499 14.066 13.384 1.00 93.81 355 CYS A CA 1
ATOM 2788 C C . CYS A 1 355 ? 9.492 13.246 12.568 1.00 93.81 355 CYS A C 1
ATOM 2790 O O . CYS A 1 355 ? 9.416 12.032 12.770 1.00 93.81 355 CYS A O 1
ATOM 2792 N N . GLY A 1 356 ? 8.826 13.854 11.584 1.00 94.75 356 GLY A N 1
ATOM 2793 C CA . GLY A 1 356 ? 7.948 13.142 10.662 1.00 94.75 356 GLY A CA 1
ATOM 2794 C C . GLY A 1 356 ? 8.691 12.198 9.733 1.00 94.75 356 GLY A C 1
ATOM 2795 O O . GLY A 1 356 ? 8.233 11.075 9.541 1.00 94.75 356 GLY A O 1
ATOM 2796 N N . LEU A 1 357 ? 9.898 12.551 9.287 1.00 90.75 357 LEU A N 1
ATOM 2797 C CA . LEU A 1 357 ? 10.762 11.623 8.558 1.00 90.75 357 LEU A CA 1
ATOM 2798 C C . LEU A 1 357 ? 11.046 10.342 9.363 1.00 90.75 357 LEU A C 1
ATOM 2800 O O . LEU A 1 357 ? 10.861 9.228 8.869 1.00 90.75 357 LEU A O 1
ATOM 2804 N N . ARG A 1 358 ? 11.457 10.480 10.633 1.00 91.06 358 ARG A N 1
ATOM 2805 C CA . ARG A 1 358 ? 11.702 9.323 11.516 1.00 91.06 358 ARG A CA 1
ATOM 2806 C C . ARG A 1 358 ? 10.429 8.517 11.774 1.00 91.06 358 ARG A C 1
ATOM 2808 O O . ARG A 1 358 ? 10.478 7.283 11.797 1.00 91.06 358 ARG A O 1
ATOM 2815 N N . PHE A 1 359 ? 9.306 9.208 11.969 1.00 95.44 359 PHE A N 1
ATOM 2816 C CA . PHE A 1 359 ? 8.008 8.574 12.160 1.00 95.44 359 PHE A CA 1
ATOM 2817 C C . PHE A 1 359 ? 7.616 7.750 10.933 1.00 95.44 359 PHE A C 1
ATOM 2819 O O . PHE A 1 359 ? 7.402 6.547 11.066 1.00 95.44 359 PHE A O 1
ATOM 2826 N N . PHE A 1 360 ? 7.592 8.350 9.740 1.00 95.38 360 PHE A N 1
ATOM 2827 C CA . PHE A 1 360 ? 7.167 7.660 8.527 1.00 95.38 360 PHE A CA 1
ATOM 2828 C C . PHE A 1 360 ? 8.130 6.552 8.110 1.00 95.38 360 PHE A C 1
ATOM 2830 O O . PHE A 1 360 ? 7.680 5.512 7.643 1.00 95.38 360 PHE A O 1
ATOM 2837 N N . ARG A 1 361 ? 9.433 6.667 8.384 1.00 91.44 361 ARG A N 1
ATOM 2838 C CA . ARG A 1 361 ? 10.349 5.527 8.230 1.00 91.44 361 ARG A CA 1
ATOM 2839 C C . ARG A 1 361 ? 9.926 4.330 9.091 1.00 91.44 361 ARG A C 1
ATOM 2841 O O . ARG A 1 361 ? 9.869 3.202 8.603 1.00 91.44 361 ARG A O 1
ATOM 2848 N N . SER A 1 362 ? 9.587 4.574 10.356 1.00 93.75 362 SER A N 1
ATOM 2849 C CA . SER A 1 362 ? 9.103 3.526 11.266 1.00 93.75 362 SER A CA 1
ATOM 2850 C C . SER A 1 362 ? 7.733 2.992 10.831 1.00 93.75 362 SER A C 1
ATOM 2852 O O . SER A 1 362 ? 7.506 1.785 10.854 1.00 93.75 362 SER A O 1
ATOM 2854 N N . TYR A 1 363 ? 6.846 3.877 10.370 1.00 96.19 363 TYR A N 1
ATOM 2855 C CA . TYR A 1 363 ? 5.537 3.542 9.812 1.00 96.19 363 TYR A CA 1
ATOM 2856 C C . TYR A 1 363 ? 5.669 2.579 8.630 1.00 96.19 363 TYR A C 1
ATOM 2858 O O . TYR A 1 363 ? 5.125 1.478 8.664 1.00 96.19 363 TYR A O 1
ATOM 2866 N N . ARG A 1 364 ? 6.444 2.961 7.607 1.00 94.69 364 ARG A N 1
ATOM 2867 C CA . ARG A 1 364 ? 6.670 2.165 6.393 1.00 94.69 364 ARG A CA 1
ATOM 2868 C C . ARG A 1 364 ? 7.318 0.821 6.704 1.00 94.69 364 ARG A C 1
ATOM 2870 O O . ARG A 1 364 ? 6.967 -0.186 6.096 1.00 94.69 364 ARG A O 1
ATOM 2877 N N . SER A 1 365 ? 8.227 0.776 7.676 1.00 92.75 365 SER A N 1
ATOM 2878 C CA . SER A 1 365 ? 8.803 -0.477 8.172 1.00 92.75 365 SER A CA 1
ATOM 2879 C C . SER A 1 365 ? 7.729 -1.413 8.743 1.00 92.75 365 SER A C 1
ATOM 2881 O O . SER A 1 365 ? 7.658 -2.578 8.355 1.00 92.75 365 SER A O 1
ATOM 2883 N N . LEU A 1 366 ? 6.837 -0.911 9.601 1.00 94.94 366 LEU A N 1
ATOM 2884 C CA . LEU A 1 366 ? 5.739 -1.716 10.147 1.00 94.94 366 LEU A CA 1
ATOM 2885 C C . LEU A 1 366 ? 4.737 -2.136 9.069 1.00 94.94 366 LEU A C 1
ATOM 2887 O O . LEU A 1 366 ? 4.289 -3.282 9.067 1.00 94.94 366 LEU A O 1
ATOM 2891 N N . PHE A 1 367 ? 4.434 -1.250 8.121 1.00 94.94 367 PHE A N 1
ATOM 2892 C CA . PHE A 1 367 ? 3.517 -1.543 7.022 1.00 94.94 367 PHE A CA 1
ATOM 2893 C C . PHE A 1 367 ? 4.072 -2.568 6.037 1.00 94.94 367 PHE A C 1
ATOM 2895 O O . PHE A 1 367 ? 3.337 -3.460 5.631 1.00 94.94 367 PHE A O 1
ATOM 2902 N N . SER A 1 368 ? 5.357 -2.502 5.698 1.00 93.12 368 SER A N 1
ATOM 2903 C CA . SER A 1 368 ? 6.023 -3.484 4.828 1.00 93.12 368 SER A CA 1
ATOM 2904 C C . SER A 1 368 ? 6.409 -4.780 5.547 1.00 93.12 368 SER A C 1
ATOM 2906 O O . SER A 1 368 ? 6.704 -5.783 4.905 1.00 93.12 368 SER A O 1
ATOM 2908 N N . GLY A 1 369 ? 6.460 -4.774 6.883 1.00 90.56 369 GLY A N 1
ATOM 2909 C CA . GLY A 1 369 ? 7.028 -5.873 7.666 1.00 90.56 369 GLY A CA 1
ATOM 2910 C C . GLY A 1 369 ? 8.551 -6.010 7.533 1.00 90.56 369 GLY A C 1
ATOM 2911 O O . GLY A 1 369 ? 9.113 -6.986 8.032 1.00 90.56 369 GLY A O 1
ATOM 2912 N N . LEU A 1 370 ? 9.220 -5.060 6.874 1.00 86.06 370 LEU A N 1
ATOM 2913 C CA . LEU A 1 370 ? 10.675 -5.015 6.753 1.00 86.06 370 LEU A CA 1
ATOM 2914 C C . LEU A 1 370 ? 11.273 -4.300 7.973 1.00 86.06 370 LEU A C 1
ATOM 2916 O O . LEU A 1 370 ? 10.698 -3.314 8.438 1.00 86.06 370 LEU A O 1
ATOM 2920 N N . PRO A 1 371 ? 12.418 -4.749 8.513 1.00 80.12 371 PRO A N 1
ATOM 2921 C CA . PRO A 1 371 ? 13.040 -4.100 9.662 1.00 80.12 371 PRO A CA 1
ATOM 2922 C C . PRO A 1 371 ? 13.469 -2.657 9.325 1.00 80.12 371 PRO A C 1
ATOM 2924 O O . PRO A 1 371 ? 13.968 -2.408 8.228 1.00 80.12 371 PRO A O 1
ATOM 2927 N N . PRO A 1 372 ? 13.334 -1.697 10.262 1.00 70.56 372 PRO A N 1
ATOM 2928 C CA . PRO A 1 372 ? 13.689 -0.298 10.008 1.00 70.56 372 PRO A CA 1
ATOM 2929 C C . PRO A 1 372 ? 15.211 -0.059 9.989 1.00 70.56 372 PRO A C 1
ATOM 2931 O O . PRO A 1 372 ? 15.666 0.964 9.474 1.00 70.56 372 PRO A O 1
ATOM 2934 N N . ALA A 1 373 ? 15.985 -0.977 10.583 1.00 57.81 373 ALA A N 1
ATOM 2935 C CA . ALA A 1 373 ? 17.405 -0.810 10.897 1.00 57.81 373 ALA A CA 1
ATOM 2936 C C . ALA A 1 373 ? 18.369 -1.189 9.757 1.00 57.81 373 ALA A C 1
ATOM 2938 O O . ALA A 1 373 ? 19.513 -0.747 9.788 1.00 57.81 373 ALA A O 1
ATOM 2939 N N . ASP A 1 374 ? 17.906 -1.913 8.735 1.00 67.25 374 ASP A N 1
ATOM 2940 C CA . ASP A 1 374 ? 18.775 -2.465 7.684 1.00 67.25 374 ASP A CA 1
ATOM 2941 C C . ASP A 1 374 ? 18.623 -1.712 6.355 1.00 67.25 374 ASP A C 1
ATOM 2943 O O . ASP A 1 374 ? 18.447 -2.308 5.289 1.00 67.25 374 ASP A O 1
ATOM 2947 N N . GLU A 1 375 ? 18.618 -0.379 6.419 1.00 80.19 375 GLU A N 1
ATOM 2948 C CA . GLU A 1 375 ? 18.524 0.453 5.221 1.00 80.19 375 GLU A CA 1
ATOM 2949 C C . GLU A 1 375 ? 19.898 0.619 4.572 1.00 80.19 375 GLU A C 1
ATOM 2951 O O . GLU A 1 375 ? 20.841 1.154 5.164 1.00 80.19 375 GLU A O 1
ATOM 2956 N N . THR A 1 376 ? 19.994 0.129 3.342 1.00 84.19 376 THR A N 1
ATOM 2957 C CA . THR A 1 376 ? 21.144 0.289 2.461 1.00 84.19 376 THR A CA 1
ATOM 2958 C C . THR A 1 376 ? 20.839 1.410 1.479 1.00 84.19 376 THR A C 1
ATOM 2960 O O . THR A 1 376 ? 19.925 1.296 0.663 1.00 84.19 376 THR A O 1
ATOM 2963 N N . VAL A 1 377 ? 21.594 2.502 1.546 1.00 85.69 377 VAL A N 1
ATOM 2964 C CA . VAL A 1 377 ? 21.488 3.585 0.565 1.00 85.69 377 VAL A CA 1
ATOM 2965 C C . VAL A 1 377 ? 22.402 3.273 -0.608 1.00 85.69 377 VAL A C 1
ATOM 2967 O O . VAL A 1 377 ? 23.583 3.007 -0.424 1.00 85.69 377 VAL A O 1
ATOM 2970 N N . VAL A 1 378 ? 21.867 3.320 -1.819 1.00 85.56 378 VAL A N 1
ATOM 2971 C CA . VAL A 1 378 ? 22.637 3.247 -3.056 1.00 85.56 378 VAL A CA 1
ATOM 2972 C C . VAL A 1 378 ? 22.683 4.653 -3.627 1.00 85.56 378 VAL A C 1
ATOM 2974 O O . VAL A 1 378 ? 21.665 5.171 -4.090 1.00 85.56 378 VAL A O 1
ATOM 2977 N N . LEU A 1 379 ? 23.852 5.285 -3.570 1.00 84.19 379 LEU A N 1
ATOM 2978 C CA . LEU A 1 379 ? 24.050 6.554 -4.255 1.00 84.19 379 LEU A CA 1
ATOM 2979 C C . LEU A 1 379 ? 24.015 6.301 -5.755 1.00 84.19 379 LEU A C 1
ATOM 2981 O O . LEU A 1 379 ? 24.611 5.342 -6.232 1.00 84.19 379 LEU A O 1
ATOM 2985 N N . ILE A 1 380 ? 23.331 7.144 -6.511 1.00 84.38 380 ILE A N 1
ATOM 2986 C CA . ILE A 1 380 ? 23.321 7.055 -7.969 1.00 84.38 380 ILE A CA 1
ATOM 2987 C C . ILE A 1 380 ? 23.642 8.418 -8.557 1.00 84.38 380 ILE A C 1
ATOM 2989 O O . ILE A 1 380 ? 23.082 9.430 -8.138 1.00 84.38 380 ILE A O 1
ATOM 2993 N N . ASN A 1 381 ? 24.559 8.436 -9.521 1.00 73.75 381 ASN A N 1
ATOM 2994 C CA . ASN A 1 381 ? 24.655 9.556 -10.438 1.00 73.75 381 ASN A CA 1
ATOM 2995 C C . ASN A 1 381 ? 23.535 9.394 -11.471 1.00 73.75 381 ASN A C 1
ATOM 2997 O O . ASN A 1 381 ? 23.126 8.267 -11.763 1.00 73.75 381 ASN A O 1
ATOM 3001 N N . ASP A 1 382 ? 22.998 10.509 -11.940 1.00 67.00 382 ASP A N 1
ATOM 3002 C CA . ASP A 1 382 ? 21.782 10.580 -12.739 1.00 67.00 382 ASP A CA 1
ATOM 3003 C C . ASP A 1 382 ? 21.616 9.420 -13.760 1.00 67.00 382 ASP A C 1
ATOM 3005 O O . ASP A 1 382 ? 22.418 9.236 -14.673 1.00 67.00 382 ASP A O 1
ATOM 3009 N N . LEU A 1 383 ? 20.558 8.611 -13.598 1.00 66.56 383 LEU A N 1
ATOM 3010 C CA . LEU A 1 383 ? 20.248 7.464 -14.467 1.00 66.56 383 LEU A CA 1
ATOM 3011 C C . LEU A 1 383 ? 19.478 7.865 -15.744 1.00 66.56 383 LEU A C 1
ATOM 3013 O O . LEU A 1 383 ? 19.017 6.975 -16.474 1.00 66.56 383 LEU A O 1
ATOM 3017 N N . HIS A 1 384 ? 19.293 9.166 -15.997 1.00 64.38 384 HIS A N 1
ATOM 3018 C CA . HIS A 1 384 ? 18.435 9.681 -17.064 1.00 64.38 384 HIS A CA 1
ATOM 3019 C C . HIS A 1 384 ? 18.922 9.382 -18.489 1.00 64.38 384 HIS A C 1
ATOM 3021 O O . HIS A 1 384 ? 18.075 9.141 -19.351 1.00 64.38 384 HIS A O 1
ATOM 3027 N N . ASP A 1 385 ? 20.231 9.311 -18.760 1.00 66.31 385 ASP A N 1
ATOM 3028 C CA . ASP A 1 385 ? 20.716 9.059 -20.126 1.00 66.31 385 ASP A CA 1
ATOM 3029 C C . ASP A 1 385 ? 20.904 7.559 -20.421 1.00 66.31 385 ASP A C 1
ATOM 3031 O O . ASP A 1 385 ? 21.932 6.944 -20.153 1.00 66.31 385 ASP A O 1
ATOM 3035 N N . ALA A 1 386 ? 19.891 6.925 -21.012 1.00 60.53 386 ALA A N 1
ATOM 3036 C CA . ALA A 1 386 ? 19.968 5.511 -21.386 1.00 60.53 386 ALA A CA 1
ATOM 3037 C C . ALA A 1 386 ? 21.026 5.193 -22.463 1.00 60.53 386 ALA A C 1
ATOM 3039 O O . ALA A 1 386 ? 21.339 4.015 -22.672 1.00 60.53 386 ALA A O 1
ATOM 3040 N N . ASN A 1 387 ? 21.548 6.204 -23.166 1.00 67.38 387 ASN A N 1
ATOM 3041 C CA . ASN A 1 387 ? 22.403 6.003 -24.332 1.00 67.38 387 ASN A CA 1
ATOM 3042 C C . ASN A 1 387 ? 23.893 5.950 -23.998 1.00 67.38 387 ASN A C 1
ATOM 3044 O O . ASN A 1 387 ? 24.660 5.444 -24.820 1.00 67.38 387 ASN A O 1
ATOM 3048 N N . LEU A 1 388 ? 24.303 6.392 -22.807 1.00 71.19 388 LEU A N 1
ATOM 3049 C CA . LEU A 1 388 ? 25.699 6.311 -22.381 1.00 71.19 388 LEU A CA 1
ATOM 3050 C C . LEU A 1 388 ? 26.074 4.849 -22.061 1.00 71.19 388 LEU A C 1
ATOM 3052 O O . LEU A 1 388 ? 25.447 4.227 -21.193 1.00 71.19 388 LEU A O 1
ATOM 3056 N N . PRO A 1 389 ? 27.066 4.250 -22.754 1.00 73.44 389 PRO A N 1
ATOM 3057 C CA . PRO A 1 389 ? 27.507 2.878 -22.498 1.00 73.44 389 PRO A CA 1
ATOM 3058 C C . PRO A 1 389 ? 27.882 2.617 -21.034 1.00 73.44 389 PRO A C 1
ATOM 3060 O O . PRO A 1 389 ? 27.596 1.537 -20.511 1.00 73.44 389 PRO A O 1
ATOM 3063 N N . GLU A 1 390 ? 28.456 3.611 -20.359 1.00 69.56 390 GLU A N 1
ATOM 3064 C CA . GLU A 1 390 ? 28.853 3.580 -18.950 1.00 69.56 390 GLU A CA 1
ATOM 3065 C C . GLU A 1 390 ? 27.640 3.339 -18.034 1.00 69.56 390 GLU A C 1
ATOM 3067 O O . GLU A 1 390 ? 27.702 2.551 -17.084 1.00 69.56 390 GLU A O 1
ATOM 3072 N N . LEU A 1 391 ? 26.486 3.920 -18.381 1.00 76.19 391 LEU A N 1
ATOM 3073 C CA . LEU A 1 391 ? 25.244 3.767 -17.625 1.00 76.19 391 LEU A CA 1
ATOM 3074 C C . LEU A 1 391 ? 24.608 2.379 -17.796 1.00 76.19 391 LEU A C 1
ATOM 3076 O O . LEU A 1 391 ? 23.834 1.955 -16.935 1.00 76.19 391 LEU A O 1
ATOM 3080 N N . ARG A 1 392 ? 24.963 1.606 -18.835 1.00 79.38 392 ARG A N 1
ATOM 3081 C CA . ARG A 1 392 ? 24.484 0.215 -18.977 1.00 79.38 392 ARG A CA 1
ATOM 3082 C C . ARG A 1 392 ? 25.031 -0.685 -17.876 1.00 79.38 392 ARG A C 1
ATOM 3084 O O . ARG A 1 392 ? 24.278 -1.476 -17.307 1.00 79.38 392 ARG A O 1
ATOM 3091 N N . HIS A 1 393 ? 26.322 -0.558 -17.567 1.00 77.44 393 HIS A N 1
ATOM 3092 C CA . HIS A 1 393 ? 26.937 -1.337 -16.495 1.00 77.44 393 HIS A CA 1
ATOM 3093 C C . HIS A 1 393 ? 26.357 -0.945 -15.135 1.00 77.44 393 HIS A C 1
ATOM 3095 O O . HIS A 1 393 ? 25.951 -1.819 -14.370 1.00 77.44 393 HIS A O 1
ATOM 3101 N N . LEU A 1 394 ? 26.223 0.362 -14.883 1.00 80.94 394 LEU A N 1
ATOM 3102 C CA . LEU A 1 394 ? 25.607 0.889 -13.667 1.00 80.94 394 LEU A CA 1
ATOM 3103 C C . LEU A 1 394 ? 24.185 0.344 -13.465 1.00 80.94 394 LEU A C 1
ATOM 3105 O O . LEU A 1 394 ? 23.854 -0.150 -12.391 1.00 80.94 394 LEU A O 1
ATOM 3109 N N . ARG A 1 395 ? 23.356 0.352 -14.515 1.00 83.06 395 ARG A N 1
ATOM 3110 C CA . ARG A 1 395 ? 22.006 -0.233 -14.475 1.00 83.06 395 ARG A CA 1
ATOM 3111 C C . ARG A 1 395 ? 22.043 -1.724 -14.147 1.00 83.06 395 ARG A C 1
ATOM 3113 O O . ARG A 1 395 ? 21.287 -2.165 -13.288 1.00 83.06 395 ARG A O 1
ATOM 3120 N N . SER A 1 396 ? 22.934 -2.493 -14.775 1.00 83.69 396 SER A N 1
ATOM 3121 C CA . SER A 1 396 ? 23.094 -3.922 -14.470 1.00 83.69 396 SER A CA 1
ATOM 3122 C C . SER A 1 396 ? 23.480 -4.162 -13.008 1.00 83.69 396 SER A C 1
ATOM 3124 O O . SER A 1 396 ? 22.948 -5.072 -12.375 1.00 83.69 396 SER A O 1
ATOM 3126 N N . LEU A 1 397 ? 24.377 -3.341 -12.462 1.00 83.38 397 LEU A N 1
ATOM 3127 C CA . LEU A 1 397 ? 24.800 -3.417 -11.067 1.00 83.38 397 LEU A CA 1
ATOM 3128 C C . LEU A 1 397 ? 23.648 -3.071 -10.114 1.00 83.38 397 LEU A C 1
ATOM 3130 O O . LEU A 1 397 ? 23.392 -3.806 -9.163 1.00 83.38 397 LEU A O 1
ATOM 3134 N N . CYS A 1 398 ? 22.898 -2.005 -10.395 1.00 86.94 398 CYS A N 1
ATOM 3135 C CA . CYS A 1 398 ? 21.741 -1.620 -9.591 1.00 86.94 398 CYS A CA 1
ATOM 3136 C C . CYS A 1 398 ? 20.612 -2.671 -9.644 1.00 86.94 398 CYS A C 1
ATOM 3138 O O . CYS A 1 398 ? 19.968 -2.913 -8.621 1.00 86.94 398 CYS A O 1
ATOM 3140 N N . LEU A 1 399 ? 20.395 -3.340 -10.787 1.00 85.88 399 LEU A N 1
ATOM 3141 C CA . LEU A 1 399 ? 19.472 -4.482 -10.892 1.00 85.88 399 LEU A CA 1
ATOM 3142 C C . LEU A 1 399 ? 19.911 -5.643 -9.995 1.00 85.88 399 LEU A C 1
ATOM 3144 O O . LEU A 1 399 ? 19.085 -6.236 -9.302 1.00 85.88 399 LEU A O 1
ATOM 3148 N N . GLU A 1 400 ? 21.205 -5.956 -9.987 1.00 84.25 400 GLU A N 1
ATOM 3149 C CA . GLU A 1 400 ? 21.745 -7.035 -9.162 1.00 84.25 400 GLU A CA 1
ATOM 3150 C C . GLU A 1 400 ? 21.645 -6.709 -7.665 1.00 84.25 400 GLU A C 1
ATOM 3152 O O . GLU A 1 400 ? 21.227 -7.552 -6.870 1.00 84.25 400 GLU A O 1
ATOM 3157 N N . ILE A 1 401 ? 21.928 -5.460 -7.285 1.00 86.25 401 ILE A N 1
ATOM 3158 C CA . ILE A 1 401 ? 21.738 -4.953 -5.922 1.00 86.25 401 ILE A CA 1
ATOM 3159 C C . ILE A 1 401 ? 20.269 -5.101 -5.485 1.00 86.25 401 ILE A C 1
ATOM 3161 O O . ILE A 1 401 ? 20.002 -5.659 -4.418 1.00 86.25 401 ILE A O 1
ATOM 3165 N N . LEU A 1 402 ? 19.312 -4.677 -6.321 1.00 85.56 402 LEU A N 1
ATOM 3166 C CA . LEU A 1 402 ? 17.873 -4.843 -6.065 1.00 85.56 402 LEU A CA 1
ATOM 3167 C C . LEU A 1 402 ? 17.487 -6.312 -5.886 1.00 85.56 402 LEU A C 1
ATOM 3169 O O . LEU A 1 402 ? 16.768 -6.663 -4.946 1.00 85.56 402 LEU A O 1
ATOM 3173 N N . ARG A 1 403 ? 17.972 -7.183 -6.777 1.00 85.38 403 ARG A N 1
ATOM 3174 C CA . ARG A 1 403 ? 17.701 -8.623 -6.733 1.00 85.38 403 ARG A CA 1
ATOM 3175 C C . ARG A 1 403 ? 18.177 -9.223 -5.414 1.00 85.38 403 ARG A C 1
ATOM 3177 O O . ARG A 1 403 ? 17.424 -9.941 -4.753 1.00 85.38 403 ARG A O 1
ATOM 3184 N N . LEU A 1 404 ? 19.414 -8.929 -5.024 1.00 82.25 404 LEU A N 1
ATOM 3185 C CA . LEU A 1 404 ? 20.022 -9.466 -3.811 1.00 82.25 404 LEU A CA 1
ATOM 3186 C C . LEU A 1 404 ? 19.352 -8.927 -2.542 1.00 82.25 404 LEU A C 1
ATOM 3188 O O . LEU A 1 404 ? 19.099 -9.702 -1.620 1.00 82.25 404 LEU A O 1
ATOM 3192 N N . ALA A 1 405 ? 18.999 -7.643 -2.495 1.00 82.44 405 ALA A N 1
ATOM 3193 C CA . ALA A 1 405 ? 18.286 -7.075 -1.354 1.00 82.44 405 ALA A CA 1
ATOM 3194 C C . ALA A 1 405 ? 16.870 -7.613 -1.190 1.00 82.44 405 ALA A C 1
ATOM 3196 O O . ALA A 1 405 ? 16.472 -7.931 -0.068 1.00 82.44 405 ALA A O 1
ATOM 3197 N N . SER A 1 406 ? 16.153 -7.808 -2.300 1.00 81.19 406 SER A N 1
ATOM 3198 C CA . SER A 1 406 ? 14.832 -8.431 -2.279 1.00 81.19 406 SER A CA 1
ATOM 3199 C C . SER A 1 406 ? 14.899 -9.851 -1.705 1.00 81.19 406 SER A C 1
ATOM 3201 O O . SER A 1 406 ? 14.103 -10.206 -0.834 1.00 81.19 406 SER A O 1
ATOM 3203 N N . LEU A 1 407 ? 15.898 -10.644 -2.118 1.00 81.94 407 LEU A N 1
ATOM 3204 C CA . LEU A 1 407 ? 16.146 -11.983 -1.569 1.00 81.94 407 LEU A CA 1
ATOM 3205 C C . LEU A 1 407 ? 16.524 -11.947 -0.081 1.00 81.94 407 LEU A C 1
ATOM 3207 O O . LEU A 1 407 ? 16.081 -12.801 0.684 1.00 81.94 407 LEU A O 1
ATOM 3211 N N . ALA A 1 408 ? 17.314 -10.955 0.330 1.00 82.12 408 ALA A N 1
ATOM 3212 C CA . ALA A 1 408 ? 17.743 -10.769 1.714 1.00 82.12 408 ALA A CA 1
ATOM 3213 C C . ALA A 1 408 ? 16.702 -10.057 2.599 1.00 82.12 408 ALA A C 1
ATOM 3215 O O . ALA A 1 408 ? 16.943 -9.897 3.794 1.00 82.12 408 ALA A O 1
ATOM 3216 N N . LYS A 1 409 ? 15.567 -9.614 2.035 1.00 83.25 409 LYS A N 1
ATOM 3217 C CA . LYS A 1 409 ? 14.560 -8.769 2.701 1.00 83.25 409 LYS A CA 1
ATOM 3218 C C . LYS A 1 409 ? 15.164 -7.513 3.359 1.00 83.25 409 LYS A C 1
ATOM 3220 O O . LYS A 1 409 ? 14.733 -7.110 4.436 1.00 83.25 409 LYS A O 1
ATOM 3225 N N . ARG A 1 410 ? 16.147 -6.878 2.707 1.00 82.88 410 ARG A N 1
ATOM 3226 C CA . ARG A 1 410 ? 16.850 -5.676 3.208 1.00 82.88 410 ARG A CA 1
ATOM 3227 C C . ARG A 1 410 ? 16.380 -4.406 2.524 1.00 82.88 410 ARG A C 1
ATOM 3229 O O . ARG A 1 410 ? 16.330 -4.388 1.305 1.00 82.88 410 ARG A O 1
ATOM 3236 N N . SER A 1 411 ? 16.064 -3.353 3.273 1.00 84.88 411 SER A N 1
ATOM 3237 C CA . SER A 1 411 ? 15.584 -2.107 2.664 1.00 84.88 411 SER A CA 1
ATOM 3238 C C . SER A 1 411 ? 16.675 -1.468 1.801 1.00 84.88 411 SER A C 1
ATOM 3240 O O . SER A 1 411 ? 17.815 -1.333 2.248 1.00 84.88 411 SER A O 1
ATOM 3242 N N . ILE A 1 412 ? 16.324 -1.070 0.576 1.00 86.88 412 ILE A N 1
ATOM 3243 C CA . ILE A 1 412 ? 17.196 -0.294 -0.307 1.00 86.88 412 ILE A CA 1
ATOM 3244 C C . ILE A 1 412 ? 16.534 1.027 -0.655 1.00 86.88 412 ILE A C 1
ATOM 3246 O O . ILE A 1 412 ? 15.376 1.047 -1.074 1.00 86.88 412 ILE A O 1
ATOM 3250 N N . VAL A 1 413 ? 17.316 2.100 -0.563 1.00 87.56 413 VAL A N 1
ATOM 3251 C CA . VAL A 1 413 ? 16.946 3.427 -1.053 1.00 87.56 413 VAL A CA 1
ATOM 3252 C C . VAL A 1 413 ? 17.956 3.878 -2.089 1.00 87.56 413 VAL A C 1
ATOM 3254 O O . VAL A 1 413 ? 19.151 3.933 -1.814 1.00 87.56 413 VAL A O 1
ATOM 3257 N N . PHE A 1 414 ? 17.473 4.223 -3.278 1.00 88.56 414 PHE A N 1
ATOM 3258 C CA . PHE A 1 414 ? 18.291 4.878 -4.290 1.00 88.56 414 PHE A CA 1
ATOM 3259 C C . PHE A 1 414 ? 18.251 6.381 -4.065 1.00 88.56 414 PHE A C 1
ATOM 3261 O O . PHE A 1 414 ? 17.171 6.966 -4.011 1.00 88.56 414 PHE A O 1
ATOM 3268 N N . LEU A 1 415 ? 19.421 6.998 -3.946 1.00 87.25 415 LEU A N 1
ATOM 3269 C CA . LEU A 1 415 ? 19.539 8.411 -3.629 1.00 87.25 415 LEU A CA 1
ATOM 3270 C C . LEU A 1 415 ? 20.392 9.116 -4.692 1.00 87.25 415 LEU A C 1
ATOM 3272 O O . LEU A 1 415 ? 21.573 8.785 -4.833 1.00 87.25 415 LEU A O 1
ATOM 3276 N N . PRO A 1 416 ? 19.821 10.070 -5.450 1.00 85.5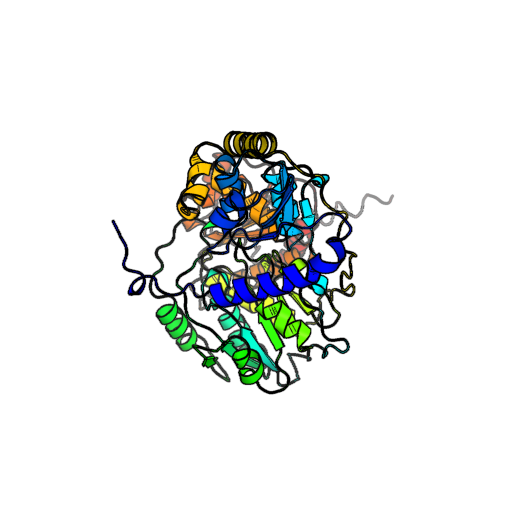6 416 PRO A N 1
ATOM 3277 C CA . PRO A 1 416 ? 20.585 10.886 -6.385 1.00 85.56 416 PRO A CA 1
ATOM 3278 C C . PRO A 1 416 ? 21.617 11.724 -5.649 1.00 85.56 416 PRO A C 1
ATOM 3280 O O . PRO A 1 416 ? 21.267 12.456 -4.722 1.00 85.56 416 PRO A O 1
ATOM 3283 N N . ILE A 1 417 ? 22.875 11.654 -6.076 1.00 83.38 417 ILE A N 1
ATOM 3284 C CA . ILE A 1 417 ? 23.968 12.421 -5.458 1.00 83.38 417 ILE A CA 1
ATOM 3285 C C . ILE A 1 417 ? 23.657 13.914 -5.480 1.00 83.38 417 ILE A C 1
ATOM 3287 O O . ILE A 1 417 ? 23.866 14.597 -4.484 1.00 83.38 417 ILE A O 1
ATOM 3291 N N . GLN A 1 418 ? 23.101 14.407 -6.588 1.00 81.94 418 GLN A N 1
ATOM 3292 C CA . GLN A 1 418 ? 22.734 15.811 -6.757 1.00 81.94 418 GLN A CA 1
ATOM 3293 C C . GLN A 1 418 ? 21.680 16.295 -5.750 1.00 81.94 418 GLN A C 1
ATOM 3295 O O . GLN A 1 418 ? 21.549 17.497 -5.543 1.00 81.94 418 GLN A O 1
ATOM 3300 N N . ASN A 1 419 ? 20.964 15.374 -5.097 1.00 84.50 419 ASN A N 1
ATOM 3301 C CA . ASN A 1 419 ? 19.959 15.705 -4.095 1.00 84.50 419 ASN A CA 1
ATOM 3302 C C . ASN A 1 419 ? 20.461 15.477 -2.657 1.00 84.50 419 ASN A C 1
ATOM 3304 O O . ASN A 1 419 ? 19.683 15.654 -1.723 1.00 84.50 419 ASN A O 1
ATOM 3308 N N . LEU A 1 420 ? 21.729 15.091 -2.440 1.00 83.06 420 LEU A N 1
ATOM 3309 C CA . LEU A 1 420 ? 22.281 14.830 -1.098 1.00 83.06 420 LEU A CA 1
ATOM 3310 C C . LEU A 1 420 ? 22.209 16.039 -0.159 1.00 83.06 420 LEU A C 1
ATOM 3312 O O . LEU A 1 420 ? 22.133 15.850 1.054 1.00 83.06 420 LEU A O 1
ATOM 3316 N N . ASP A 1 421 ? 22.216 17.256 -0.702 1.00 81.50 421 ASP A N 1
ATOM 3317 C CA . ASP A 1 421 ? 22.127 18.489 0.086 1.00 81.50 421 ASP A CA 1
ATOM 3318 C C . ASP A 1 421 ? 20.704 18.780 0.589 1.00 81.50 421 ASP A C 1
ATOM 3320 O O . ASP A 1 421 ? 20.514 19.581 1.509 1.00 81.50 421 ASP A O 1
ATOM 3324 N N . GLU A 1 422 ? 19.688 18.107 0.044 1.00 82.56 422 GLU A N 1
ATOM 3325 C CA . GLU A 1 422 ? 18.326 18.211 0.551 1.00 82.56 422 GLU A CA 1
ATOM 3326 C C . GLU A 1 422 ? 18.224 17.548 1.929 1.00 82.56 422 GLU A C 1
ATOM 3328 O O . GLU A 1 422 ? 18.670 16.419 2.137 1.00 82.56 422 GLU A O 1
ATOM 3333 N N . VAL A 1 423 ? 17.578 18.229 2.883 1.00 77.38 423 VAL A N 1
ATOM 3334 C CA . VAL A 1 423 ? 17.499 17.788 4.289 1.00 77.38 423 VAL A CA 1
ATOM 3335 C C . VAL A 1 423 ? 17.010 16.341 4.413 1.00 77.38 423 VAL A C 1
ATOM 3337 O O . VAL A 1 423 ? 17.585 15.564 5.172 1.00 77.38 423 VAL A O 1
ATOM 3340 N N . HIS A 1 424 ? 15.985 15.951 3.653 1.00 77.19 424 HIS A N 1
ATOM 3341 C CA . HIS A 1 424 ? 15.441 14.592 3.677 1.00 77.19 424 HIS A CA 1
ATOM 3342 C C . HIS A 1 424 ? 16.452 13.534 3.201 1.00 77.19 424 HIS A C 1
ATOM 3344 O O . HIS A 1 424 ? 16.640 12.505 3.859 1.00 77.19 424 HIS A O 1
ATOM 3350 N N . HIS A 1 425 ? 17.129 13.791 2.083 1.00 83.69 425 HIS A N 1
ATOM 3351 C CA . HIS A 1 425 ? 18.130 12.891 1.519 1.00 83.69 425 HIS A CA 1
ATOM 3352 C C . HIS A 1 425 ? 19.364 12.804 2.408 1.00 83.69 425 HIS A C 1
ATOM 3354 O O . HIS A 1 425 ? 19.810 11.698 2.712 1.00 83.69 425 HIS A O 1
ATOM 3360 N N . ARG A 1 426 ? 19.846 13.935 2.931 1.00 81.75 426 ARG A N 1
ATOM 3361 C CA . ARG A 1 426 ? 20.921 13.957 3.924 1.00 81.75 426 ARG A CA 1
ATOM 3362 C C . ARG A 1 426 ? 20.564 13.127 5.148 1.00 81.75 426 ARG A C 1
ATOM 3364 O O . ARG A 1 426 ? 21.362 12.307 5.579 1.00 81.75 426 ARG A O 1
ATOM 3371 N N . MET A 1 427 ? 19.361 13.282 5.695 1.00 77.06 427 MET A N 1
ATOM 3372 C CA . MET A 1 427 ? 18.927 12.505 6.858 1.00 77.06 427 MET A CA 1
ATOM 3373 C C . MET A 1 427 ? 18.807 11.008 6.548 1.00 77.06 427 MET A C 1
ATOM 3375 O O . MET A 1 427 ? 19.255 10.188 7.349 1.00 77.06 427 MET A O 1
ATOM 3379 N N . THR A 1 428 ? 18.253 10.647 5.389 1.00 81.44 428 THR A N 1
ATOM 3380 C CA . THR A 1 428 ? 18.165 9.250 4.931 1.00 81.44 428 THR A CA 1
ATOM 3381 C C . THR A 1 428 ? 19.553 8.646 4.783 1.00 81.44 428 THR A C 1
ATOM 3383 O O . THR A 1 428 ? 19.829 7.585 5.345 1.00 81.44 428 THR A O 1
ATOM 3386 N N . PHE A 1 429 ? 20.461 9.376 4.129 1.00 83.69 429 PHE A N 1
ATOM 3387 C CA . PHE A 1 429 ? 21.864 9.023 4.053 1.00 83.69 429 PHE A CA 1
ATOM 3388 C C . PHE A 1 429 ? 22.417 8.812 5.453 1.00 83.69 429 PHE A C 1
ATOM 3390 O O . PHE A 1 429 ? 22.815 7.695 5.740 1.00 83.69 429 PHE A O 1
ATOM 3397 N N . LEU A 1 430 ? 22.377 9.810 6.346 1.00 79.12 430 LEU A N 1
ATOM 3398 C CA . LEU A 1 430 ? 22.946 9.789 7.704 1.00 79.12 430 LEU A CA 1
ATOM 3399 C C . LEU A 1 430 ? 22.435 8.638 8.574 1.00 79.12 430 LEU A C 1
ATOM 3401 O O . LEU A 1 430 ? 23.192 8.087 9.373 1.00 79.12 430 LEU A O 1
ATOM 3405 N N . GLN A 1 431 ? 21.203 8.193 8.359 1.00 78.38 431 GLN A N 1
ATOM 3406 C CA . GLN A 1 431 ? 20.608 7.082 9.097 1.00 78.38 431 GLN A CA 1
ATOM 3407 C C . GLN A 1 431 ? 20.750 5.712 8.406 1.00 78.38 431 GLN A C 1
ATOM 3409 O O . GLN A 1 431 ? 20.302 4.706 8.959 1.00 78.38 431 GLN A O 1
ATOM 3414 N N . ALA A 1 432 ? 21.327 5.648 7.203 1.00 82.06 432 ALA A N 1
ATOM 3415 C CA . ALA A 1 432 ? 21.605 4.390 6.512 1.00 82.06 432 ALA A CA 1
ATOM 3416 C C . ALA A 1 432 ? 22.637 3.545 7.273 1.00 82.06 432 ALA A C 1
ATOM 3418 O O . ALA A 1 432 ? 23.655 4.069 7.738 1.00 82.06 432 ALA A O 1
ATOM 3419 N N . GLN A 1 433 ? 22.405 2.236 7.354 1.00 80.25 433 GLN A N 1
ATOM 3420 C CA . GLN A 1 433 ? 23.354 1.296 7.954 1.00 80.25 433 GLN A CA 1
ATOM 3421 C C . GLN A 1 433 ? 24.530 1.039 7.014 1.00 80.25 433 GLN A C 1
ATOM 3423 O O . GLN A 1 433 ? 25.672 0.920 7.447 1.00 80.25 433 GLN A O 1
ATOM 3428 N N . SER A 1 434 ? 24.260 0.970 5.714 1.00 82.62 434 SER A N 1
ATOM 3429 C CA . SER A 1 434 ? 25.297 0.847 4.702 1.00 82.62 434 SER A CA 1
ATOM 3430 C C . SER A 1 434 ? 25.019 1.785 3.541 1.00 82.62 434 SER A C 1
ATOM 3432 O O . SER A 1 434 ? 23.874 2.138 3.258 1.00 82.62 434 SER A O 1
ATOM 3434 N N . VAL A 1 435 ? 26.095 2.216 2.897 1.00 83.31 435 VAL A N 1
ATOM 3435 C CA . VAL A 1 435 ? 26.056 3.057 1.707 1.00 83.31 435 VAL A CA 1
ATOM 3436 C C . VAL A 1 435 ? 26.833 2.330 0.627 1.00 83.31 435 VAL A C 1
ATOM 3438 O O . VAL A 1 435 ? 27.961 1.915 0.886 1.00 83.31 435 VAL A O 1
ATOM 3441 N N . ILE A 1 436 ? 26.222 2.178 -0.544 1.00 84.56 436 ILE A N 1
ATOM 3442 C CA . ILE A 1 436 ? 26.817 1.632 -1.757 1.00 84.56 436 ILE A CA 1
ATOM 3443 C C . ILE A 1 436 ? 26.986 2.774 -2.755 1.00 84.56 436 ILE A C 1
ATOM 3445 O O . ILE A 1 436 ? 26.034 3.497 -3.046 1.00 84.56 436 ILE A O 1
ATOM 3449 N N . VAL A 1 437 ? 28.191 2.903 -3.306 1.00 83.31 437 VAL A N 1
ATOM 3450 C CA . VAL A 1 437 ? 28.517 3.868 -4.363 1.00 83.31 437 VAL A CA 1
ATOM 3451 C C . VAL A 1 437 ? 28.941 3.078 -5.607 1.00 83.31 437 VAL A C 1
ATOM 3453 O O . VAL A 1 437 ? 30.039 2.533 -5.610 1.00 83.31 437 VAL A O 1
ATOM 3456 N N . PRO A 1 438 ? 28.065 2.921 -6.615 1.00 71.19 438 PRO A N 1
ATOM 3457 C CA . PRO A 1 438 ? 28.256 2.018 -7.750 1.00 71.19 438 PRO A CA 1
ATOM 3458 C C . PRO A 1 438 ? 29.006 2.612 -8.968 1.00 71.19 438 PRO A C 1
ATOM 3460 O O . PRO A 1 438 ? 28.884 2.063 -10.063 1.00 71.19 438 PRO A O 1
ATOM 3463 N N . PHE A 1 439 ? 29.767 3.707 -8.838 1.00 71.81 439 PHE A N 1
ATOM 3464 C CA . PHE A 1 439 ? 30.444 4.370 -9.973 1.00 71.81 439 PHE A CA 1
ATOM 3465 C C . PHE A 1 439 ? 31.840 4.918 -9.626 1.00 71.81 439 PHE A C 1
ATOM 3467 O O . PHE A 1 439 ? 32.156 5.167 -8.465 1.00 71.81 439 PHE A O 1
ATOM 3474 N N . VAL A 1 440 ? 32.650 5.126 -10.674 1.00 55.31 440 VAL A N 1
ATOM 3475 C CA . VAL A 1 440 ? 34.003 5.705 -10.652 1.00 55.31 440 VAL A CA 1
ATOM 3476 C C . VAL A 1 440 ? 34.020 6.869 -11.647 1.00 55.31 440 VAL A C 1
ATOM 3478 O O . VAL A 1 440 ? 34.334 6.688 -12.818 1.00 55.31 440 VAL A O 1
ATOM 3481 N N . GLU A 1 441 ? 33.616 8.056 -11.207 1.00 60.38 441 GLU A N 1
ATOM 3482 C CA . GLU A 1 441 ? 34.047 9.291 -11.865 1.00 60.38 441 GLU A CA 1
ATOM 3483 C C . GLU A 1 441 ? 34.989 10.001 -10.899 1.00 60.38 441 GLU A C 1
ATOM 3485 O O . GLU A 1 441 ? 34.587 10.343 -9.782 1.00 60.38 441 GLU A O 1
ATOM 3490 N N . ASP A 1 442 ? 36.231 10.236 -11.331 1.00 61.03 442 ASP A N 1
ATOM 3491 C CA . ASP A 1 442 ? 37.283 10.871 -10.523 1.00 61.03 442 ASP A CA 1
ATOM 3492 C C . ASP A 1 442 ? 36.851 12.238 -9.959 1.00 61.03 442 ASP A C 1
ATOM 3494 O O . ASP A 1 442 ? 37.376 12.690 -8.947 1.00 61.03 442 ASP A O 1
ATOM 3498 N N . GLY A 1 443 ? 35.864 12.896 -10.580 1.00 65.31 443 GLY A N 1
ATOM 3499 C CA . GLY A 1 443 ? 35.316 14.173 -10.120 1.00 65.31 443 GLY A CA 1
ATOM 3500 C C . GLY A 1 443 ? 34.382 14.084 -8.906 1.00 65.31 443 GLY A C 1
ATOM 3501 O O . GLY A 1 443 ? 34.253 15.066 -8.178 1.00 65.31 443 GLY A O 1
ATOM 3502 N N . ILE A 1 444 ? 33.742 12.935 -8.655 1.00 67.69 444 ILE A N 1
ATOM 3503 C CA . ILE A 1 444 ? 32.791 12.773 -7.539 1.00 67.69 444 ILE A CA 1
ATOM 3504 C C . ILE A 1 444 ? 33.507 12.324 -6.262 1.00 67.69 444 ILE A C 1
ATOM 3506 O O . ILE A 1 444 ? 33.058 12.647 -5.160 1.00 67.69 444 ILE A O 1
ATOM 3510 N N . LEU A 1 445 ? 34.633 11.617 -6.393 1.00 67.75 445 LEU A N 1
ATOM 3511 C CA . LEU A 1 445 ? 35.374 11.087 -5.250 1.00 67.75 445 LEU A CA 1
ATOM 3512 C C . LEU A 1 445 ? 35.794 12.190 -4.257 1.00 67.75 445 LEU A C 1
ATOM 3514 O O . LEU A 1 445 ? 35.467 12.042 -3.083 1.00 67.75 445 LEU A O 1
ATOM 3518 N N . PRO A 1 446 ? 36.370 13.338 -4.679 1.00 73.38 446 PRO A N 1
ATOM 3519 C CA . PRO A 1 446 ? 36.738 14.410 -3.752 1.00 73.38 446 PRO A CA 1
ATOM 3520 C C . PRO A 1 446 ? 35.531 15.025 -3.035 1.00 73.38 446 PRO A C 1
ATOM 3522 O O . PRO A 1 446 ? 35.627 15.401 -1.866 1.00 73.38 446 PRO A O 1
ATOM 3525 N N . PHE A 1 447 ? 34.382 15.114 -3.717 1.00 75.62 447 PHE A N 1
ATOM 3526 C CA . PHE A 1 447 ? 33.136 15.575 -3.104 1.00 75.62 447 PHE A CA 1
ATOM 3527 C C . PHE A 1 447 ? 32.672 14.590 -2.029 1.00 75.62 447 PHE A C 1
ATOM 3529 O O . PHE A 1 447 ? 32.452 14.999 -0.891 1.00 75.62 447 PHE A O 1
ATOM 3536 N N . LEU A 1 448 ? 32.580 13.297 -2.359 1.00 71.44 448 LEU A N 1
ATOM 3537 C CA . LEU A 1 448 ? 32.165 12.269 -1.407 1.00 71.44 448 LEU A CA 1
ATOM 3538 C C . LEU A 1 448 ? 33.144 12.155 -0.240 1.00 71.44 448 LEU A C 1
ATOM 3540 O O . LEU A 1 448 ? 32.698 12.064 0.894 1.00 71.44 448 LEU A O 1
ATOM 3544 N N . GLU A 1 449 ? 34.451 12.210 -0.481 1.00 73.00 449 GLU A N 1
ATOM 3545 C CA . GLU A 1 449 ? 35.466 12.199 0.573 1.00 73.00 449 GLU A CA 1
ATOM 3546 C C . GLU A 1 449 ? 35.308 13.400 1.504 1.00 73.00 449 GLU A C 1
ATOM 3548 O O . GLU A 1 449 ? 35.174 13.215 2.711 1.00 73.00 449 GLU A O 1
ATOM 3553 N N . SER A 1 450 ? 35.238 14.624 0.967 1.00 77.50 450 SER A N 1
ATOM 3554 C CA . SER A 1 450 ? 35.033 15.826 1.785 1.00 77.50 450 SER A CA 1
ATOM 3555 C C . SER A 1 450 ? 33.733 15.755 2.587 1.00 77.50 450 SER A C 1
ATOM 3557 O O . SER A 1 450 ? 33.691 16.162 3.749 1.00 77.50 450 SER A O 1
ATOM 3559 N N . TRP A 1 451 ? 32.668 15.246 1.971 1.00 72.00 451 TRP A N 1
ATOM 3560 C CA . TRP A 1 451 ? 31.349 15.158 2.581 1.00 72.00 451 TRP A CA 1
ATOM 3561 C C . TRP A 1 451 ? 31.312 14.081 3.676 1.00 72.00 451 TRP A C 1
ATOM 3563 O O . TRP A 1 451 ? 30.858 14.342 4.789 1.00 72.00 451 TRP A O 1
ATOM 3573 N N . LEU A 1 452 ? 31.891 12.904 3.421 1.00 71.56 452 LEU A N 1
ATOM 3574 C CA . LEU A 1 452 ? 32.022 11.806 4.385 1.00 71.56 452 LEU A CA 1
ATOM 3575 C C . LEU A 1 452 ? 32.943 12.161 5.556 1.00 71.56 452 LEU A C 1
ATOM 3577 O O . LEU A 1 452 ? 32.676 11.743 6.681 1.00 71.56 452 LEU A O 1
ATOM 3581 N N . ILE A 1 453 ? 33.995 12.950 5.315 1.00 75.31 453 ILE A N 1
ATOM 3582 C CA . ILE A 1 453 ? 34.861 13.486 6.375 1.00 75.31 453 ILE A CA 1
ATOM 3583 C C . ILE A 1 453 ? 34.055 14.391 7.314 1.00 75.31 453 ILE A C 1
ATOM 3585 O O . ILE A 1 453 ? 34.241 14.325 8.529 1.00 75.31 453 ILE A O 1
ATOM 3589 N N . SER A 1 454 ? 33.147 15.214 6.780 1.00 72.81 454 SER A N 1
ATOM 3590 C CA . SER A 1 454 ? 32.304 16.084 7.610 1.00 72.81 454 SER A CA 1
ATOM 3591 C C . SER A 1 454 ? 31.198 15.347 8.376 1.00 72.81 454 SER A C 1
ATOM 3593 O O . SER A 1 454 ? 30.711 15.864 9.379 1.00 72.81 454 SER A O 1
ATOM 3595 N N . GLU A 1 455 ? 30.829 14.138 7.944 1.00 67.44 455 GLU A N 1
ATOM 3596 C CA . GLU A 1 455 ? 29.681 13.375 8.450 1.00 67.44 455 GLU A CA 1
ATOM 3597 C C . GLU A 1 455 ? 30.055 11.901 8.702 1.00 67.44 455 GLU A C 1
ATOM 3599 O O . GLU A 1 455 ? 29.626 10.998 7.969 1.00 67.44 455 GLU A O 1
ATOM 3604 N N . PRO A 1 456 ? 30.886 11.620 9.725 1.00 60.06 456 PRO A N 1
ATOM 3605 C CA . PRO A 1 456 ? 31.459 10.298 9.924 1.00 60.06 456 PRO A CA 1
ATOM 3606 C C . PRO A 1 456 ? 30.379 9.249 10.221 1.00 60.06 456 PRO A C 1
ATOM 3608 O O . PRO A 1 456 ? 29.650 9.317 11.212 1.00 60.06 456 PRO A O 1
ATOM 3611 N N . LYS A 1 457 ? 30.322 8.223 9.368 1.00 63.97 457 LYS A N 1
ATOM 3612 C CA . LYS A 1 457 ? 29.492 7.024 9.534 1.00 63.97 457 LYS A CA 1
ATOM 3613 C C . LYS A 1 457 ? 30.323 5.806 9.897 1.00 63.97 457 LYS A C 1
ATOM 3615 O O . LYS A 1 457 ? 31.440 5.641 9.424 1.00 63.97 457 LYS A O 1
ATOM 3620 N N . ALA A 1 458 ? 29.710 4.889 10.642 1.00 50.91 458 ALA A N 1
ATOM 3621 C CA . ALA A 1 458 ? 30.344 3.642 11.066 1.00 50.91 458 ALA A CA 1
ATOM 3622 C C . ALA A 1 458 ? 30.591 2.626 9.925 1.00 50.91 458 ALA A C 1
ATOM 3624 O O . ALA A 1 458 ? 31.445 1.754 10.072 1.00 50.91 458 ALA A O 1
ATOM 3625 N N . SER A 1 459 ? 29.884 2.717 8.789 1.00 64.06 459 SER A N 1
ATOM 3626 C CA . SER A 1 459 ? 30.060 1.778 7.667 1.00 64.06 459 SER A CA 1
ATOM 3627 C C . SER A 1 459 ? 29.634 2.358 6.316 1.00 64.06 459 SER A C 1
ATOM 3629 O O . SER A 1 459 ? 28.486 2.229 5.889 1.00 64.06 459 SER A O 1
ATOM 3631 N N . VAL A 1 460 ? 30.585 2.963 5.607 1.00 63.84 460 VAL A N 1
ATOM 3632 C CA . VAL A 1 460 ? 30.467 3.280 4.175 1.00 63.84 460 VAL A CA 1
ATOM 3633 C C . VAL A 1 460 ? 31.235 2.218 3.399 1.00 63.84 460 VAL A C 1
ATOM 3635 O O . VAL A 1 460 ? 32.376 1.917 3.747 1.00 63.84 460 VAL A O 1
ATOM 3638 N N . ARG A 1 461 ? 30.614 1.626 2.373 1.00 66.25 461 ARG A N 1
ATOM 3639 C CA . ARG A 1 461 ? 31.274 0.652 1.500 1.00 66.25 461 ARG A CA 1
ATOM 3640 C C . ARG A 1 461 ? 31.289 1.190 0.078 1.00 66.25 461 ARG A C 1
ATOM 3642 O O . ARG A 1 461 ? 30.274 1.214 -0.613 1.00 66.25 461 ARG A O 1
ATOM 3649 N N . ILE A 1 462 ? 32.457 1.640 -0.349 1.00 62.19 462 ILE A N 1
ATOM 3650 C CA . ILE A 1 462 ? 32.653 2.134 -1.707 1.00 62.19 462 ILE A CA 1
ATOM 3651 C C . ILE A 1 462 ? 32.916 0.917 -2.592 1.00 62.19 462 ILE A C 1
ATOM 3653 O O . ILE A 1 462 ? 33.823 0.134 -2.322 1.00 62.19 462 ILE A O 1
ATOM 3657 N N . LEU A 1 463 ? 32.082 0.719 -3.611 1.00 60.44 463 LEU A N 1
ATOM 3658 C CA . LEU A 1 463 ? 32.295 -0.332 -4.597 1.00 60.44 463 LEU A CA 1
ATOM 3659 C C . LEU A 1 463 ? 33.071 0.261 -5.765 1.00 60.44 463 LEU A C 1
ATOM 3661 O O . LEU A 1 463 ? 32.498 0.902 -6.642 1.00 60.44 463 LEU A O 1
ATOM 3665 N N . PHE A 1 464 ? 34.378 0.024 -5.783 1.00 56.72 464 PHE A N 1
ATOM 3666 C CA . PHE A 1 464 ? 35.205 0.389 -6.922 1.00 56.72 464 PHE A CA 1
ATOM 3667 C C . PHE A 1 464 ? 34.983 -0.605 -8.060 1.00 56.72 464 PHE A C 1
ATOM 3669 O O . PHE A 1 464 ? 35.151 -1.817 -7.905 1.00 56.72 464 PHE A O 1
ATOM 3676 N N . ASN A 1 465 ? 34.610 -0.085 -9.226 1.00 50.84 465 ASN A N 1
ATOM 3677 C CA . ASN A 1 465 ? 34.684 -0.851 -10.457 1.00 50.84 465 ASN A CA 1
ATOM 3678 C C . ASN A 1 465 ? 36.114 -0.728 -10.985 1.00 50.84 465 ASN A C 1
ATOM 3680 O O . ASN A 1 465 ? 36.456 0.278 -11.607 1.00 50.84 465 ASN A O 1
ATOM 3684 N N . SER A 1 466 ? 36.969 -1.722 -10.734 1.00 48.38 466 SER A N 1
ATOM 3685 C CA . SER A 1 466 ? 38.211 -1.797 -11.500 1.00 48.38 466 SER A CA 1
ATOM 3686 C C . SER A 1 466 ? 37.819 -2.068 -12.952 1.00 48.38 466 SER A C 1
ATOM 3688 O O . SER A 1 466 ? 36.973 -2.919 -13.231 1.00 48.38 466 SER A O 1
ATOM 3690 N N . ALA A 1 467 ? 38.421 -1.357 -13.905 1.00 47.00 467 ALA A N 1
ATOM 3691 C CA . ALA A 1 467 ? 38.126 -1.480 -15.337 1.00 47.00 467 ALA A CA 1
ATOM 3692 C C . ALA A 1 467 ? 38.320 -2.910 -15.916 1.00 47.00 467 ALA A C 1
ATOM 3694 O O . ALA A 1 467 ? 38.154 -3.128 -17.114 1.00 47.00 467 ALA A O 1
ATOM 3695 N N . GLN A 1 468 ? 38.649 -3.903 -15.083 1.00 48.19 468 GLN A N 1
ATOM 3696 C CA . GLN A 1 468 ? 38.819 -5.311 -15.421 1.00 48.19 468 GLN A CA 1
ATOM 3697 C C . GLN A 1 468 ? 37.666 -6.211 -14.929 1.00 48.19 468 GLN A C 1
ATOM 3699 O O . GLN A 1 468 ? 37.907 -7.318 -14.466 1.00 48.19 468 GLN A O 1
ATOM 3704 N N . GLY A 1 469 ? 36.408 -5.774 -15.039 1.00 46.97 469 GLY A N 1
ATOM 3705 C CA . GLY A 1 469 ? 35.225 -6.586 -15.405 1.00 46.97 469 GLY A CA 1
ATOM 3706 C C . GLY A 1 469 ? 34.853 -7.886 -14.658 1.00 46.97 469 GLY A C 1
ATOM 3707 O O . GLY A 1 469 ? 33.858 -8.498 -15.040 1.00 46.97 469 GLY A O 1
ATOM 3708 N N . LYS A 1 470 ? 35.585 -8.349 -13.635 1.00 47.22 470 LYS A N 1
ATOM 3709 C CA . LYS A 1 470 ? 35.346 -9.648 -12.974 1.00 47.22 470 LYS A CA 1
ATOM 3710 C C . LYS A 1 470 ? 35.100 -9.596 -11.460 1.00 47.22 470 LYS A C 1
ATOM 3712 O O . LYS A 1 470 ? 34.629 -10.598 -10.941 1.00 47.22 470 LYS A O 1
ATOM 3717 N N . SER A 1 471 ? 35.328 -8.480 -10.756 1.00 54.44 471 SER A N 1
ATOM 3718 C CA . SER A 1 471 ? 35.222 -8.448 -9.279 1.00 54.44 471 SER A CA 1
ATOM 3719 C C . SER A 1 471 ? 33.944 -7.819 -8.698 1.00 54.44 471 SER A C 1
ATOM 3721 O O . SER A 1 471 ? 33.645 -8.046 -7.532 1.00 54.44 471 SER A O 1
ATOM 3723 N N . SER A 1 472 ? 33.131 -7.074 -9.458 1.00 55.69 472 SER A N 1
ATOM 3724 C CA . SER A 1 472 ? 32.063 -6.253 -8.852 1.00 55.69 472 SER A CA 1
ATOM 3725 C C . SER A 1 472 ? 30.887 -7.051 -8.258 1.00 55.69 472 SER A C 1
ATOM 3727 O O . SER A 1 472 ? 30.384 -6.698 -7.192 1.00 55.69 472 SER A O 1
ATOM 3729 N N . VAL A 1 473 ? 30.465 -8.159 -8.880 1.00 55.28 473 VAL A N 1
ATOM 3730 C CA . VAL A 1 473 ? 29.313 -8.970 -8.415 1.00 55.28 473 VAL A CA 1
ATOM 3731 C C . VAL A 1 473 ? 29.635 -9.783 -7.154 1.00 55.28 473 VAL A C 1
ATOM 3733 O O . VAL A 1 473 ? 28.801 -9.884 -6.247 1.00 55.28 473 VAL A O 1
ATOM 3736 N N . GLU A 1 474 ? 30.844 -10.342 -7.059 1.00 56.53 474 GLU A N 1
ATOM 3737 C CA . GLU A 1 474 ? 31.301 -11.059 -5.860 1.00 56.53 474 GLU A CA 1
ATOM 3738 C C . GLU A 1 474 ? 31.444 -10.105 -4.672 1.00 56.53 474 GLU A C 1
ATOM 3740 O O . GLU A 1 474 ? 31.022 -10.445 -3.561 1.00 56.53 474 GLU A O 1
ATOM 3745 N N . THR A 1 475 ? 31.920 -8.878 -4.905 1.00 58.31 475 THR A N 1
ATOM 3746 C CA . THR A 1 475 ? 31.999 -7.847 -3.867 1.00 58.31 475 THR A CA 1
ATOM 3747 C C . THR A 1 475 ? 30.610 -7.418 -3.393 1.00 58.31 475 THR A C 1
ATOM 3749 O O . THR A 1 475 ? 30.374 -7.408 -2.188 1.00 58.31 475 THR A O 1
ATOM 3752 N N . VAL A 1 476 ? 29.636 -7.171 -4.283 1.00 56.62 476 VAL A N 1
ATOM 3753 C CA . VAL A 1 476 ? 28.239 -6.868 -3.880 1.00 56.62 476 VAL A CA 1
ATOM 3754 C C . VAL A 1 476 ? 27.634 -8.014 -3.070 1.00 56.62 476 VAL A C 1
ATOM 3756 O O . VAL A 1 476 ? 27.015 -7.791 -2.027 1.00 56.62 476 VAL A O 1
ATOM 3759 N N . THR A 1 477 ? 27.832 -9.253 -3.523 1.00 55.47 477 THR A N 1
ATOM 3760 C CA . THR A 1 477 ? 27.324 -10.447 -2.837 1.00 55.47 477 THR A CA 1
ATOM 3761 C C . THR A 1 477 ? 27.948 -10.588 -1.450 1.00 55.47 477 THR A C 1
ATOM 3763 O O . THR A 1 477 ? 27.247 -10.896 -0.487 1.00 55.47 477 THR A O 1
ATOM 3766 N N . THR A 1 478 ? 29.246 -10.315 -1.325 1.00 58.50 478 THR A N 1
ATOM 3767 C CA . THR A 1 478 ? 29.967 -10.314 -0.047 1.00 58.50 478 THR A CA 1
ATOM 3768 C C . THR A 1 478 ? 29.490 -9.180 0.855 1.00 58.50 478 THR A C 1
ATOM 3770 O O . THR A 1 478 ? 29.270 -9.405 2.039 1.00 58.50 478 THR A O 1
ATOM 3773 N N . ILE A 1 479 ? 29.230 -7.987 0.313 1.00 57.38 479 ILE A N 1
ATOM 3774 C CA . ILE A 1 479 ? 28.700 -6.842 1.065 1.00 57.38 479 ILE A CA 1
ATOM 3775 C C . ILE A 1 479 ? 27.320 -7.134 1.642 1.00 57.38 479 ILE A C 1
ATOM 3777 O O . ILE A 1 479 ? 27.072 -6.897 2.824 1.00 57.38 479 ILE A O 1
ATOM 3781 N N . LEU A 1 480 ? 26.425 -7.688 0.830 1.00 53.56 480 LEU A N 1
ATOM 3782 C CA . LEU A 1 480 ? 25.077 -8.020 1.277 1.00 53.56 480 LEU A CA 1
ATOM 3783 C C . LEU A 1 480 ? 25.054 -9.235 2.221 1.00 53.56 480 LEU A C 1
ATOM 3785 O O . LEU A 1 480 ? 24.059 -9.440 2.912 1.00 53.56 480 LEU A O 1
ATOM 3789 N N . ARG A 1 481 ? 26.145 -10.010 2.312 1.00 54.28 481 ARG A N 1
ATOM 3790 C CA . ARG A 1 481 ? 26.281 -11.164 3.220 1.00 54.28 481 ARG A CA 1
ATOM 3791 C C . ARG A 1 481 ? 27.075 -10.877 4.499 1.00 54.28 481 ARG A C 1
ATOM 3793 O O . ARG A 1 481 ? 26.757 -11.462 5.528 1.00 54.28 481 ARG A O 1
ATOM 3800 N N . ALA A 1 482 ? 28.074 -10.000 4.466 1.00 52.69 482 ALA A N 1
ATOM 3801 C CA . ALA A 1 482 ? 28.936 -9.702 5.608 1.00 52.69 482 ALA A CA 1
ATOM 3802 C C . ALA A 1 482 ? 28.224 -8.761 6.594 1.00 52.69 482 ALA A C 1
ATOM 3804 O O . ALA A 1 482 ? 27.962 -7.605 6.264 1.00 52.69 482 ALA A O 1
ATOM 3805 N N . GLN A 1 483 ? 27.920 -9.256 7.797 1.00 44.66 483 GLN A N 1
ATOM 3806 C CA . GLN A 1 483 ? 27.278 -8.482 8.871 1.00 44.66 483 GLN A CA 1
ATOM 3807 C C . GLN A 1 483 ? 28.224 -7.494 9.579 1.00 44.66 483 GLN A C 1
ATOM 3809 O O . GLN A 1 483 ? 27.734 -6.599 10.260 1.00 44.66 483 GLN A O 1
ATOM 3814 N N . ASP A 1 484 ? 29.542 -7.586 9.367 1.00 38.94 484 ASP A N 1
ATOM 3815 C CA . ASP A 1 484 ? 30.519 -6.808 10.136 1.00 38.94 484 ASP A CA 1
ATOM 3816 C C . ASP A 1 484 ? 31.134 -5.622 9.378 1.00 38.94 484 ASP A C 1
ATOM 3818 O O . ASP A 1 484 ? 31.325 -5.627 8.158 1.00 38.94 484 ASP A O 1
ATOM 3822 N N . SER A 1 485 ? 31.421 -4.574 10.151 1.00 35.12 485 SER A N 1
ATOM 3823 C CA . SER A 1 485 ? 32.005 -3.293 9.764 1.00 35.12 485 SER A CA 1
ATOM 3824 C C . SER A 1 485 ? 33.456 -3.435 9.300 1.00 35.12 485 SER A C 1
ATOM 3826 O O . SER A 1 485 ? 34.347 -3.699 10.105 1.00 35.12 485 SER A O 1
ATOM 3828 N N . LEU A 1 486 ? 33.703 -3.188 8.015 1.00 35.31 486 LEU A N 1
ATOM 3829 C CA . LEU A 1 486 ? 35.038 -2.956 7.469 1.00 35.31 486 LEU A CA 1
ATOM 3830 C C . LEU A 1 486 ? 34.937 -1.888 6.381 1.00 35.31 486 LEU A C 1
ATOM 3832 O O . LEU A 1 486 ? 34.247 -2.073 5.377 1.00 35.31 486 LEU A O 1
ATOM 3836 N N . ILE A 1 487 ? 35.631 -0.772 6.598 1.00 36.31 487 ILE A N 1
ATOM 3837 C CA . ILE A 1 487 ? 36.021 0.135 5.521 1.00 36.31 487 ILE A CA 1
ATOM 3838 C C . ILE A 1 487 ? 37.146 -0.596 4.789 1.00 36.31 487 ILE A C 1
ATOM 3840 O O . ILE A 1 487 ? 38.215 -0.811 5.355 1.00 36.31 487 ILE A O 1
ATOM 3844 N N . THR A 1 488 ? 36.883 -1.048 3.569 1.00 38.34 488 THR A N 1
ATOM 3845 C CA . THR A 1 488 ? 37.903 -1.629 2.692 1.00 38.34 488 THR A CA 1
ATOM 3846 C C . THR A 1 488 ? 38.119 -0.656 1.544 1.00 38.34 488 THR A C 1
ATOM 3848 O O . THR A 1 488 ? 37.228 -0.448 0.726 1.00 38.34 488 THR A O 1
ATOM 3851 N N . TYR A 1 489 ? 39.285 -0.012 1.539 1.00 36.34 489 TYR A N 1
ATOM 3852 C CA . TYR A 1 489 ? 39.855 0.581 0.335 1.00 36.34 489 TYR A CA 1
ATOM 3853 C C . TYR A 1 489 ? 40.556 -0.566 -0.392 1.00 36.34 489 TYR A C 1
ATOM 3855 O O . TYR A 1 489 ? 41.519 -1.123 0.135 1.00 36.34 489 TYR A O 1
ATOM 3863 N N . ASP A 1 490 ? 40.007 -0.993 -1.525 1.00 39.19 490 ASP A N 1
ATOM 3864 C CA . ASP A 1 490 ? 40.521 -2.134 -2.285 1.00 39.19 490 ASP A CA 1
ATOM 3865 C C . ASP A 1 490 ? 41.342 -1.628 -3.476 1.00 39.19 490 ASP A C 1
ATOM 3867 O O . ASP A 1 490 ? 40.858 -1.578 -4.604 1.00 39.19 490 ASP A O 1
ATOM 3871 N N . ASP A 1 491 ? 42.579 -1.205 -3.200 1.00 35.56 491 ASP A N 1
ATOM 3872 C CA . ASP A 1 491 ? 43.558 -0.838 -4.236 1.00 35.56 491 ASP A CA 1
ATOM 3873 C C . ASP A 1 491 ? 44.433 -2.028 -4.673 1.00 35.56 491 ASP A C 1
ATOM 3875 O O . ASP A 1 491 ? 45.268 -1.880 -5.565 1.00 35.56 491 ASP A O 1
ATOM 3879 N N . ASP A 1 492 ? 44.280 -3.224 -4.085 1.00 38.62 492 ASP A N 1
ATOM 3880 C CA . ASP A 1 492 ? 45.230 -4.313 -4.341 1.00 38.62 492 ASP A CA 1
ATOM 3881 C C . ASP A 1 492 ? 44.629 -5.726 -4.216 1.00 38.62 492 ASP A C 1
ATOM 3883 O O . ASP A 1 492 ? 44.841 -6.475 -3.255 1.00 38.62 492 ASP A O 1
ATOM 3887 N N . LEU A 1 493 ? 43.943 -6.148 -5.281 1.00 38.28 493 LEU A N 1
ATOM 3888 C CA . LEU A 1 493 ? 43.403 -7.503 -5.468 1.00 38.28 493 LEU A CA 1
ATOM 3889 C C . LEU A 1 493 ? 44.485 -8.589 -5.676 1.00 38.28 493 LEU A C 1
ATOM 3891 O O . LEU A 1 493 ? 44.174 -9.719 -6.051 1.00 38.28 493 LEU A O 1
ATOM 3895 N N . SER A 1 494 ? 45.761 -8.293 -5.404 1.00 32.56 494 SER A N 1
ATOM 3896 C CA . SER A 1 494 ? 46.845 -9.281 -5.415 1.00 32.56 494 SER A CA 1
ATOM 3897 C C . SER A 1 494 ? 47.068 -9.973 -4.056 1.00 32.56 494 SER A C 1
ATOM 3899 O O . SER A 1 494 ? 47.644 -11.066 -4.014 1.00 32.56 494 SER A O 1
ATOM 3901 N N . ASN A 1 495 ? 46.546 -9.429 -2.945 1.00 34.62 495 ASN A N 1
ATOM 3902 C CA . ASN A 1 495 ? 46.827 -9.953 -1.596 1.00 34.62 495 ASN A CA 1
ATOM 3903 C C . ASN A 1 495 ? 45.679 -10.729 -0.916 1.00 34.62 495 ASN A C 1
ATOM 3905 O O . ASN A 1 495 ? 45.925 -11.440 0.061 1.00 34.62 495 ASN A O 1
ATOM 3909 N N . ILE A 1 496 ? 44.462 -10.743 -1.473 1.00 32.75 496 ILE A N 1
ATOM 3910 C CA . ILE A 1 496 ? 43.305 -11.483 -0.904 1.00 32.75 496 ILE A CA 1
ATOM 3911 C C . ILE A 1 496 ? 43.244 -12.954 -1.383 1.00 32.75 496 ILE A C 1
ATOM 3913 O O . ILE A 1 496 ? 42.268 -13.665 -1.183 1.00 32.75 496 ILE A O 1
ATOM 3917 N N . THR A 1 497 ? 44.348 -13.484 -1.922 1.00 32.31 497 THR A N 1
ATOM 3918 C CA . THR A 1 497 ? 44.505 -14.932 -2.194 1.00 32.31 497 THR A CA 1
ATOM 3919 C C . THR A 1 497 ? 45.549 -15.619 -1.312 1.00 32.31 497 THR A C 1
ATOM 3921 O O . THR A 1 497 ? 45.831 -16.799 -1.504 1.00 32.31 497 THR A O 1
ATOM 3924 N N . ARG A 1 498 ? 46.113 -14.928 -0.308 1.00 32.56 498 ARG A N 1
ATOM 3925 C CA . ARG A 1 498 ? 47.069 -15.533 0.644 1.00 32.56 498 ARG A CA 1
ATOM 3926 C C . ARG A 1 498 ? 46.592 -15.629 2.095 1.00 32.56 498 ARG A C 1
ATOM 3928 O O . ARG A 1 498 ? 47.226 -16.332 2.873 1.00 32.56 498 ARG A O 1
ATOM 3935 N N . ALA A 1 499 ? 45.446 -15.046 2.448 1.00 30.27 499 ALA A N 1
ATOM 3936 C CA . ALA A 1 499 ? 44.884 -15.136 3.804 1.00 30.27 499 ALA A CA 1
ATOM 3937 C C . ALA A 1 499 ? 43.792 -16.216 3.985 1.00 30.27 499 ALA A C 1
ATOM 3939 O O . ALA A 1 499 ? 43.284 -16.386 5.087 1.00 30.27 499 ALA A O 1
ATOM 3940 N N . ALA A 1 500 ? 43.467 -16.991 2.942 1.00 31.98 500 ALA A N 1
ATOM 3941 C CA . ALA A 1 500 ? 42.511 -18.110 3.007 1.00 31.98 500 ALA A CA 1
ATOM 3942 C C . ALA A 1 500 ? 43.163 -19.505 2.860 1.00 31.98 500 ALA A C 1
ATOM 3944 O O . ALA A 1 500 ? 42.464 -20.501 2.706 1.00 31.98 500 ALA A O 1
ATOM 3945 N N . ALA A 1 501 ? 44.498 -19.593 2.941 1.00 31.72 501 ALA A N 1
ATOM 3946 C CA . ALA A 1 501 ? 45.254 -20.855 2.913 1.00 31.72 501 ALA A CA 1
ATOM 3947 C C . ALA A 1 501 ? 46.119 -21.077 4.174 1.00 31.72 501 ALA A C 1
ATOM 3949 O O . ALA A 1 501 ? 47.107 -21.802 4.130 1.00 31.72 501 ALA A O 1
ATOM 3950 N N . GLY A 1 502 ? 45.762 -20.447 5.299 1.00 36.75 502 GLY A N 1
ATOM 3951 C CA . GLY A 1 502 ? 46.509 -20.534 6.564 1.00 36.75 502 GLY A CA 1
ATOM 3952 C C . GLY A 1 502 ? 45.646 -20.721 7.812 1.00 36.75 502 GLY A C 1
ATOM 3953 O O . GLY A 1 502 ? 46.110 -20.437 8.908 1.00 36.75 502 GLY A O 1
ATOM 3954 N N . ALA A 1 503 ? 44.397 -21.168 7.660 1.00 33.53 503 ALA A N 1
ATOM 3955 C CA . ALA A 1 503 ? 43.496 -21.476 8.777 1.00 33.53 503 ALA A CA 1
ATOM 3956 C C . ALA A 1 503 ? 42.926 -22.903 8.683 1.00 33.53 503 ALA A C 1
ATOM 3958 O O . ALA A 1 503 ? 41.769 -23.144 9.011 1.00 33.53 503 ALA A O 1
ATOM 3959 N N . LEU A 1 504 ? 43.757 -23.831 8.199 1.00 36.72 504 LEU A N 1
ATOM 3960 C CA . LEU A 1 504 ? 43.650 -25.283 8.372 1.00 36.72 504 LEU A CA 1
ATOM 3961 C C . LEU A 1 504 ? 45.058 -25.880 8.181 1.00 36.72 504 LEU A C 1
ATOM 3963 O O . LEU A 1 504 ? 45.377 -26.480 7.156 1.00 36.72 504 LEU A O 1
ATOM 3967 N N . ALA A 1 505 ? 45.904 -25.625 9.178 1.00 33.50 505 ALA A N 1
ATOM 3968 C CA . ALA A 1 505 ? 47.067 -26.416 9.567 1.00 33.50 505 ALA A CA 1
ATOM 3969 C C . ALA A 1 505 ? 47.173 -26.337 11.092 1.00 33.50 505 ALA A C 1
ATOM 3971 O O . ALA A 1 505 ? 47.080 -25.197 11.607 1.00 33.50 505 ALA A O 1
#

Radius of gyration: 24.46 Å; chains: 1; bounding box: 74×55×57 Å

Sequence (505 aa):
MKIHPAFVEPDVCQTSIELLREHCISALDPMKKMGVTSLAFADHQDFPQALESRKTAVTDVILFGGFLLRFLESGLWPDHHYRLWVVSTAVRDILVRLCGIPAKHIGLIPRYGILPAAEHPRRLPEIQHDPTALVFGGRISAVKNIECLLRTVSSLQIDHNCPVSLSLLGAFDDQYHSDYGRRAHNGYEEYLHSLVHALPWSRQPAFLQKMGREEWIKAAGDEPVLINLSSFMMEDFDVSLAQAQAAGWPAIISDWGGHRDAGGMNVMKISPQLIAHSHEPPGVQELKAKALASRLISRSFSFSSTLSGAALSEVPVPIHARELDHFRREFLQRTGPDAHLIYRESNECFADSPCGLRFFRSYRSLFSGLPPADETVVLINDLHDANLPELRHLRSLCLEILRLASLAKRSIVFLPIQNLDEVHHRMTFLQAQSVIVPFVEDGILPFLESWLISEPKASVRILFNSAQGKSSVETVTTILRAQDSLITYDDDLSNITRAAAGALA

pLDDT: mean 85.06, std 16.75, range [30.27, 98.69]